Protein AF-0000000083252587 (afdb_homodimer)

Radius of gyration: 29.98 Å; Cα contacts (8 Å, |Δi|>4): 647; chains: 2; bounding box: 74×95×59 Å

Foldseek 3Di:
DPPLVVLLVCLVVQLVVLVVVCVPVVPDVVSVVVSVVSNVVSVVSNVVSVVVVVVVVVVVVVVVVVVLVVLLVVVVVVVVVVLVVVLVVCVVVVVVVVNVVSVVVVVVVVVQLVLLVQQADVVLSSCLSSVVVVDQQEAEAEGEDDHHHLVPFPFDSVLLSQLVSQLVVLCVVFFDRDPDHRKYWYWYWDDDPFKIKIKIAIDGDGNDFPVSVVRSVVSCPPRQKDFDDDDAGPRMGMIMHTRDD/DPPLVVLLVCLVVQLVVLVVVCVPVVPDVVSVVVSVVSNVVSVVSNVVSVVVVVVVVVVVVVVVVVVLVVLLVVVVVVVVVVLVVVLVVCVVVVVVVVNVVSVVVVVVVVVQLVLLVQQADVVLSSCLSSVVVVDQQEAEAEGEDDHHHLVPFPFDSVLLSQLVSQLVVLCVVFFDRDPDHRKYWYWYWDDDPFKIKIKIAIDGDGNDFPVSVVRSVVSCPPRQKDFDDDDAGPRMGIIMHTGDD

Nearest PDB structures (foldseek):
  2ftk-assembly2_D  TM=7.350E-01  e=1.170E-10  Bacillus subtilis
  1ixm-assembly1_A  TM=7.333E-01  e=5.889E-09  Bacillus subtilis
  6e95-assembly1_A  TM=4.745E-01  e=1.646E-08  Saccharomyces cerevisiae S288C
  6e52-assembly1_A  TM=4.805E-01  e=2.420E-08  Saccharomyces cerevisiae S288C
  6paj-assembly1_B  TM=4.698E-01  e=3.222E-05  Staphylococcus aureus

pLDDT: mean 84.94, std 12.54, range [46.16, 97.62]

Solvent-accessible surface area (backbone atoms only — not comparable to full-atom values): 25771 Å² total; per-residue (Å²): 128,57,71,47,58,51,50,34,53,50,23,60,56,57,34,51,54,36,54,49,45,31,66,68,47,50,82,48,65,66,41,47,53,52,23,53,52,48,38,50,50,23,48,50,52,29,50,53,36,51,51,51,50,48,50,51,49,49,50,50,50,51,50,50,51,35,41,50,42,46,52,33,50,50,51,53,49,51,53,54,49,52,50,50,52,54,48,51,52,30,59,75,69,64,41,61,70,59,40,53,53,50,51,52,51,52,48,53,52,50,50,44,51,50,44,48,69,45,32,66,46,42,69,46,38,42,47,63,68,33,40,70,76,74,40,78,61,51,42,80,44,70,44,63,56,74,83,54,44,44,71,79,43,72,55,58,41,66,48,34,38,49,26,53,53,49,48,53,46,51,51,62,72,33,46,46,90,58,94,64,73,58,29,38,38,37,39,37,42,40,76,52,96,55,30,38,35,38,38,39,35,39,54,71,54,62,69,49,64,68,59,49,57,56,48,52,58,60,48,29,58,90,23,60,46,40,75,51,69,86,82,75,40,86,51,41,36,43,30,29,27,67,41,68,129,129,59,69,48,59,51,51,34,52,50,24,62,54,55,35,51,53,35,53,50,46,33,66,69,48,51,81,48,66,67,42,48,52,52,22,55,52,47,38,51,51,23,48,50,52,29,51,52,34,50,51,49,51,49,50,52,50,51,50,51,50,52,50,52,52,34,40,52,45,45,52,33,50,50,50,54,49,52,52,50,50,53,51,51,51,53,48,49,52,29,59,75,68,64,38,60,70,60,41,53,53,49,51,51,52,52,49,53,54,50,51,44,52,50,44,48,70,44,30,65,47,43,70,48,38,42,48,64,68,32,40,70,76,74,40,77,62,49,42,79,44,71,44,64,57,74,83,55,43,44,70,78,42,71,57,57,42,66,48,33,38,49,27,52,53,50,46,54,48,53,50,61,73,33,47,46,91,58,94,65,73,58,29,37,37,36,39,37,42,41,76,52,96,55,30,38,37,37,39,39,35,38,54,69,53,60,71,49,63,68,59,49,58,56,47,52,58,60,49,30,56,91,24,60,48,40,73,52,70,87,81,75,41,86,52,41,36,42,30,29,27,67,41,67,129

Secondary structure (DS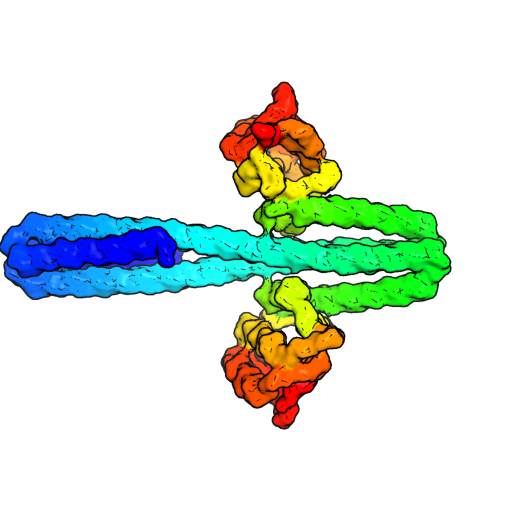SP, 8-state):
--HHHHHHHHHHHHTHHHHHHHHHS-S-HHHHHHHHHHHHHHHHHHHHHHHHHHHHHHHHHHHHHHHHHHHHHHHHHHHHHHHHHHHHHHHHHT-HHHHHHHHHHHHHHHHHHHHHHTSS-HHHHHHHHHHHHH-SSEEEEEEE-S---GGGSSS-HHHHHHHHHHHHHHHHHHB---SSSPEEEEEEEEE-SSEEEEEEEEES-BS-HHHHHHHHHHHHTTTTEEE-SS--BTTEEEEEEE---/--HHHHHHHHHHHHTHHHHHHHHHS-S-HHHHHHHHHHHHHHHHHHHHHHHHHHHHHHHHHHHHHHHHHHHHHHHHHHHHHHHHHHHHHHHHHT-HHHHHHHHHHHHHHHHHHHHHHTSS-HHHHHHHHHHHHH-SSEEEEEEE-S---GGGSSS-HHHHHHHHHHHHHHHHHHB---SSSPEEEEEEEEE-SSEEEEEEEEES-BS-HHHHHHHHHHHHTTTTEEE-SS--BTTEEEEEEE---

Sequence (490 aa):
MSRLSSIKLYAAASVLLPAAAVLIWRSEHWLLAVFVAWSMLAAAVWIKAERKEQEQRHARMTHALQSASVRTLNHHRHDWMNDLQVLYGYIRMGKTDRMVQYVEQIRERMNEESKIARLGVPSLIAFIQSFRTLTHSLQLDVRIEGELNLTELPIDSERFAEAIMELINLYRFAIKPSSGEAAKLSLAFEREEKALLVTFRLNGELNDPAQWQQGWKQRVRGSGLSAAGAEQSPACLHLQAKLAHMSRLSSIKLYAAASVLLPAAAVLIWRSEHWLLAVFVAWSMLAAAVWIKAERKEQEQRHARMTHALQSASVRTLNHHRHDWMNDLQVLYGYIRMGKTDRMVQYVEQIRERMNEESKIARLGVPSLIAFIQSFRTLTHSLQLDVRIEGELNLTELPIDSERFAEAIMELINLYRFAIKPSSGEAAKLSLAFEREEKALLVTFRLNGELNDPAQWQQGWKQRVRGSGLSAAGAEQSPACLHLQAKLAH

Structure (mmCIF, N/CA/C/O backbone):
data_AF-0000000083252587-model_v1
#
loop_
_entity.id
_entity.type
_entity.pdbx_description
1 polymer 'Sensor kinase SpoOB-type protein'
#
loop_
_atom_site.group_PDB
_atom_site.id
_atom_site.type_symbol
_atom_site.label_atom_id
_atom_site.label_alt_id
_atom_site.label_comp_id
_atom_site.label_asym_id
_atom_site.label_entity_id
_atom_site.label_seq_id
_atom_site.pdbx_PDB_ins_code
_atom_site.Cartn_x
_atom_site.Cartn_y
_atom_site.Cartn_z
_atom_site.occupancy
_atom_site.B_iso_or_equiv
_atom_site.auth_seq_id
_atom_site.auth_comp_id
_atom_site.auth_asym_id
_atom_site.auth_atom_id
_atom_site.pdbx_PDB_model_num
ATOM 1 N N . MET A 1 1 ? -7.887 13.867 24.375 1 46.5 1 MET A N 1
ATOM 2 C CA . MET A 1 1 ? -7.293 15.07 23.812 1 46.5 1 MET A CA 1
ATOM 3 C C . MET A 1 1 ? -5.773 15.031 23.922 1 46.5 1 MET A C 1
ATOM 5 O O . MET A 1 1 ? -5.23 14.828 25 1 46.5 1 MET A O 1
ATOM 9 N N . SER A 1 2 ? -5.059 14.945 22.828 1 59.62 2 SER A N 1
ATOM 10 C CA . SER A 1 2 ? -3.609 14.805 22.922 1 59.62 2 SER A CA 1
ATOM 11 C C . SER A 1 2 ? -2.971 16.047 23.547 1 59.62 2 SER A C 1
ATOM 13 O O . SER A 1 2 ? -3.574 17.109 23.562 1 59.62 2 SER A O 1
ATOM 15 N N . ARG A 1 3 ? -2.031 15.898 24.391 1 65.62 3 ARG A N 1
ATOM 16 C CA . ARG A 1 3 ? -1.283 16.938 25.094 1 65.62 3 ARG A CA 1
ATOM 17 C C . ARG A 1 3 ? -1.062 18.156 24.203 1 65.62 3 ARG A C 1
ATOM 19 O O . ARG A 1 3 ? -1.188 19.297 24.641 1 65.62 3 ARG A O 1
ATOM 26 N N . LEU A 1 4 ? -0.973 17.766 23.016 1 66.69 4 LEU A N 1
ATOM 27 C CA . LEU A 1 4 ? -0.695 18.859 22.078 1 66.69 4 LEU A CA 1
ATOM 28 C C . LEU A 1 4 ? -1.941 19.703 21.844 1 66.69 4 LEU A C 1
ATOM 30 O O . LEU A 1 4 ? -1.854 20.938 21.734 1 66.69 4 LEU A O 1
ATOM 34 N N . SER A 1 5 ? -3.039 19.062 21.844 1 67.06 5 SER A N 1
ATOM 35 C CA . SER A 1 5 ? -4.289 19.797 21.688 1 67.06 5 SER A CA 1
ATOM 36 C C . SER A 1 5 ? -4.539 20.734 22.875 1 67.06 5 SER A C 1
ATOM 38 O O . SER A 1 5 ? -4.992 21.859 22.703 1 67.06 5 SER A O 1
ATOM 40 N N . SER A 1 6 ? -4.184 20.328 23.984 1 65.62 6 SER A N 1
ATOM 41 C CA . SER A 1 6 ? -4.332 21.141 25.188 1 65.62 6 SER A CA 1
ATOM 42 C C . SER A 1 6 ? -3.4 22.359 25.156 1 65.62 6 SER A C 1
ATOM 44 O O . SER A 1 6 ? -3.791 23.453 25.547 1 65.62 6 SER A O 1
ATOM 46 N N . ILE A 1 7 ? -2.219 22.141 24.766 1 63.75 7 ILE A N 1
ATOM 47 C CA . ILE A 1 7 ? -1.255 23.234 24.688 1 63.75 7 ILE A CA 1
ATOM 48 C C . ILE A 1 7 ? -1.769 24.312 23.734 1 63.75 7 ILE A C 1
ATOM 50 O O . ILE A 1 7 ? -1.626 25.5 24 1 63.75 7 ILE A O 1
ATOM 54 N N . LYS A 1 8 ? -2.439 23.906 22.75 1 66.88 8 LYS A N 1
ATOM 55 C CA . LYS A 1 8 ? -3 24.859 21.797 1 66.88 8 LYS A CA 1
ATOM 56 C C . LYS A 1 8 ? -4.086 25.703 22.438 1 66.88 8 LYS A C 1
ATOM 58 O O . LYS A 1 8 ? -4.125 26.922 22.25 1 66.88 8 LYS A O 1
ATOM 63 N N . LEU A 1 9 ? -4.852 25.109 23.141 1 61.91 9 LEU A N 1
ATOM 64 C CA . LEU A 1 9 ? -5.934 25.828 23.812 1 61.91 9 LEU A CA 1
ATOM 65 C C . LEU A 1 9 ? -5.379 26.828 24.828 1 61.91 9 LEU A C 1
ATOM 67 O O . LEU A 1 9 ? -5.859 27.953 24.922 1 61.91 9 LEU A O 1
ATOM 71 N N . TYR A 1 10 ? -4.395 26.422 25.547 1 59.38 10 TYR A N 1
ATOM 72 C CA . TYR A 1 10 ? -3.807 27.281 26.562 1 59.38 10 TYR A CA 1
ATOM 73 C C . TYR A 1 10 ? -3.082 28.469 25.906 1 59.38 10 TYR A C 1
ATOM 75 O O . TYR A 1 10 ? -3.15 29.594 26.406 1 59.38 10 TYR A O 1
ATOM 83 N N . ALA A 1 11 ? -2.432 28.188 24.859 1 62.22 11 ALA A N 1
ATOM 84 C CA . ALA A 1 11 ? -1.726 29.266 24.172 1 62.22 11 ALA A CA 1
ATOM 85 C C . ALA A 1 11 ? -2.705 30.281 23.609 1 62.22 11 ALA A C 1
ATOM 87 O O . ALA A 1 11 ? -2.484 31.5 23.734 1 62.22 11 ALA A O 1
ATOM 88 N N . ALA A 1 12 ? -3.816 29.828 23.094 1 62 12 ALA A N 1
ATOM 89 C CA . ALA A 1 12 ? -4.832 30.734 22.562 1 62 12 ALA A CA 1
ATOM 90 C C . ALA A 1 12 ? -5.488 31.531 23.672 1 62 12 ALA A C 1
ATOM 92 O O . ALA A 1 12 ? -5.711 32.75 23.531 1 62 12 ALA A O 1
ATOM 93 N N . ALA A 1 13 ? -5.699 30.906 24.781 1 59.47 13 ALA A N 1
ATOM 94 C CA . ALA A 1 13 ? -6.359 31.562 25.906 1 59.47 13 ALA A CA 1
ATOM 95 C C . ALA A 1 13 ? -5.426 32.562 26.578 1 59.47 13 ALA A C 1
ATOM 97 O O . ALA A 1 13 ? -5.883 33.562 27.156 1 59.47 13 ALA A O 1
ATOM 98 N N . SER A 1 14 ? -4.133 32.281 26.484 1 61.06 14 SER A N 1
ATOM 99 C CA . SER A 1 14 ? -3.178 33.125 27.172 1 61.06 14 SER A CA 1
ATOM 100 C C . SER A 1 14 ? -3.137 34.531 26.562 1 61.06 14 SER A C 1
ATOM 102 O O . SER A 1 14 ? -2.734 35.5 27.219 1 61.06 14 SER A O 1
ATOM 104 N N . VAL A 1 15 ? -3.65 34.594 25.328 1 61.66 15 VAL A N 1
ATOM 105 C CA . VAL A 1 15 ? -3.625 35.906 24.672 1 61.66 15 VAL A CA 1
ATOM 106 C C . VAL A 1 15 ? -4.734 36.781 25.234 1 61.66 15 VAL A C 1
ATOM 108 O O . VAL A 1 15 ? -4.648 38 25.172 1 61.66 15 VAL A O 1
ATOM 111 N N . LEU A 1 16 ? -5.684 36.219 25.875 1 58.94 16 LEU A N 1
ATOM 112 C CA . LEU A 1 16 ? -6.805 37 26.406 1 58.94 16 LEU A CA 1
ATOM 113 C C . LEU A 1 16 ? -6.355 37.906 27.547 1 58.94 16 LEU A C 1
ATOM 115 O O . LEU A 1 16 ? -6.852 39.031 27.703 1 58.94 16 LEU A O 1
ATOM 119 N N . LEU A 1 17 ? -5.355 37.562 28.266 1 57 17 LEU A N 1
ATOM 120 C CA . LEU A 1 17 ? -4.941 38.312 29.438 1 57 17 LEU A CA 1
ATOM 121 C C . LEU A 1 17 ? -4.246 39.625 29.031 1 57 17 LEU A C 1
ATOM 123 O O . LEU A 1 17 ? -4.621 40.688 29.5 1 57 17 LEU A O 1
ATOM 127 N N . PRO A 1 18 ? -3.225 39.469 28.219 1 57.28 18 PRO A N 1
ATOM 128 C CA . PRO A 1 18 ? -2.621 40.75 27.844 1 57.28 18 PRO A CA 1
ATOM 129 C C . PRO A 1 18 ? -3.572 41.656 27.062 1 57.28 18 PRO A C 1
ATOM 131 O O . PRO A 1 18 ? -3.516 42.875 27.188 1 57.28 18 PRO A O 1
ATOM 134 N N . ALA A 1 19 ? -4.535 41.094 26.344 1 58.78 19 ALA A N 1
ATOM 135 C CA . ALA A 1 19 ? -5.516 41.906 25.625 1 58.78 19 ALA A CA 1
ATOM 136 C C . ALA A 1 19 ? -6.395 42.688 26.594 1 58.78 19 ALA A C 1
ATOM 138 O O . ALA A 1 19 ? -6.672 43.875 26.375 1 58.78 19 ALA A O 1
ATOM 139 N N . ALA A 1 20 ? -6.789 42.062 27.688 1 56.38 20 ALA A N 1
ATOM 140 C CA . ALA A 1 20 ? -7.59 42.75 28.703 1 56.38 20 ALA A CA 1
ATOM 141 C C . ALA A 1 20 ? -6.785 43.844 29.406 1 56.38 20 ALA A C 1
ATOM 143 O O . ALA A 1 20 ? -7.316 44.906 29.688 1 56.38 20 ALA A O 1
ATOM 144 N N . ALA A 1 21 ? -5.48 43.562 29.625 1 56.25 21 ALA A N 1
ATOM 145 C CA . ALA A 1 21 ? -4.66 44.531 30.344 1 56.25 21 ALA A CA 1
ATOM 146 C C . ALA A 1 21 ? -4.477 45.812 29.516 1 56.25 21 ALA A C 1
ATOM 148 O O . ALA A 1 21 ? -4.508 46.906 30.047 1 56.25 21 ALA A O 1
ATOM 149 N N . VAL A 1 22 ? -4.363 45.531 28.266 1 59.38 22 VAL A N 1
ATOM 150 C CA . VAL A 1 22 ? -4.203 46.719 27.422 1 59.38 22 VAL A CA 1
ATOM 151 C C . VAL A 1 22 ? -5.5 47.531 27.391 1 59.38 22 VAL A C 1
ATOM 153 O O . VAL A 1 22 ? -5.473 48.75 27.344 1 59.38 22 VAL A O 1
ATOM 156 N N . LEU A 1 23 ? -6.582 46.875 27.531 1 58.47 23 LEU A N 1
ATOM 157 C CA . LEU A 1 23 ? -7.863 47.562 27.484 1 58.47 23 LEU A CA 1
ATOM 158 C C . LEU A 1 23 ? -8.117 48.344 28.781 1 58.47 23 LEU A C 1
ATOM 160 O O . LEU A 1 23 ? -8.711 49.406 28.766 1 58.47 23 LEU A O 1
ATOM 164 N N . ILE A 1 24 ? -7.625 47.781 29.859 1 55.94 24 ILE A N 1
ATOM 165 C CA . ILE A 1 24 ? -7.922 48.406 31.141 1 55.94 24 ILE A CA 1
ATOM 166 C C . ILE A 1 24 ? -6.902 49.5 31.422 1 55.94 24 ILE A C 1
ATOM 168 O O . ILE A 1 24 ? -7.258 50.594 31.906 1 55.94 24 ILE A O 1
ATOM 172 N N . TRP A 1 25 ? -5.645 49.125 31.328 1 56.19 25 TRP A N 1
ATOM 173 C CA . TRP A 1 25 ? -4.641 50.125 31.688 1 56.19 25 TRP A CA 1
ATOM 174 C C . TRP A 1 25 ? -4.098 50.812 30.438 1 56.19 25 TRP A C 1
ATOM 176 O O . TRP A 1 25 ? -3.102 50.375 29.859 1 56.19 25 TRP A O 1
ATOM 186 N N . ARG A 1 26 ? -5.012 51.531 29.875 1 57.62 26 ARG A N 1
ATOM 187 C CA . ARG A 1 26 ? -4.898 52.25 28.625 1 57.62 26 ARG A CA 1
ATOM 188 C C . ARG A 1 26 ? -3.635 53.125 28.594 1 57.62 26 ARG A C 1
ATOM 190 O O . ARG A 1 26 ? -3.086 53.375 27.516 1 57.62 26 ARG A O 1
ATOM 197 N N . SER A 1 27 ? -3.342 53.656 29.75 1 56.78 27 SER A N 1
ATOM 198 C CA . SER A 1 27 ? -2.375 54.719 29.656 1 56.78 27 SER A CA 1
ATOM 199 C C . SER A 1 27 ? -0.973 54.219 29.375 1 56.78 27 SER A C 1
ATOM 201 O O . SER A 1 27 ? -0.12 54.938 28.875 1 56.78 27 SER A O 1
ATOM 203 N N . GLU A 1 28 ? -0.662 53.031 29.859 1 57.88 28 GLU A N 1
ATOM 204 C CA . GLU A 1 28 ? 0.757 52.688 29.906 1 57.88 28 GLU A CA 1
ATOM 205 C C . GLU A 1 28 ? 1.181 51.875 28.688 1 57.88 28 GLU A C 1
ATOM 207 O O . GLU A 1 28 ? 0.591 50.812 28.406 1 57.88 28 GLU A O 1
ATOM 212 N N . HIS A 1 29 ? 1.898 52.406 27.688 1 62.72 29 HIS A N 1
ATOM 213 C CA . HIS A 1 29 ? 2.455 51.844 26.453 1 62.72 29 HIS A CA 1
ATOM 214 C C . HIS A 1 29 ? 3.174 50.531 26.734 1 62.72 29 HIS A C 1
ATOM 216 O O . HIS A 1 29 ? 3.164 49.625 25.891 1 62.72 29 HIS A O 1
ATOM 222 N N . TRP A 1 30 ? 3.723 50.438 27.938 1 63.72 30 TRP A N 1
ATOM 223 C CA . TRP A 1 30 ? 4.48 49.219 28.219 1 63.72 30 TRP A CA 1
ATOM 224 C C . TRP A 1 30 ? 3.559 48 28.281 1 63.72 30 TRP A C 1
ATOM 226 O O . TRP A 1 30 ? 3.957 46.906 27.922 1 63.72 30 TRP A O 1
ATOM 236 N N . LEU A 1 31 ? 2.307 48.25 28.609 1 64.12 31 LEU A N 1
ATOM 237 C CA . LEU A 1 31 ? 1.347 47.156 28.672 1 64.12 31 LEU A CA 1
ATOM 238 C C . LEU A 1 31 ? 0.973 46.656 27.281 1 64.12 31 LEU A C 1
ATOM 240 O O . LEU A 1 31 ? 0.766 45.469 27.078 1 64.12 31 LEU A O 1
ATOM 244 N N . LEU A 1 32 ? 1.064 47.625 26.359 1 64.06 32 LEU A N 1
ATOM 245 C CA . LEU A 1 32 ? 0.774 47.25 24.984 1 64.06 32 LEU A CA 1
ATOM 246 C C . LEU A 1 32 ? 1.902 46.406 24.406 1 64.06 32 LEU A C 1
ATOM 248 O O . LEU A 1 32 ? 1.649 45.406 23.703 1 64.06 32 LEU A O 1
ATOM 252 N N . ALA A 1 33 ? 3.113 46.781 24.859 1 61.97 33 ALA A N 1
ATOM 253 C CA . ALA A 1 33 ? 4.273 46.031 24.391 1 61.97 33 ALA A CA 1
ATOM 254 C C . ALA A 1 33 ? 4.277 44.625 24.953 1 61.97 33 ALA A C 1
ATOM 256 O O . ALA A 1 33 ? 4.57 43.656 24.234 1 61.97 33 ALA A O 1
ATOM 257 N N . VAL A 1 34 ? 3.859 44.438 26.188 1 64.31 34 VAL A N 1
ATOM 258 C CA . VAL A 1 34 ? 3.836 43.125 26.828 1 64.31 34 VAL A CA 1
ATOM 259 C C . VAL A 1 34 ? 2.734 42.281 26.203 1 64.31 34 VAL A C 1
ATOM 261 O O . VAL A 1 34 ? 2.924 41.094 25.984 1 64.31 34 VAL A O 1
ATOM 264 N N . PHE A 1 35 ? 1.655 42.938 25.719 1 64 35 PHE A N 1
ATOM 265 C CA . PHE A 1 35 ? 0.542 42.219 25.109 1 64 35 PHE A CA 1
ATOM 266 C C . PHE A 1 35 ? 0.937 41.656 23.75 1 64 35 PHE A C 1
ATOM 268 O O . PHE A 1 35 ? 0.645 40.5 23.438 1 64 35 PHE A O 1
ATOM 275 N N . VAL A 1 36 ? 1.648 42.469 23.047 1 61.88 36 VAL A N 1
ATOM 276 C CA . VAL A 1 36 ? 2.045 42.031 21.719 1 61.88 36 VAL A CA 1
ATOM 277 C C . VAL A 1 36 ? 3.072 40.906 21.812 1 61.88 36 VAL A C 1
ATOM 279 O O . VAL A 1 36 ? 2.973 39.906 21.094 1 61.88 36 VAL A O 1
ATOM 282 N N . ALA A 1 37 ? 3.906 41.031 22.781 1 65 37 ALA A N 1
ATOM 283 C CA . ALA A 1 37 ? 4.941 40.031 22.953 1 65 37 ALA A CA 1
ATOM 284 C C . ALA A 1 37 ? 4.336 38.688 23.406 1 65 37 ALA A C 1
ATOM 286 O O . ALA A 1 37 ? 4.734 37.625 22.938 1 65 37 ALA A O 1
ATOM 287 N N . TRP A 1 38 ? 3.309 38.781 24.266 1 65 38 TRP A N 1
ATOM 288 C CA . TRP A 1 38 ? 2.656 37.594 24.797 1 65 38 TRP A CA 1
ATOM 289 C C . TRP A 1 38 ? 1.83 36.875 23.719 1 65 38 TRP A C 1
ATOM 291 O O . TRP A 1 38 ? 1.837 35.656 23.609 1 65 38 TRP A O 1
ATOM 301 N N . SER A 1 39 ? 1.23 37.656 22.875 1 67.69 39 SER A N 1
ATOM 302 C CA . SER A 1 39 ? 0.422 37.094 21.797 1 67.69 39 SER A CA 1
ATOM 303 C C . SER A 1 39 ? 1.295 36.406 20.75 1 67.69 39 SER A C 1
ATOM 305 O O . SER A 1 39 ? 0.938 35.344 20.234 1 67.69 39 SER A O 1
ATOM 307 N N . MET A 1 40 ? 2.484 37 20.562 1 65.31 40 MET A N 1
ATOM 308 C CA . MET A 1 40 ? 3.402 36.375 19.609 1 65.31 40 MET A CA 1
ATOM 309 C C . MET A 1 40 ? 3.967 35.062 20.141 1 65.31 40 MET A C 1
ATOM 311 O O . MET A 1 40 ? 4.102 34.094 19.391 1 65.31 40 MET A O 1
ATOM 315 N N . LEU A 1 41 ? 4.215 35.094 21.422 1 69.94 41 LEU A N 1
ATOM 316 C CA . LEU A 1 41 ? 4.734 33.875 22.031 1 69.94 41 LEU A CA 1
ATOM 317 C C . LEU A 1 41 ? 3.678 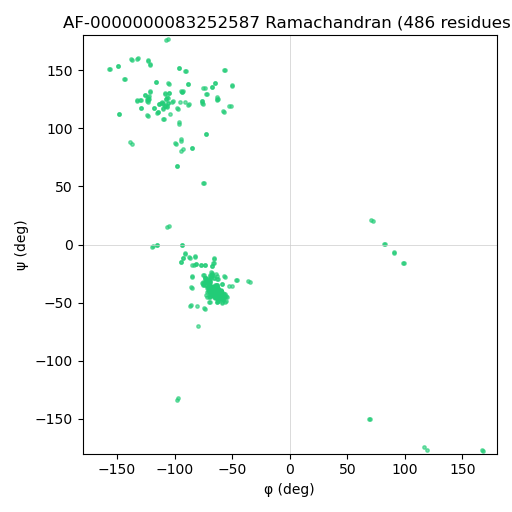32.781 22.047 1 69.94 41 LEU A C 1
ATOM 319 O O . LEU A 1 41 ? 3.98 31.609 21.766 1 69.94 41 LEU A O 1
ATOM 323 N N . ALA A 1 42 ? 2.451 33.156 22.359 1 67.62 42 ALA A N 1
ATOM 324 C CA . ALA A 1 42 ? 1.354 32.188 22.375 1 67.62 42 ALA A CA 1
ATOM 325 C C . ALA A 1 42 ? 1.113 31.625 20.984 1 67.62 42 ALA A C 1
ATOM 327 O O . ALA A 1 42 ? 0.871 30.422 20.828 1 67.62 42 ALA A O 1
ATOM 328 N N . ALA A 1 43 ? 1.307 32.469 19.984 1 67.38 43 ALA A N 1
ATOM 329 C CA . ALA A 1 43 ? 1.118 32.031 18.609 1 67.38 43 ALA A CA 1
ATOM 330 C C . ALA A 1 43 ? 2.227 31.062 18.188 1 67.38 43 ALA A C 1
ATOM 332 O O . ALA A 1 43 ? 1.966 30.062 17.531 1 67.38 43 ALA A O 1
ATOM 333 N N . ALA A 1 44 ? 3.393 31.375 18.641 1 69.81 44 ALA A N 1
ATOM 334 C CA . ALA A 1 44 ? 4.527 30.531 18.281 1 69.81 44 ALA A CA 1
ATOM 335 C C . ALA A 1 44 ? 4.383 29.141 18.906 1 69.81 44 ALA A C 1
ATOM 337 O O . ALA A 1 44 ? 4.637 28.125 18.25 1 69.81 44 ALA A O 1
ATOM 338 N N . VAL A 1 45 ? 3.893 29.141 20.141 1 71.94 45 VAL A N 1
ATOM 339 C CA . VAL A 1 45 ? 3.719 27.859 20.828 1 71.94 45 VAL A CA 1
ATOM 340 C C . VAL A 1 45 ? 2.592 27.078 20.172 1 71.94 45 VAL A C 1
ATOM 342 O O . VAL A 1 45 ? 2.701 25.859 20 1 71.94 45 VAL A O 1
ATOM 345 N N . TRP A 1 46 ? 1.573 27.797 19.75 1 69.19 46 TRP A N 1
ATOM 346 C CA . TRP A 1 46 ? 0.445 27.156 19.094 1 69.19 46 TRP A CA 1
ATOM 347 C C . TRP A 1 46 ? 0.867 26.547 17.75 1 69.19 46 TRP A C 1
ATOM 349 O O . TRP A 1 46 ? 0.493 25.422 17.422 1 69.19 46 TRP A O 1
ATOM 359 N N . ILE A 1 47 ? 1.703 27.234 17.047 1 70.62 47 ILE A N 1
ATOM 360 C CA . ILE A 1 47 ? 2.143 26.781 15.727 1 70.62 47 ILE A CA 1
ATOM 361 C C . ILE A 1 47 ? 3.055 25.562 15.867 1 70.62 47 ILE A C 1
ATOM 363 O O . ILE A 1 47 ? 2.926 24.594 15.125 1 70.62 47 ILE A O 1
ATOM 367 N N . LYS A 1 48 ? 3.848 25.656 16.828 1 75.44 48 LYS A N 1
ATOM 368 C CA . LYS A 1 48 ? 4.77 24.547 17.047 1 75.44 48 LYS A CA 1
ATOM 369 C C . LYS A 1 48 ? 4.023 23.281 17.484 1 75.44 48 LYS A C 1
ATOM 371 O O . LYS A 1 48 ? 4.336 22.188 17.016 1 75.44 48 LYS A O 1
ATOM 376 N N . ALA A 1 49 ? 3.051 23.469 18.344 1 74.94 49 ALA A N 1
ATOM 377 C CA . ALA A 1 49 ? 2.254 22.328 18.812 1 74.94 49 ALA A CA 1
ATOM 378 C C . ALA A 1 49 ? 1.441 21.719 17.672 1 74.94 49 ALA A C 1
ATOM 380 O O . ALA A 1 49 ? 1.343 20.5 17.547 1 74.94 49 ALA A O 1
ATOM 381 N N . GLU A 1 50 ? 0.955 22.578 16.844 1 73.88 50 GLU A N 1
ATOM 382 C CA . GLU A 1 50 ? 0.168 22.125 15.703 1 73.88 50 GLU A CA 1
ATOM 383 C C . GLU A 1 50 ? 1.037 21.359 14.703 1 73.88 50 GLU A C 1
ATOM 385 O O . GLU A 1 50 ? 0.611 20.344 14.148 1 73.88 50 GLU A O 1
ATOM 390 N N . ARG A 1 51 ? 2.225 21.781 14.492 1 76.06 51 ARG A N 1
ATOM 391 C CA . ARG A 1 51 ? 3.148 21.125 13.57 1 76.06 51 ARG A CA 1
ATOM 392 C C . ARG A 1 51 ? 3.543 19.75 14.078 1 76.06 51 ARG A C 1
ATOM 394 O O . ARG A 1 51 ? 3.615 18.797 13.297 1 76.06 51 ARG A O 1
ATOM 401 N N . LYS A 1 52 ? 3.705 19.703 15.336 1 82.25 52 LYS A N 1
ATOM 402 C CA . LYS A 1 52 ? 4.09 18.422 15.906 1 82.25 52 LYS A CA 1
ATOM 403 C C . LYS A 1 52 ? 2.943 17.422 15.836 1 82.25 52 LYS A C 1
ATOM 405 O O . LYS A 1 52 ? 3.156 16.25 15.516 1 82.25 52 LYS A O 1
ATOM 410 N N . GLU A 1 53 ? 1.783 17.906 16.078 1 79.5 53 GLU A N 1
ATOM 411 C CA . GLU A 1 53 ? 0.606 17.047 15.984 1 79.5 53 GLU A CA 1
ATOM 412 C C . GLU A 1 53 ? 0.399 16.547 14.562 1 79.5 53 GLU A C 1
ATOM 414 O O . GLU A 1 53 ? 0.068 15.375 14.344 1 79.5 53 GLU A O 1
ATOM 419 N N . GLN A 1 54 ? 0.627 17.406 13.633 1 81.38 54 GLN A N 1
ATOM 420 C CA . GLN A 1 54 ? 0.463 17.031 12.234 1 81.38 54 GLN A CA 1
ATOM 421 C C . GLN A 1 54 ? 1.501 15.992 11.82 1 81.38 54 GLN A C 1
ATOM 423 O O . GLN A 1 54 ? 1.193 15.062 11.07 1 81.38 54 GLN A O 1
ATOM 428 N N . GLU A 1 55 ? 2.643 16.172 12.344 1 83.38 55 GLU A N 1
ATOM 429 C CA . GLU A 1 55 ? 3.699 15.219 12.039 1 83.38 55 GLU A CA 1
ATOM 430 C C . GLU A 1 55 ? 3.354 13.828 12.57 1 83.38 55 GLU A C 1
ATOM 432 O O . GLU A 1 55 ? 3.57 12.828 11.891 1 83.38 55 GLU A O 1
ATOM 437 N N . GLN A 1 56 ? 2.803 13.844 13.758 1 85.38 56 GLN A N 1
ATOM 438 C CA . GLN A 1 56 ? 2.416 12.57 14.352 1 85.38 56 GLN A CA 1
ATOM 439 C C . GLN A 1 56 ? 1.254 11.938 13.594 1 85.38 56 GLN A C 1
ATOM 441 O O . GLN A 1 56 ? 1.232 10.719 13.375 1 85.38 56 GLN A O 1
ATOM 446 N N . ARG A 1 57 ? 0.396 12.773 13.195 1 84.12 57 ARG A N 1
ATOM 447 C CA . ARG A 1 57 ? -0.735 12.273 12.43 1 84.12 57 ARG A CA 1
ATOM 448 C C . ARG A 1 57 ? -0.277 11.703 11.086 1 84.12 57 ARG A C 1
ATOM 450 O O . ARG A 1 57 ? -0.736 10.641 10.672 1 84.12 57 ARG A O 1
ATOM 457 N N . HIS A 1 58 ? 0.656 12.43 10.484 1 85.81 58 HIS A N 1
ATOM 458 C CA . HIS A 1 58 ? 1.197 11.969 9.211 1 85.81 58 HIS A CA 1
ATOM 459 C C . HIS A 1 58 ? 1.9 10.625 9.359 1 85.81 58 HIS A C 1
ATOM 461 O O . HIS A 1 58 ? 1.72 9.727 8.539 1 85.81 58 HIS A O 1
ATOM 467 N N . ALA A 1 59 ? 2.602 10.484 10.383 1 86.5 59 ALA A N 1
ATOM 468 C CA . ALA A 1 59 ? 3.338 9.242 10.625 1 86.5 59 ALA A CA 1
ATOM 469 C C . ALA A 1 59 ? 2.385 8.078 10.875 1 86.5 59 ALA A C 1
ATOM 471 O O . ALA A 1 59 ? 2.607 6.973 10.375 1 86.5 59 ALA A O 1
ATOM 472 N N . ARG A 1 60 ? 1.327 8.336 11.57 1 88.56 60 ARG A N 1
ATOM 473 C CA . ARG A 1 60 ? 0.351 7.289 11.859 1 88.56 60 ARG A CA 1
ATOM 474 C C . ARG A 1 60 ? -0.376 6.848 10.594 1 88.56 60 ARG A C 1
ATOM 476 O O . ARG A 1 60 ? -0.604 5.652 10.391 1 88.56 60 ARG A O 1
ATOM 483 N N . MET A 1 61 ? -0.676 7.859 9.859 1 88.06 61 MET A N 1
ATOM 484 C CA . MET A 1 61 ? -1.386 7.551 8.617 1 88.06 61 MET A CA 1
ATOM 485 C C . MET A 1 61 ? -0.503 6.742 7.676 1 88.06 61 MET A C 1
ATOM 487 O O . MET A 1 61 ? -0.965 5.781 7.059 1 88.06 61 MET A O 1
ATOM 491 N N . THR A 1 62 ? 0.705 7.133 7.582 1 89.5 62 THR A N 1
ATOM 492 C CA . THR A 1 62 ? 1.644 6.402 6.734 1 89.5 62 THR A CA 1
ATOM 493 C C . THR A 1 62 ? 1.809 4.969 7.223 1 89.5 62 THR A C 1
ATOM 495 O O . THR A 1 62 ? 1.785 4.027 6.426 1 89.5 62 THR A O 1
ATOM 498 N N . HIS A 1 63 ? 1.922 4.828 8.484 1 90.38 63 HIS A N 1
ATOM 499 C CA . HIS A 1 63 ? 2.07 3.5 9.07 1 90.38 63 HIS A CA 1
ATOM 500 C C . HIS A 1 63 ? 0.842 2.637 8.805 1 90.38 63 HIS A C 1
ATOM 502 O O . HIS A 1 63 ? 0.967 1.459 8.461 1 90.38 63 HIS A O 1
ATOM 508 N N . ALA A 1 64 ? -0.293 3.217 8.945 1 90.06 64 ALA A N 1
ATOM 509 C CA . ALA A 1 64 ? -1.538 2.484 8.734 1 90.06 64 ALA A CA 1
ATOM 510 C C . ALA A 1 64 ? -1.665 2.033 7.277 1 90.06 64 ALA A C 1
ATOM 512 O O . ALA A 1 64 ? -2.059 0.897 7.008 1 90.06 64 ALA A O 1
ATOM 513 N N . LEU A 1 65 ? -1.313 2.908 6.438 1 90.19 65 LEU A N 1
ATOM 514 C CA . LEU A 1 65 ? -1.416 2.584 5.02 1 90.19 65 LEU A CA 1
ATOM 515 C C . LEU A 1 65 ? -0.404 1.511 4.633 1 90.19 65 LEU A C 1
ATOM 517 O O . LEU A 1 65 ? -0.712 0.615 3.844 1 90.19 65 LEU A O 1
ATOM 521 N N . GLN A 1 66 ? 0.768 1.573 5.176 1 91.88 66 GLN A N 1
ATOM 522 C CA . GLN A 1 66 ? 1.781 0.558 4.91 1 91.88 66 GLN A CA 1
ATOM 523 C C . GLN A 1 66 ? 1.354 -0.801 5.457 1 91.88 66 GLN A C 1
ATOM 525 O O . GLN A 1 66 ? 1.515 -1.824 4.785 1 91.88 66 GLN A O 1
ATOM 530 N N . SER A 1 67 ? 0.818 -0.783 6.637 1 92.88 67 SER A N 1
ATOM 531 C CA . SER A 1 67 ? 0.347 -2.029 7.23 1 92.88 67 SER A CA 1
ATOM 532 C C . SER A 1 67 ? -0.762 -2.658 6.395 1 92.88 67 SER A C 1
ATOM 534 O O . SER A 1 67 ? -0.773 -3.871 6.184 1 92.88 67 SER A O 1
ATOM 536 N N . ALA A 1 68 ? -1.614 -1.813 5.949 1 91.25 68 ALA A N 1
ATOM 537 C CA . ALA A 1 68 ? -2.705 -2.305 5.113 1 91.25 68 ALA A CA 1
ATOM 538 C C . ALA A 1 68 ? -2.172 -2.879 3.801 1 91.25 68 ALA A C 1
ATOM 540 O O . ALA A 1 68 ? -2.666 -3.9 3.318 1 91.25 68 ALA A O 1
ATOM 541 N N . SER A 1 69 ? -1.211 -2.25 3.189 1 92.75 69 SER A N 1
ATOM 542 C CA . SER A 1 69 ? -0.607 -2.717 1.944 1 92.75 69 SER A CA 1
ATOM 543 C C . SER A 1 69 ? 0.075 -4.066 2.133 1 92.75 69 SER A C 1
ATOM 545 O O . SER A 1 69 ? -0.075 -4.965 1.303 1 92.75 69 SER A O 1
ATOM 547 N N . VAL A 1 70 ? 0.78 -4.188 3.201 1 93.5 70 VAL A N 1
ATOM 548 C CA . VAL A 1 70 ? 1.478 -5.434 3.51 1 93.5 70 VAL A CA 1
ATOM 549 C C . VAL A 1 70 ? 0.464 -6.559 3.711 1 93.5 70 VAL A C 1
ATOM 551 O O . VAL A 1 70 ? 0.636 -7.656 3.182 1 93.5 70 VAL A O 1
ATOM 554 N N . ARG A 1 71 ? -0.557 -6.266 4.43 1 93.44 71 ARG A N 1
ATOM 555 C CA . ARG A 1 71 ? -1.599 -7.258 4.668 1 93.44 71 ARG A CA 1
ATOM 556 C C . ARG A 1 71 ? -2.238 -7.707 3.357 1 93.44 71 ARG A C 1
ATOM 558 O O . ARG A 1 71 ? -2.475 -8.898 3.154 1 93.44 71 ARG A O 1
ATOM 565 N N . THR A 1 72 ? -2.48 -6.801 2.527 1 93.94 72 THR A N 1
ATOM 566 C CA . THR A 1 72 ? -3.08 -7.098 1.23 1 93.94 72 THR A CA 1
ATOM 567 C C . THR A 1 72 ? -2.16 -7.984 0.397 1 93.94 72 THR A C 1
ATOM 569 O O . THR A 1 72 ? -2.596 -9 -0.15 1 93.94 72 THR A O 1
ATOM 572 N N . LEU A 1 73 ? -0.934 -7.598 0.313 1 94 73 LEU A N 1
ATOM 573 C CA . LEU A 1 73 ? 0.029 -8.383 -0.448 1 94 73 LEU A CA 1
ATOM 574 C C . LEU A 1 73 ? 0.151 -9.797 0.122 1 94 73 LEU A C 1
ATOM 576 O O . LEU A 1 73 ? 0.205 -10.773 -0.629 1 94 73 LEU A O 1
ATOM 580 N N . ASN A 1 74 ? 0.135 -9.867 1.445 1 92.88 74 ASN A N 1
ATOM 581 C CA . ASN A 1 74 ? 0.237 -11.164 2.105 1 92.88 74 ASN A CA 1
ATOM 582 C C . ASN A 1 74 ? -0.961 -12.055 1.787 1 92.88 74 ASN A C 1
ATOM 584 O O . ASN A 1 74 ? -0.809 -13.258 1.577 1 92.88 74 ASN A O 1
ATOM 588 N N . HIS A 1 75 ? -2.043 -11.492 1.78 1 92.81 75 HIS A N 1
ATOM 589 C CA . HIS A 1 75 ? -3.244 -12.258 1.461 1 92.81 75 HIS A CA 1
ATOM 590 C C . HIS A 1 75 ? -3.195 -12.789 0.033 1 92.81 75 HIS A C 1
ATOM 592 O O . HIS A 1 75 ? -3.5 -13.961 -0.207 1 92.81 75 HIS A O 1
ATOM 598 N N . HIS A 1 76 ? -2.826 -12.008 -0.916 1 91.62 76 HIS A N 1
ATOM 599 C CA . HIS A 1 76 ? -2.689 -12.453 -2.299 1 91.62 76 HIS A CA 1
ATOM 600 C C . HIS A 1 76 ? -1.642 -13.555 -2.424 1 91.62 76 HIS A C 1
ATOM 602 O O . HIS A 1 76 ? -1.861 -14.547 -3.121 1 91.62 76 HIS A O 1
ATOM 608 N N . ARG A 1 77 ? -0.58 -13.352 -1.777 1 91.06 77 ARG A N 1
ATOM 609 C CA . ARG A 1 77 ? 0.477 -14.359 -1.779 1 91.06 77 ARG A CA 1
ATOM 610 C C . ARG A 1 77 ? -0.035 -15.688 -1.242 1 91.06 77 ARG A C 1
ATOM 612 O O . ARG A 1 77 ? 0.276 -16.75 -1.792 1 91.06 77 ARG A O 1
ATOM 619 N N . HIS A 1 78 ? -0.754 -15.625 -0.128 1 90.75 78 HIS A N 1
ATOM 620 C CA . HIS A 1 78 ? -1.344 -16.828 0.442 1 90.75 78 HIS A CA 1
ATOM 621 C C . HIS A 1 78 ? -2.242 -17.531 -0.568 1 90.75 78 HIS A C 1
ATOM 623 O O . HIS A 1 78 ? -2.174 -18.766 -0.72 1 90.75 78 HIS A O 1
ATOM 629 N N . ASP A 1 79 ? -3 -16.844 -1.274 1 90.25 79 ASP A N 1
ATOM 630 C CA . ASP A 1 79 ? -3.865 -17.406 -2.307 1 90.25 79 ASP A CA 1
ATOM 631 C C . ASP A 1 79 ? -3.043 -18.047 -3.416 1 90.25 79 ASP A C 1
ATOM 633 O O . ASP A 1 79 ? -3.365 -19.156 -3.869 1 90.25 79 ASP A O 1
ATOM 637 N N . TRP A 1 80 ? -2.004 -17.406 -3.812 1 89.5 80 TRP A N 1
ATOM 638 C CA . TRP A 1 80 ? -1.128 -17.922 -4.855 1 89.5 80 TRP A CA 1
ATOM 639 C C . TRP A 1 80 ? -0.442 -19.203 -4.395 1 89.5 80 TRP A C 1
ATOM 641 O O . TRP A 1 80 ? -0.324 -20.172 -5.16 1 89.5 80 TRP A O 1
ATOM 651 N N . MET A 1 81 ? -0.096 -19.203 -3.125 1 90.44 81 MET A N 1
ATOM 652 C CA . MET A 1 81 ? 0.533 -20.391 -2.555 1 90.44 81 MET A CA 1
ATOM 653 C C . MET A 1 81 ? -0.448 -21.562 -2.51 1 90.44 81 MET A C 1
ATOM 655 O O . MET A 1 81 ? -0.074 -22.703 -2.785 1 90.44 81 MET A O 1
ATOM 659 N N . ASN A 1 82 ? -1.65 -21.25 -2.16 1 90.5 82 ASN A N 1
ATOM 660 C CA . ASN A 1 82 ? -2.682 -22.281 -2.164 1 90.5 82 ASN A CA 1
ATOM 661 C C . ASN A 1 82 ? -2.875 -22.891 -3.557 1 90.5 82 ASN A C 1
ATOM 663 O O . ASN A 1 82 ? -3.004 -24.094 -3.703 1 90.5 82 ASN A O 1
ATOM 667 N N . ASP A 1 83 ? -2.859 -22.109 -4.504 1 92.5 83 ASP A N 1
ATOM 668 C CA . ASP A 1 83 ? -2.977 -22.562 -5.887 1 92.5 83 ASP A CA 1
ATOM 669 C C . ASP A 1 83 ? -1.789 -23.438 -6.277 1 92.5 83 ASP A C 1
ATOM 671 O O . ASP A 1 83 ? -1.961 -24.484 -6.926 1 92.5 83 ASP A O 1
ATOM 675 N N . LEU A 1 84 ? -0.64 -23.031 -5.949 1 90.19 84 LEU A N 1
ATOM 676 C CA . LEU A 1 84 ? 0.561 -23.797 -6.27 1 90.19 84 LEU A CA 1
ATOM 677 C C . LEU A 1 84 ? 0.53 -25.156 -5.594 1 90.19 84 LEU A C 1
ATOM 679 O O . LEU A 1 84 ? 0.947 -26.156 -6.188 1 90.19 84 LEU A O 1
ATOM 683 N N . GLN A 1 85 ? 0.045 -25.156 -4.367 1 91.12 85 GLN A N 1
ATOM 684 C CA . GLN A 1 85 ? -0.04 -26.406 -3.629 1 91.12 85 GLN A CA 1
ATOM 685 C C . GLN A 1 85 ? -0.998 -27.375 -4.309 1 91.12 85 GLN A C 1
ATOM 687 O O . GLN A 1 85 ? -0.705 -28.578 -4.41 1 91.12 85 GLN A O 1
ATOM 692 N N . VAL A 1 86 ? -2.104 -26.906 -4.715 1 92.75 86 VAL A N 1
ATOM 693 C CA . VAL A 1 86 ? -3.072 -27.734 -5.426 1 92.75 86 VAL A CA 1
ATOM 694 C C . VAL A 1 86 ? -2.461 -28.25 -6.727 1 92.75 86 VAL A C 1
ATOM 696 O O . VAL A 1 86 ? -2.576 -29.438 -7.055 1 92.75 86 VAL A O 1
ATOM 699 N N . LEU A 1 87 ? -1.778 -27.406 -7.438 1 89.25 87 LEU A N 1
ATOM 700 C CA . LEU A 1 87 ? -1.129 -27.781 -8.688 1 89.25 87 LEU A CA 1
ATOM 701 C C . LEU A 1 87 ? -0.069 -28.859 -8.445 1 89.25 87 LEU A C 1
ATOM 703 O O . LEU A 1 87 ? 0.052 -29.812 -9.219 1 89.25 87 LEU A O 1
ATOM 707 N N . TYR A 1 88 ? 0.66 -28.672 -7.434 1 88.31 88 TYR A N 1
ATOM 708 C CA . TYR A 1 88 ? 1.672 -29.641 -7.059 1 88.31 88 TYR A CA 1
ATOM 709 C C . TYR A 1 88 ? 1.041 -31.016 -6.805 1 88.31 88 TYR A C 1
ATOM 711 O O . TYR A 1 88 ? 1.572 -32.031 -7.23 1 88.31 88 TYR A O 1
ATOM 719 N N . GLY A 1 89 ? -0.013 -31.047 -6.125 1 88.88 89 GLY A N 1
ATOM 720 C CA . GLY A 1 89 ? -0.743 -32.281 -5.898 1 88.88 89 GLY A CA 1
ATOM 721 C C . GLY A 1 89 ? -1.158 -32.969 -7.184 1 88.88 89 GLY A C 1
ATOM 722 O O . GLY A 1 89 ? -0.972 -34.188 -7.332 1 88.88 89 GLY A O 1
ATOM 723 N N . TYR A 1 90 ? -1.67 -32.219 -8.109 1 89.75 90 TYR A N 1
ATOM 724 C CA . TYR A 1 90 ? -2.078 -32.75 -9.398 1 89.75 90 TYR A CA 1
ATOM 725 C C . TYR A 1 90 ? -0.879 -33.312 -10.156 1 89.75 90 TYR A C 1
ATOM 727 O O . TYR A 1 90 ? -0.977 -34.375 -10.805 1 89.75 90 TYR A O 1
ATOM 735 N N . ILE A 1 91 ? 0.21 -32.656 -10.109 1 85.5 91 ILE A N 1
ATOM 736 C CA . ILE A 1 91 ? 1.426 -33.094 -10.797 1 85.5 91 ILE A CA 1
ATOM 737 C C . ILE A 1 91 ? 1.887 -34.406 -10.227 1 85.5 91 ILE A C 1
ATOM 739 O O . ILE A 1 91 ? 2.197 -35.344 -10.984 1 85.5 91 ILE A O 1
ATOM 743 N N . ARG A 1 92 ? 1.816 -34.531 -8.953 1 85.56 92 ARG A N 1
ATOM 744 C CA . ARG A 1 92 ? 2.268 -35.75 -8.281 1 85.56 92 ARG A CA 1
ATOM 745 C C . ARG A 1 92 ? 1.343 -36.938 -8.586 1 85.56 92 ARG A C 1
ATOM 747 O O . ARG A 1 92 ? 1.789 -38.062 -8.664 1 85.56 92 ARG A O 1
ATOM 754 N N . MET A 1 93 ? 0.13 -36.594 -8.75 1 87.38 93 MET A N 1
ATOM 755 C CA . MET A 1 93 ? -0.859 -37.625 -9.039 1 87.38 93 MET A CA 1
ATOM 756 C C . MET A 1 93 ? -0.863 -37.969 -10.523 1 87.38 93 MET A C 1
ATOM 758 O O . MET A 1 93 ? -1.494 -38.969 -10.93 1 87.38 93 MET A O 1
ATOM 762 N N . GLY A 1 94 ? -0.202 -37.25 -11.336 1 81.62 94 GLY A N 1
ATOM 763 C CA . GLY A 1 94 ? -0.111 -37.5 -12.766 1 81.62 94 GLY A CA 1
ATOM 764 C C . GLY A 1 94 ? -1.406 -37.219 -13.508 1 81.62 94 GLY A C 1
ATOM 765 O O . GLY A 1 94 ? -1.699 -37.875 -14.516 1 81.62 94 GLY A O 1
ATOM 766 N N . LYS A 1 95 ? -2.256 -36.438 -12.93 1 85.31 95 LYS A N 1
ATOM 767 C CA . LYS A 1 95 ? -3.512 -36.062 -13.578 1 85.31 95 LYS A CA 1
ATOM 768 C C . LYS A 1 95 ? -3.33 -34.875 -14.492 1 85.31 95 LYS A C 1
ATOM 770 O O . LYS A 1 95 ? -3.672 -33.75 -14.117 1 85.31 95 LYS A O 1
ATOM 775 N N . THR A 1 96 ? -2.895 -35.094 -15.664 1 81.94 96 THR A N 1
ATOM 776 C CA . THR A 1 96 ? -2.502 -34.031 -16.594 1 81.94 96 THR A CA 1
ATOM 777 C C . THR A 1 96 ? -3.711 -33.188 -17 1 81.94 96 THR A C 1
ATOM 779 O O . THR A 1 96 ? -3.637 -31.969 -17.062 1 81.94 96 THR A O 1
ATOM 782 N N . ASP A 1 97 ? -4.824 -33.875 -17.328 1 85.75 97 ASP A N 1
ATOM 783 C CA . ASP A 1 97 ? -6.004 -33.156 -17.781 1 85.75 97 ASP A CA 1
ATOM 784 C C . ASP A 1 97 ? -6.52 -32.188 -16.688 1 85.75 97 ASP A C 1
ATOM 786 O O . ASP A 1 97 ? -6.867 -31.047 -16.969 1 85.75 97 ASP A O 1
ATOM 790 N N . ARG A 1 98 ? -6.531 -32.688 -15.531 1 90.06 98 ARG A N 1
ATOM 791 C CA . ARG A 1 98 ? -6.996 -31.859 -14.422 1 90.06 98 ARG A CA 1
ATOM 792 C C . ARG A 1 98 ? -6.039 -30.703 -14.172 1 90.06 98 ARG A C 1
ATOM 794 O O . ARG A 1 98 ? -6.473 -29.609 -13.812 1 90.06 98 ARG A O 1
ATOM 801 N N . MET A 1 99 ? -4.844 -30.953 -14.336 1 89.38 99 MET A N 1
ATOM 802 C CA . MET A 1 99 ? -3.832 -29.922 -14.156 1 89.38 99 MET A CA 1
ATOM 803 C C . MET A 1 99 ? -4.039 -28.781 -15.148 1 89.38 99 MET A C 1
ATOM 805 O O . MET A 1 99 ? -3.994 -27.609 -14.773 1 89.38 99 MET A O 1
ATOM 809 N N . VAL A 1 100 ? -4.23 -29.156 -16.312 1 88.12 100 VAL A N 1
ATOM 810 C CA . VAL A 1 100 ? -4.402 -28.172 -17.375 1 88.12 100 VAL A CA 1
ATOM 811 C C . VAL A 1 100 ? -5.652 -27.328 -17.094 1 88.12 100 VAL A C 1
ATOM 813 O O . VAL A 1 100 ? -5.633 -26.109 -17.25 1 88.12 100 VAL A O 1
ATOM 816 N N . GLN A 1 101 ? -6.672 -28 -16.703 1 92.31 101 GLN A N 1
ATOM 817 C CA . GLN A 1 101 ? -7.91 -27.297 -16.391 1 92.31 101 GLN A CA 1
ATOM 818 C C . GLN A 1 101 ? -7.715 -26.328 -15.242 1 92.31 101 GLN A C 1
ATOM 820 O O . GLN A 1 101 ? -8.203 -25.188 -15.289 1 92.31 101 GLN A O 1
ATOM 825 N N . TYR A 1 102 ? -7.02 -26.766 -14.281 1 93.81 102 TYR A N 1
ATOM 826 C CA . TYR A 1 102 ? -6.805 -25.922 -13.109 1 93.81 102 TYR A CA 1
ATOM 827 C C . TYR A 1 102 ? -5.93 -24.719 -13.445 1 93.81 102 TYR A C 1
ATOM 829 O O . TYR A 1 102 ? -6.191 -23.609 -12.992 1 93.81 102 TYR A O 1
ATOM 837 N N . VAL A 1 103 ? -4.934 -24.891 -14.195 1 90.81 103 VAL A N 1
ATOM 838 C CA . VAL A 1 103 ? -4.059 -23.812 -14.625 1 90.81 103 VAL A CA 1
ATOM 839 C C . VAL A 1 103 ? -4.859 -22.781 -15.422 1 90.81 103 VAL A C 1
ATOM 841 O O . VAL A 1 103 ? -4.652 -21.578 -15.273 1 90.81 103 VAL A O 1
ATOM 844 N N . GLU A 1 104 ? -5.73 -23.25 -16.234 1 91.06 104 GLU A N 1
ATOM 845 C CA . GLU A 1 104 ? -6.566 -22.344 -17.016 1 91.06 104 GLU A CA 1
ATOM 846 C C . GLU A 1 104 ? -7.477 -21.516 -16.109 1 91.06 104 GLU A C 1
ATOM 848 O O . GLU A 1 104 ? -7.715 -20.328 -16.375 1 91.06 104 GLU A O 1
ATOM 853 N N . GLN A 1 105 ? -7.938 -22.156 -15.094 1 93.5 105 GLN A N 1
ATOM 854 C CA . GLN A 1 105 ? -8.758 -21.422 -14.133 1 93.5 105 GLN A CA 1
ATOM 855 C C . GLN A 1 105 ? -7.953 -20.328 -13.43 1 93.5 105 GLN A C 1
ATOM 857 O O . GLN A 1 105 ? -8.438 -19.219 -13.242 1 93.5 105 GLN A O 1
ATOM 862 N N . ILE A 1 106 ? -6.77 -20.656 -12.992 1 93 106 ILE A N 1
ATOM 863 C CA . ILE A 1 106 ? -5.891 -19.672 -12.359 1 93 106 ILE A CA 1
ATOM 864 C C . ILE A 1 106 ? -5.609 -18.531 -13.32 1 93 106 ILE A C 1
ATOM 866 O O . ILE A 1 106 ? -5.648 -17.359 -12.93 1 93 106 ILE A O 1
ATOM 870 N N . ARG A 1 107 ? -5.312 -18.844 -14.523 1 90.62 107 ARG A N 1
ATOM 871 C CA . ARG A 1 107 ? -5.012 -17.844 -15.539 1 90.62 107 ARG A CA 1
ATOM 872 C C . ARG A 1 107 ? -6.188 -16.875 -15.727 1 90.62 107 ARG A C 1
ATOM 874 O O . ARG A 1 107 ? -5.992 -15.672 -15.852 1 90.62 107 ARG A O 1
ATOM 881 N N . GLU A 1 108 ? -7.336 -17.422 -15.82 1 90.81 108 GLU A N 1
ATOM 882 C CA . GLU A 1 108 ? -8.523 -16.594 -15.984 1 90.81 108 GLU A CA 1
ATOM 883 C C . GLU A 1 108 ? -8.688 -15.625 -14.82 1 90.81 108 GLU A C 1
ATOM 885 O O . GLU A 1 108 ? -8.969 -14.445 -15.023 1 90.81 108 GLU A O 1
ATOM 890 N N . ARG A 1 109 ? -8.508 -16.141 -13.633 1 90.94 109 ARG A N 1
ATOM 891 C CA . ARG A 1 109 ? -8.602 -15.289 -12.445 1 90.94 109 ARG A CA 1
ATOM 892 C C . ARG A 1 109 ? -7.535 -14.203 -12.469 1 90.94 109 ARG A C 1
ATOM 894 O O . ARG A 1 109 ? -7.816 -13.047 -12.148 1 90.94 109 ARG A O 1
ATOM 901 N N . MET A 1 110 ? -6.383 -14.516 -12.828 1 88.88 110 MET A N 1
ATOM 902 C CA . MET A 1 110 ? -5.273 -13.57 -12.875 1 88.88 110 MET A CA 1
ATOM 903 C C . MET A 1 110 ? -5.516 -12.508 -13.945 1 88.88 110 MET A C 1
ATOM 905 O O . MET A 1 110 ? -5.129 -11.352 -13.781 1 88.88 110 MET A O 1
ATOM 909 N N . ASN A 1 111 ? -6.059 -12.953 -15.008 1 90.38 111 ASN A N 1
ATOM 910 C CA . ASN A 1 111 ? -6.395 -12 -16.062 1 90.38 111 ASN A CA 1
ATOM 911 C C . ASN A 1 111 ? -7.406 -10.961 -15.578 1 90.38 111 ASN A C 1
ATOM 913 O O . ASN A 1 111 ? -7.273 -9.773 -15.867 1 90.38 111 ASN A O 1
ATOM 917 N N . GLU A 1 112 ? -8.367 -11.406 -14.859 1 92.31 112 GLU A N 1
ATOM 918 C CA . GLU A 1 112 ? -9.344 -10.484 -14.281 1 92.31 112 GLU A CA 1
ATOM 919 C C . GLU A 1 112 ? -8.68 -9.508 -13.312 1 92.31 112 GLU A C 1
ATOM 921 O O . GLU A 1 112 ? -8.984 -8.312 -13.32 1 92.31 112 GLU A O 1
ATOM 926 N N . GLU A 1 113 ? -7.77 -10.023 -12.523 1 91.44 113 GLU A N 1
ATOM 927 C CA . GLU A 1 113 ? -7.039 -9.18 -11.586 1 91.44 113 GLU A CA 1
ATOM 928 C C . GLU A 1 113 ? -6.191 -8.148 -12.32 1 91.44 113 GLU A C 1
ATOM 930 O O . GLU A 1 113 ? -6.043 -7.012 -11.852 1 91.44 113 GLU A O 1
ATOM 935 N N . SER A 1 114 ? -5.648 -8.539 -13.406 1 91.94 114 SER A N 1
ATOM 936 C CA . SER A 1 114 ? -4.848 -7.629 -14.219 1 91.94 114 SER A CA 1
ATOM 937 C C . SER A 1 114 ? -5.699 -6.488 -14.773 1 91.94 114 SER A C 1
ATOM 939 O O . SER A 1 114 ? -5.246 -5.344 -14.844 1 91.94 114 SER A O 1
ATOM 941 N N . LYS A 1 115 ? -6.863 -6.84 -15.195 1 94.38 115 LYS A N 1
ATOM 942 C CA . LYS A 1 115 ? -7.773 -5.812 -15.695 1 94.38 115 LYS A CA 1
ATOM 943 C C . LYS A 1 115 ? -8.117 -4.805 -14.602 1 94.38 115 LYS A C 1
ATOM 945 O O . LYS A 1 115 ? -8.18 -3.602 -14.852 1 94.38 115 LYS A O 1
ATOM 950 N N . ILE A 1 116 ? -8.289 -5.324 -13.391 1 95.5 116 ILE A N 1
ATOM 951 C CA . ILE A 1 116 ? -8.586 -4.469 -12.25 1 95.5 116 ILE A CA 1
ATOM 952 C C . ILE A 1 116 ? -7.422 -3.51 -12.008 1 95.5 116 ILE A C 1
ATOM 954 O O . ILE A 1 116 ? -7.629 -2.318 -11.773 1 95.5 116 ILE A O 1
ATOM 958 N N . ALA A 1 117 ? -6.23 -4.004 -12.125 1 93.88 117 ALA A N 1
ATOM 959 C CA . ALA A 1 117 ? -5.027 -3.217 -11.875 1 93.88 117 ALA A CA 1
ATOM 960 C C . ALA A 1 117 ? -4.871 -2.109 -12.914 1 93.88 117 ALA A C 1
ATOM 962 O O . ALA A 1 117 ? -4.145 -1.139 -12.695 1 93.88 117 ALA A O 1
ATOM 963 N N . ARG A 1 118 ? -5.594 -2.18 -14.047 1 94.12 118 ARG A N 1
ATOM 964 C CA . ARG A 1 118 ? -5.438 -1.229 -15.148 1 94.12 118 ARG A CA 1
ATOM 965 C C . ARG A 1 118 ? -6.594 -0.239 -15.188 1 94.12 118 ARG A C 1
ATOM 967 O O . ARG A 1 118 ? -6.75 0.503 -16.156 1 94.12 118 ARG A O 1
ATOM 974 N N . LEU A 1 119 ? -7.348 -0.152 -14.102 1 95.62 119 LEU A N 1
ATOM 975 C CA . LEU A 1 119 ? -8.508 0.731 -14.07 1 95.62 119 LEU A CA 1
ATOM 976 C C . LEU A 1 119 ? -8.078 2.193 -14.078 1 95.62 119 LEU A C 1
ATOM 978 O O . LEU A 1 119 ? -8.867 3.076 -14.43 1 95.62 119 LEU A O 1
ATOM 982 N N . GLY A 1 120 ? -6.91 2.5 -13.609 1 93.5 120 GLY A N 1
ATOM 983 C CA . GLY A 1 120 ? -6.328 3.822 -13.766 1 93.5 120 GLY A CA 1
ATOM 984 C C . GLY A 1 120 ? -6.492 4.699 -12.539 1 93.5 120 GLY A C 1
ATOM 985 O O . GLY A 1 120 ? -5.875 5.762 -12.445 1 93.5 120 GLY A O 1
ATOM 986 N N . VAL A 1 121 ? -7.352 4.379 -11.617 1 95.31 121 VAL A N 1
ATOM 987 C CA . VAL A 1 121 ? -7.578 5.145 -10.398 1 95.31 121 VAL A CA 1
ATOM 988 C C . VAL A 1 121 ? -7.051 4.367 -9.188 1 95.31 121 VAL A C 1
ATOM 990 O O . VAL A 1 121 ? -7.707 3.445 -8.703 1 95.31 121 VAL A O 1
ATOM 993 N N . PRO A 1 122 ? -5.922 4.836 -8.617 1 94.38 122 PRO A N 1
ATOM 994 C CA . PRO A 1 122 ? -5.242 4.055 -7.582 1 94.38 122 PRO A CA 1
ATOM 995 C C . PRO A 1 122 ? -6.125 3.799 -6.363 1 94.38 122 PRO A C 1
ATOM 997 O O . PRO A 1 122 ? -6.078 2.711 -5.781 1 94.38 122 PRO A O 1
ATOM 1000 N N . SER A 1 123 ? -6.867 4.746 -5.949 1 94.5 123 SER A N 1
ATOM 1001 C CA . SER A 1 123 ? -7.715 4.574 -4.777 1 94.5 123 SER A CA 1
ATOM 1002 C C . SER A 1 123 ? -8.711 3.438 -4.98 1 94.5 123 SER A C 1
ATOM 1004 O O . SER A 1 123 ? -8.883 2.586 -4.102 1 94.5 123 SER A O 1
ATOM 1006 N N . LEU A 1 124 ? -9.312 3.355 -6.129 1 96.56 124 LEU A N 1
ATOM 1007 C CA . LEU A 1 124 ? -10.281 2.316 -6.441 1 96.56 124 LEU A CA 1
ATOM 1008 C C . LEU A 1 124 ? -9.609 0.955 -6.566 1 96.56 124 LEU A C 1
ATOM 1010 O O . LEU A 1 124 ? -10.102 -0.039 -6.027 1 96.56 124 LEU A O 1
ATOM 1014 N N . ILE A 1 125 ? -8.5 0.925 -7.27 1 96.56 125 ILE A N 1
ATOM 1015 C CA . ILE A 1 125 ? -7.758 -0.314 -7.453 1 96.56 125 ILE A CA 1
ATOM 1016 C C . ILE A 1 125 ? -7.355 -0.883 -6.094 1 96.56 125 ILE A C 1
ATOM 1018 O O . ILE A 1 125 ? -7.617 -2.053 -5.805 1 96.56 125 ILE A O 1
ATOM 1022 N N . ALA A 1 126 ? -6.77 -0.02 -5.273 1 95.06 126 ALA A N 1
ATOM 1023 C CA . ALA A 1 126 ? -6.336 -0.438 -3.941 1 95.06 126 ALA A CA 1
ATOM 1024 C C . ALA A 1 126 ? -7.516 -0.934 -3.111 1 95.06 126 ALA A C 1
ATOM 1026 O O . ALA A 1 126 ? -7.398 -1.924 -2.385 1 95.06 126 ALA A O 1
ATOM 1027 N N . PHE A 1 127 ? -8.602 -0.278 -3.234 1 95.62 127 PHE A N 1
ATOM 1028 C CA . PHE A 1 127 ? -9.805 -0.642 -2.492 1 95.62 127 PHE A CA 1
ATOM 1029 C C . PHE A 1 127 ? -10.281 -2.039 -2.877 1 95.62 127 PHE A C 1
ATOM 1031 O O . PHE A 1 127 ? -10.492 -2.889 -2.01 1 95.62 127 PHE A O 1
ATOM 1038 N N . ILE A 1 128 ? -10.367 -2.314 -4.168 1 96.62 128 ILE A N 1
ATOM 1039 C CA . ILE A 1 128 ? -10.852 -3.598 -4.66 1 96.62 128 ILE A CA 1
ATOM 1040 C C . ILE A 1 128 ? -9.883 -4.707 -4.27 1 96.62 128 ILE A C 1
ATOM 1042 O O . ILE A 1 128 ? -10.297 -5.762 -3.783 1 96.62 128 ILE A O 1
ATOM 1046 N N . GLN A 1 129 ? -8.625 -4.402 -4.414 1 94.19 129 GLN A N 1
ATOM 1047 C CA . GLN A 1 129 ? -7.598 -5.41 -4.152 1 94.19 129 GLN A CA 1
ATOM 1048 C C . GLN A 1 129 ? -7.5 -5.723 -2.662 1 94.19 129 GLN A C 1
ATOM 1050 O O . GLN A 1 129 ? -7.137 -6.84 -2.279 1 94.19 129 GLN A O 1
ATOM 1055 N N . SER A 1 130 ? -7.777 -4.734 -1.861 1 94.44 130 SER A N 1
ATOM 1056 C CA . SER A 1 130 ? -7.652 -4.934 -0.422 1 94.44 130 SER A CA 1
ATOM 1057 C C . SER A 1 130 ? -8.984 -5.352 0.195 1 94.44 130 SER A C 1
ATOM 1059 O O . SER A 1 130 ? -9.062 -5.602 1.399 1 94.44 130 SER A O 1
ATOM 1061 N N . PHE A 1 131 ? -10.023 -5.465 -0.578 1 94.31 131 PHE A N 1
ATOM 1062 C CA . PHE A 1 131 ? -11.375 -5.645 -0.058 1 94.31 131 PHE A CA 1
ATOM 1063 C C . PHE A 1 131 ? -11.469 -6.914 0.779 1 94.31 131 PHE A C 1
ATOM 1065 O O . PHE A 1 131 ? -12.094 -6.918 1.841 1 94.31 131 PHE A O 1
ATOM 1072 N N . ARG A 1 132 ? -10.852 -7.898 0.343 1 87.12 132 ARG A N 1
ATOM 1073 C CA . ARG A 1 132 ? -10.93 -9.195 1.01 1 87.12 132 ARG A CA 1
ATOM 1074 C C . ARG A 1 132 ? -10.266 -9.148 2.381 1 87.12 132 ARG A C 1
ATOM 1076 O O . ARG A 1 132 ? -10.508 -10.016 3.223 1 87.12 132 ARG A O 1
ATOM 1083 N N . THR A 1 133 ? -9.344 -8.258 2.555 1 88.38 133 THR A N 1
ATOM 1084 C CA . THR A 1 133 ? -8.68 -8.125 3.846 1 88.38 133 THR A CA 1
ATOM 1085 C C . THR A 1 133 ? -9.523 -7.312 4.816 1 88.38 133 THR A C 1
ATOM 1087 O O . THR A 1 133 ? -9.289 -7.332 6.023 1 88.38 133 THR A O 1
ATOM 1090 N N . LEU A 1 134 ? -10.469 -6.598 4.316 1 81.38 134 LEU A N 1
ATOM 1091 C CA . LEU A 1 134 ? -11.281 -5.691 5.121 1 81.38 134 LEU A CA 1
ATOM 1092 C C . LEU A 1 134 ? -12.445 -6.434 5.766 1 81.38 134 LEU A C 1
ATOM 1094 O O . LEU A 1 134 ? -12.852 -6.109 6.883 1 81.38 134 LEU A O 1
ATOM 1098 N N . THR A 1 135 ? -12.977 -7.328 5.066 1 78.56 135 THR A N 1
ATOM 1099 C CA . THR A 1 135 ? -14.172 -8 5.57 1 78.56 135 THR A CA 1
ATOM 1100 C C . THR A 1 135 ? -14.234 -9.438 5.066 1 78.56 135 THR A C 1
ATOM 1102 O O . THR A 1 135 ? -13.727 -9.742 3.982 1 78.56 135 THR A O 1
ATOM 1105 N N . HIS A 1 136 ? -14.93 -10.242 5.879 1 80.44 136 HIS A N 1
ATOM 1106 C CA . HIS A 1 136 ? -15.164 -11.633 5.488 1 80.44 136 HIS A CA 1
ATOM 1107 C C . HIS A 1 136 ? -16.641 -11.906 5.273 1 80.44 136 HIS A C 1
ATOM 1109 O O . HIS A 1 136 ? -17.031 -12.977 4.801 1 80.44 136 HIS A O 1
ATOM 1115 N N . SER A 1 137 ? -17.422 -10.883 5.477 1 84 137 SER A N 1
ATOM 1116 C CA . SER A 1 137 ? -18.875 -11.062 5.41 1 84 137 SER A CA 1
ATOM 1117 C C . SER A 1 137 ? -19.375 -10.945 3.975 1 84 137 SER A C 1
ATOM 1119 O O . SER A 1 137 ? -20.438 -11.469 3.643 1 84 137 SER A O 1
ATOM 1121 N N . LEU A 1 138 ? -18.688 -10.219 3.178 1 90.69 138 LEU A N 1
ATOM 1122 C CA . LEU A 1 138 ? -19.062 -9.992 1.791 1 90.69 138 LEU A CA 1
ATOM 1123 C C . LEU A 1 138 ? -17.906 -10.258 0.846 1 90.69 138 LEU A C 1
ATOM 1125 O O . LEU A 1 138 ? -16.812 -9.727 1.036 1 90.69 138 LEU A O 1
ATOM 1129 N N . GLN A 1 139 ? -18.203 -11.133 -0.072 1 93.25 139 GLN A N 1
ATOM 1130 C CA . GLN A 1 139 ? -17.203 -11.398 -1.104 1 93.25 139 GLN A CA 1
ATOM 1131 C C . GLN A 1 139 ? -17.438 -10.531 -2.338 1 93.25 139 GLN A C 1
ATOM 1133 O O . GLN A 1 139 ? -18.578 -10.422 -2.811 1 93.25 139 GLN A O 1
ATOM 1138 N N . LEU A 1 140 ? -16.391 -9.914 -2.795 1 95.69 140 LEU A N 1
ATOM 1139 C CA . LEU A 1 140 ? -16.484 -9.039 -3.955 1 95.69 140 LEU A CA 1
ATOM 1140 C C . LEU A 1 140 ? -15.875 -9.695 -5.188 1 95.69 140 LEU A C 1
ATOM 1142 O O . LEU A 1 140 ? -14.734 -10.156 -5.148 1 95.69 140 LEU A O 1
ATOM 1146 N N . ASP A 1 141 ? -16.656 -9.852 -6.242 1 94.88 141 ASP A N 1
ATOM 1147 C CA . ASP A 1 141 ? -16.203 -10.352 -7.535 1 94.88 141 ASP A CA 1
ATOM 1148 C C . ASP A 1 141 ? -16.328 -9.273 -8.609 1 94.88 141 ASP A C 1
ATOM 1150 O O . ASP A 1 141 ? -17.438 -8.844 -8.938 1 94.88 141 ASP A O 1
ATOM 1154 N N . VAL A 1 142 ? -15.211 -8.852 -9.102 1 96.69 142 VAL A N 1
ATOM 1155 C CA . VAL A 1 142 ? -15.211 -7.773 -10.086 1 96.69 142 VAL A CA 1
ATOM 1156 C C . VAL A 1 142 ? -14.867 -8.328 -11.461 1 96.69 142 VAL A C 1
ATOM 1158 O O . VAL A 1 142 ? -13.867 -9.023 -11.633 1 96.69 142 VAL A O 1
ATOM 1161 N N . ARG A 1 143 ? -15.688 -7.984 -12.438 1 95 143 ARG A N 1
ATOM 1162 C CA . ARG A 1 143 ? -15.477 -8.391 -13.82 1 95 143 ARG A CA 1
ATOM 1163 C C . ARG A 1 143 ? -15.469 -7.18 -14.75 1 95 143 ARG A C 1
ATOM 1165 O O . ARG A 1 143 ? -16.359 -6.336 -14.695 1 95 143 ARG A O 1
ATOM 1172 N N . ILE A 1 144 ? -14.461 -7.145 -15.5 1 95.88 144 ILE A N 1
ATOM 1173 C CA . ILE A 1 144 ? -14.305 -6.062 -16.469 1 95.88 144 ILE A CA 1
ATOM 1174 C C . ILE A 1 144 ? -14.289 -6.629 -17.875 1 95.88 144 ILE A C 1
ATOM 1176 O O . ILE A 1 144 ? -13.445 -7.469 -18.203 1 95.88 144 ILE A O 1
ATOM 1180 N N . GLU A 1 145 ? -15.242 -6.242 -18.641 1 92.31 145 GLU A N 1
ATOM 1181 C CA . GLU A 1 145 ? -15.258 -6.68 -20.031 1 92.31 145 GLU A CA 1
ATOM 1182 C C . GLU A 1 145 ? -14.234 -5.91 -20.875 1 92.31 145 GLU A C 1
ATOM 1184 O O . GLU A 1 145 ? -14.281 -4.684 -20.938 1 92.31 145 GLU A O 1
ATOM 1189 N N . GLY A 1 146 ? -13.336 -6.629 -21.484 1 89.5 146 GLY A N 1
ATOM 1190 C CA . GLY A 1 146 ? -12.289 -5.992 -22.25 1 89.5 146 GLY A CA 1
ATOM 1191 C C . GLY A 1 146 ? -11.289 -5.23 -21.406 1 89.5 146 GLY A C 1
ATOM 1192 O O . GLY A 1 146 ? -10.945 -5.668 -20.297 1 89.5 146 GLY A O 1
ATOM 1193 N N . GLU A 1 147 ? -10.711 -4.156 -21.984 1 89.44 147 GLU A N 1
ATOM 1194 C CA . GLU A 1 147 ? -9.789 -3.275 -21.266 1 89.44 147 GLU A CA 1
ATOM 1195 C C . GLU A 1 147 ? -10.469 -1.955 -20.906 1 89.44 147 GLU A C 1
ATOM 1197 O O . GLU A 1 147 ? -11.234 -1.407 -21.703 1 89.44 147 GLU A O 1
ATOM 1202 N N . LEU A 1 148 ? -10.344 -1.603 -19.703 1 93.94 148 LEU A N 1
ATOM 1203 C CA . LEU A 1 148 ? -10.977 -0.376 -19.219 1 93.94 148 LEU A CA 1
ATOM 1204 C C . LEU A 1 148 ? -10 0.457 -18.406 1 93.94 148 LEU A C 1
ATOM 1206 O O . LEU A 1 148 ? -9.359 -0.056 -17.484 1 93.94 148 LEU A O 1
ATOM 1210 N N . ASN A 1 149 ? -9.773 1.656 -18.766 1 95.19 149 ASN A N 1
ATOM 1211 C CA . ASN A 1 149 ? -9.039 2.674 -18.016 1 95.19 149 ASN A CA 1
ATOM 1212 C C . ASN A 1 149 ? -9.891 3.92 -17.781 1 95.19 149 ASN A C 1
ATOM 1214 O O . ASN A 1 149 ? -10.141 4.684 -18.719 1 95.19 149 ASN A O 1
ATOM 1218 N N . LEU A 1 150 ? -10.258 4.145 -16.594 1 95 150 LEU A N 1
ATOM 1219 C CA . LEU A 1 150 ? -11.203 5.203 -16.25 1 95 150 LEU A CA 1
ATOM 1220 C C . LEU A 1 150 ? -10.609 6.578 -16.531 1 95 150 LEU A C 1
ATOM 1222 O O . LEU A 1 150 ? -11.344 7.531 -16.812 1 95 150 LEU A O 1
ATOM 1226 N N . THR A 1 151 ? -9.305 6.715 -16.453 1 93.19 151 THR A N 1
ATOM 12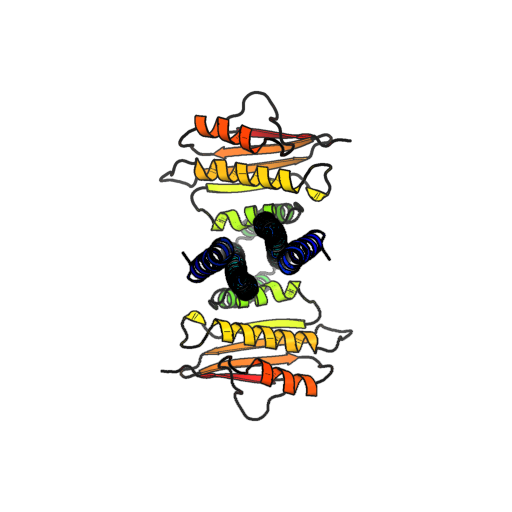27 C CA . THR A 1 151 ? -8.648 8 -16.641 1 93.19 151 THR A CA 1
ATOM 1228 C C . THR A 1 151 ? -8.664 8.398 -18.125 1 93.19 151 THR A C 1
ATOM 1230 O O . THR A 1 151 ? -8.461 9.57 -18.453 1 93.19 151 THR A O 1
ATOM 1233 N N . GLU A 1 152 ? -8.898 7.434 -19 1 92.19 152 GLU A N 1
ATOM 1234 C CA . GLU A 1 152 ? -8.93 7.695 -20.438 1 92.19 152 GLU A CA 1
ATOM 1235 C C . GLU A 1 152 ? -10.344 8.031 -20.891 1 92.19 152 GLU A C 1
ATOM 1237 O O . GLU A 1 152 ? -10.555 8.406 -22.047 1 92.19 152 GLU A O 1
ATOM 1242 N N . LEU A 1 153 ? -11.305 7.922 -20.078 1 92.19 153 LEU A N 1
ATOM 1243 C CA . LEU A 1 153 ? -12.688 8.219 -20.406 1 92.19 153 LEU A CA 1
ATOM 1244 C C . LEU A 1 153 ? -13.023 9.68 -20.094 1 92.19 153 LEU A C 1
ATOM 1246 O O . LEU A 1 153 ? -12.383 10.297 -19.25 1 92.19 153 LEU A O 1
ATOM 1250 N N . PRO A 1 154 ? -13.938 10.242 -20.859 1 92 154 PRO A N 1
ATOM 1251 C CA . PRO A 1 154 ? -14.359 11.625 -20.609 1 92 154 PRO A CA 1
ATOM 1252 C C . PRO A 1 154 ? -15.281 11.75 -19.391 1 92 154 PRO A C 1
ATOM 1254 O O . PRO A 1 154 ? -16.406 12.242 -19.516 1 92 154 PRO A O 1
ATOM 1257 N N . ILE A 1 155 ? -14.93 11.258 -18.25 1 90.88 155 ILE A N 1
ATOM 1258 C CA . ILE A 1 155 ? -15.664 11.344 -16.984 1 90.88 155 ILE A CA 1
ATOM 1259 C C . ILE A 1 155 ? -14.719 11.781 -15.867 1 90.88 155 ILE A C 1
ATOM 1261 O O . ILE A 1 155 ? -13.492 11.742 -16.031 1 90.88 155 ILE A O 1
ATOM 1265 N N . ASP A 1 156 ? -15.289 12.258 -14.852 1 93.62 156 ASP A N 1
ATOM 1266 C CA . ASP A 1 156 ? -14.5 12.484 -13.641 1 93.62 156 ASP A CA 1
ATOM 1267 C C . ASP A 1 156 ? -14.164 11.164 -12.953 1 93.62 156 ASP A C 1
ATOM 1269 O O . ASP A 1 156 ? -14.945 10.672 -12.133 1 93.62 156 ASP A O 1
ATOM 1273 N N . SER A 1 157 ? -12.984 10.656 -13.273 1 94.06 157 SER A N 1
ATOM 1274 C CA . SER A 1 157 ? -12.602 9.312 -12.852 1 94.06 157 SER A CA 1
ATOM 1275 C C . SER A 1 157 ? -12.523 9.211 -11.336 1 94.06 157 SER A C 1
ATOM 1277 O O . SER A 1 157 ? -12.883 8.18 -10.758 1 94.06 157 SER A O 1
ATOM 1279 N N . GLU A 1 158 ? -12.102 10.273 -10.672 1 93.12 158 GLU A N 1
ATOM 1280 C CA . GLU A 1 158 ? -11.969 10.242 -9.219 1 93.12 158 GLU A CA 1
ATOM 1281 C C . GLU A 1 158 ? -13.336 10.188 -8.547 1 93.12 158 GLU A C 1
ATOM 1283 O O . GLU A 1 158 ? -13.547 9.383 -7.633 1 93.12 158 GLU A O 1
ATOM 1288 N N . ARG A 1 159 ? -14.188 11.062 -8.969 1 94.38 159 ARG A N 1
ATOM 1289 C CA . ARG A 1 159 ? -15.531 11.078 -8.406 1 94.38 159 ARG A CA 1
ATOM 1290 C C . ARG A 1 159 ? -16.266 9.781 -8.711 1 94.38 159 ARG A C 1
ATOM 1292 O O . ARG A 1 159 ? -17.016 9.273 -7.871 1 94.38 159 ARG A O 1
ATOM 1299 N N . PHE A 1 160 ? -16.094 9.336 -9.953 1 95.56 160 PHE A N 1
ATOM 1300 C CA . PHE A 1 160 ? -16.656 8.055 -10.359 1 95.56 160 PHE A CA 1
ATOM 1301 C C . PHE A 1 160 ? -16.172 6.941 -9.43 1 95.56 160 PHE A C 1
ATOM 1303 O O . PHE A 1 160 ? -16.984 6.172 -8.906 1 95.56 160 PHE A O 1
ATOM 1310 N N . ALA A 1 161 ? -14.883 6.879 -9.188 1 96.19 161 ALA A N 1
ATOM 1311 C CA . ALA A 1 161 ? -14.289 5.855 -8.336 1 96.19 161 ALA A CA 1
ATOM 1312 C C . ALA A 1 161 ? -14.812 5.949 -6.906 1 96.19 161 ALA A C 1
ATOM 1314 O O . ALA A 1 161 ? -15.109 4.93 -6.277 1 96.19 161 ALA A O 1
ATOM 1315 N N . GLU A 1 162 ? -14.914 7.109 -6.426 1 95.88 162 GLU A N 1
ATOM 1316 C CA . GLU A 1 162 ? -15.43 7.324 -5.078 1 95.88 162 GLU A CA 1
ATOM 1317 C C . GLU A 1 162 ? -16.859 6.793 -4.949 1 95.88 162 GLU A C 1
ATOM 1319 O O . GLU A 1 162 ? -17.188 6.152 -3.951 1 95.88 162 GLU A O 1
ATOM 1324 N N . ALA A 1 163 ? -17.641 7.059 -5.914 1 96.75 163 ALA A N 1
ATOM 1325 C CA . ALA A 1 163 ? -19.016 6.594 -5.906 1 96.75 163 ALA A CA 1
ATOM 1326 C C . ALA A 1 163 ? -19.094 5.07 -5.887 1 96.75 163 ALA A C 1
ATOM 1328 O O . ALA A 1 163 ? -19.875 4.484 -5.145 1 96.75 163 ALA A O 1
ATOM 1329 N N . ILE A 1 164 ? -18.281 4.453 -6.754 1 97.25 164 ILE A N 1
ATOM 1330 C CA . ILE A 1 164 ? -18.25 2.998 -6.816 1 97.25 164 ILE A CA 1
ATOM 1331 C C . ILE A 1 164 ? -17.859 2.434 -5.449 1 97.25 164 ILE A C 1
ATOM 1333 O O . ILE A 1 164 ? -18.5 1.503 -4.953 1 97.25 164 ILE A O 1
ATOM 1337 N N . MET A 1 165 ? -16.828 2.979 -4.828 1 97.12 165 MET A N 1
ATOM 1338 C CA . MET A 1 165 ? -16.391 2.516 -3.516 1 97.12 165 MET A CA 1
ATOM 1339 C C . MET A 1 165 ? -17.484 2.699 -2.473 1 97.12 165 MET A C 1
ATOM 1341 O O . MET A 1 165 ? -17.719 1.813 -1.648 1 97.12 165 MET A O 1
ATOM 1345 N N . GLU A 1 166 ? -18.125 3.83 -2.562 1 96.62 166 GLU A N 1
ATOM 1346 C CA . GLU A 1 166 ? -19.203 4.109 -1.622 1 96.62 166 GLU A CA 1
ATOM 1347 C C . GLU A 1 166 ? -20.359 3.129 -1.808 1 96.62 166 GLU A C 1
ATOM 1349 O O . GLU A 1 166 ? -20.984 2.703 -0.832 1 96.62 166 GLU A O 1
ATOM 1354 N N . LEU A 1 167 ? -20.641 2.791 -3.008 1 96.44 167 LEU A N 1
ATOM 1355 C CA . LEU A 1 167 ? -21.719 1.846 -3.291 1 96.44 167 LEU A CA 1
ATOM 1356 C C . LEU A 1 167 ? -21.359 0.453 -2.779 1 96.44 167 LEU A C 1
ATOM 1358 O O . LEU A 1 167 ? -22.203 -0.237 -2.209 1 96.44 167 LEU A O 1
ATOM 1362 N N . ILE A 1 168 ? -20.125 0.042 -3.018 1 96.12 168 ILE A N 1
ATOM 1363 C CA . ILE A 1 168 ? -19.672 -1.244 -2.488 1 96.12 168 ILE A CA 1
ATOM 1364 C C . ILE A 1 168 ? -19.844 -1.259 -0.97 1 96.12 168 ILE A C 1
ATOM 1366 O O . ILE A 1 168 ? -20.328 -2.234 -0.401 1 96.12 168 ILE A O 1
ATOM 1370 N N . ASN A 1 169 ? -19.453 -0.152 -0.363 1 95.19 169 ASN A N 1
ATOM 1371 C CA . ASN A 1 169 ? -19.578 -0.052 1.089 1 95.19 169 ASN A CA 1
ATOM 1372 C C . ASN A 1 169 ? -21.031 -0.047 1.538 1 95.19 169 ASN A C 1
ATOM 1374 O O . ASN A 1 169 ? -21.359 -0.557 2.611 1 95.19 169 ASN A O 1
ATOM 1378 N N . LEU A 1 170 ? -21.828 0.583 0.768 1 94.75 170 LEU A N 1
ATOM 1379 C CA . LEU A 1 170 ? -23.25 0.567 1.07 1 94.75 170 LEU A CA 1
ATOM 1380 C C . LEU A 1 170 ? -23.766 -0.863 1.196 1 94.75 170 LEU A C 1
ATOM 1382 O O . LEU A 1 170 ? -24.484 -1.19 2.148 1 94.75 170 LEU A O 1
ATOM 1386 N N . TYR A 1 171 ? -23.359 -1.751 0.239 1 94.56 171 TYR A N 1
ATOM 1387 C CA . TYR A 1 171 ? -23.719 -3.162 0.294 1 94.56 171 TYR A CA 1
ATOM 1388 C C . TYR A 1 171 ? -23.094 -3.842 1.505 1 94.56 171 TYR A C 1
ATOM 1390 O O . TYR A 1 171 ? -23.766 -4.582 2.229 1 94.56 171 TYR A O 1
ATOM 1398 N N . ARG A 1 172 ? -21.844 -3.582 1.75 1 92.62 172 ARG A N 1
ATOM 1399 C CA . ARG A 1 172 ? -21.078 -4.219 2.812 1 92.62 172 ARG A CA 1
ATOM 1400 C C . ARG A 1 172 ? -21.734 -3.988 4.172 1 92.62 172 ARG A C 1
ATOM 1402 O O . ARG A 1 172 ? -21.828 -4.914 4.984 1 92.62 172 ARG A O 1
ATOM 1409 N N . PHE A 1 173 ? -22.172 -2.775 4.387 1 92.12 173 PHE A N 1
ATOM 1410 C CA . PHE A 1 173 ? -22.703 -2.416 5.699 1 92.12 173 PHE A CA 1
ATOM 1411 C C . PHE A 1 173 ? -24.172 -2.832 5.82 1 92.12 173 PHE A C 1
ATOM 1413 O O . PHE A 1 173 ? -24.703 -2.934 6.926 1 92.12 173 PHE A O 1
ATOM 1420 N N . ALA A 1 174 ? -24.766 -3.064 4.742 1 92.06 174 ALA A N 1
ATOM 1421 C CA . ALA A 1 174 ? -26.203 -3.369 4.758 1 92.06 174 ALA A CA 1
ATOM 1422 C C . ALA A 1 174 ? -26.438 -4.875 4.793 1 92.06 174 ALA A C 1
ATOM 1424 O O . ALA A 1 174 ? -27.547 -5.328 5.086 1 92.06 174 ALA A O 1
ATOM 1425 N N . ILE A 1 175 ? -25.438 -5.688 4.508 1 90.69 175 ILE A N 1
ATOM 1426 C CA . ILE A 1 175 ? -25.609 -7.133 4.355 1 90.69 175 ILE A CA 1
ATOM 1427 C C . ILE A 1 175 ? -25.969 -7.754 5.699 1 90.69 175 ILE A C 1
ATOM 1429 O O . ILE A 1 175 ? -25.422 -7.367 6.738 1 90.69 175 ILE A O 1
ATOM 1433 N N . LYS A 1 176 ? -26.922 -8.617 5.637 1 87.25 176 LYS A N 1
ATOM 1434 C CA . LYS A 1 176 ? -27.312 -9.383 6.82 1 87.25 176 LYS A CA 1
ATOM 1435 C C . LYS A 1 176 ? -26.297 -10.492 7.109 1 87.25 176 LYS A C 1
ATOM 1437 O O . LYS A 1 176 ? -25.922 -11.25 6.215 1 87.25 176 LYS A O 1
ATOM 1442 N N . PRO A 1 177 ? -25.766 -10.414 8.375 1 79.12 177 PRO A N 1
ATOM 1443 C CA . PRO A 1 177 ? -24.859 -11.508 8.719 1 79.12 177 PRO A CA 1
ATOM 1444 C C . PRO A 1 177 ? -25.516 -12.883 8.602 1 79.12 177 PRO A C 1
ATOM 1446 O O . PRO A 1 177 ? -26.688 -13.047 8.961 1 79.12 177 PRO A O 1
ATOM 1449 N N . SER A 1 178 ? -25.031 -13.641 7.695 1 73.94 178 SER A N 1
ATOM 1450 C CA . SER A 1 178 ? -25.578 -14.984 7.547 1 73.94 178 SER A CA 1
ATOM 1451 C C . SER A 1 178 ? -24.641 -16.047 8.102 1 73.94 178 SER A C 1
ATOM 1453 O O . SER A 1 178 ? -23.422 -15.82 8.172 1 73.94 178 SER A O 1
ATOM 1455 N N . SER A 1 179 ? -25.25 -17.031 8.805 1 67.62 179 SER A N 1
ATOM 1456 C CA . SER A 1 179 ? -24.5 -18.141 9.375 1 67.62 179 SER A CA 1
ATOM 1457 C C . SER A 1 179 ? -23.891 -19.016 8.289 1 67.62 179 SER A C 1
ATOM 1459 O O . SER A 1 179 ? -23 -19.828 8.562 1 67.62 179 SER A O 1
ATOM 1461 N N . GLY A 1 180 ? -24.281 -18.828 7.145 1 69.81 180 GLY A N 1
ATOM 1462 C CA . GLY A 1 180 ? -23.797 -19.703 6.09 1 69.81 180 GLY A CA 1
ATOM 1463 C C . GLY A 1 180 ? -22.641 -19.109 5.309 1 69.81 180 GLY A C 1
ATOM 1464 O O . GLY A 1 180 ? -21.672 -18.609 5.895 1 69.81 180 GLY A O 1
ATOM 1465 N N . GLU A 1 181 ? -22.844 -19.266 4.043 1 79.25 181 GLU A N 1
ATOM 1466 C CA . GLU A 1 181 ? -21.844 -18.766 3.096 1 79.25 181 GLU A CA 1
ATOM 1467 C C . GLU A 1 181 ? -21.875 -17.25 2.996 1 79.25 181 GLU A C 1
ATOM 1469 O O . GLU A 1 181 ? -22.953 -16.641 3.109 1 79.25 181 GLU A O 1
ATOM 1474 N N . ALA A 1 182 ? -20.734 -16.703 3.025 1 84.12 182 ALA A N 1
ATOM 1475 C CA . ALA A 1 182 ? -20.625 -15.25 2.875 1 84.12 182 ALA A CA 1
ATOM 1476 C C . ALA A 1 182 ? -21.406 -14.773 1.653 1 84.12 182 ALA A C 1
ATOM 1478 O O . ALA A 1 182 ? -21.438 -15.453 0.624 1 84.12 182 ALA A O 1
ATOM 1479 N N . ALA A 1 183 ? -22.141 -13.656 1.785 1 91.75 183 ALA A N 1
ATOM 1480 C CA . ALA A 1 183 ? -22.797 -13.008 0.655 1 91.75 183 ALA A CA 1
ATOM 1481 C C . ALA A 1 183 ? -21.797 -12.648 -0.433 1 91.75 183 ALA A C 1
ATOM 1483 O O . ALA A 1 183 ? -20.609 -12.484 -0.155 1 91.75 183 ALA A O 1
ATOM 1484 N N . LYS A 1 184 ? -22.312 -12.648 -1.665 1 94.56 184 LYS A N 1
ATOM 1485 C CA . LYS A 1 184 ? -21.422 -12.359 -2.793 1 94.56 184 LYS A CA 1
ATOM 1486 C C . LYS A 1 184 ? -21.938 -11.164 -3.59 1 94.56 184 LYS A C 1
ATOM 1488 O O . LYS A 1 184 ? -23.109 -11.102 -3.951 1 94.56 184 LYS A O 1
ATOM 1493 N N . LEU A 1 185 ? -21.125 -10.18 -3.758 1 96.25 185 LEU A N 1
ATOM 1494 C CA . LEU A 1 185 ? -21.406 -9.023 -4.594 1 96.25 185 LEU A CA 1
ATOM 1495 C C . LEU A 1 185 ? -20.594 -9.062 -5.879 1 96.25 185 LEU A C 1
ATOM 1497 O O . LEU A 1 185 ? -19.359 -9.109 -5.84 1 96.25 185 LEU A O 1
ATOM 1501 N N . SER A 1 186 ? -21.266 -9.109 -6.977 1 97.19 186 SER A N 1
ATOM 1502 C CA . SER A 1 186 ? -20.609 -9.086 -8.273 1 97.19 186 SER A CA 1
ATOM 1503 C C . SER A 1 186 ? -20.703 -7.707 -8.914 1 97.19 186 SER A C 1
ATOM 1505 O O . SER A 1 186 ? -21.781 -7.129 -9.016 1 97.19 186 SER A O 1
ATOM 1507 N N . LEU A 1 187 ? -19.562 -7.145 -9.227 1 97.62 187 LEU A N 1
ATOM 1508 C CA . LEU A 1 187 ? -19.469 -5.852 -9.898 1 97.62 187 LEU A CA 1
ATOM 1509 C C . LEU A 1 187 ? -18.938 -6.023 -11.32 1 97.62 187 LEU A C 1
ATOM 1511 O O . LEU A 1 187 ? -17.859 -6.59 -11.523 1 97.62 187 LEU A O 1
ATOM 1515 N N . ALA A 1 188 ? -19.719 -5.566 -12.305 1 97 188 ALA A N 1
ATOM 1516 C CA . ALA A 1 188 ? -19.328 -5.703 -13.703 1 97 188 ALA A CA 1
ATOM 1517 C C . ALA A 1 188 ? -19.234 -4.336 -14.383 1 97 188 ALA A C 1
ATOM 1519 O O . ALA A 1 188 ? -20.109 -3.486 -14.203 1 97 188 ALA A O 1
ATOM 1520 N N . PHE A 1 189 ? -18.141 -4.117 -15.078 1 97.06 189 PHE A N 1
ATOM 1521 C CA . PHE A 1 189 ? -17.953 -2.936 -15.914 1 97.06 189 PHE A CA 1
ATOM 1522 C C . PHE A 1 189 ? -18.031 -3.301 -17.391 1 97.06 189 PHE A C 1
ATOM 1524 O O . PHE A 1 189 ? -17.312 -4.191 -17.859 1 97.06 189 PHE A O 1
ATOM 1531 N N . GLU A 1 190 ? -18.875 -2.652 -18.047 1 94.94 190 GLU A N 1
ATOM 1532 C CA . GLU A 1 190 ? -19.016 -2.861 -19.484 1 94.94 190 GLU A CA 1
ATOM 1533 C C . GLU A 1 190 ? -18.969 -1.535 -20.25 1 94.94 190 GLU A C 1
ATOM 1535 O O . GLU A 1 190 ? -19.844 -0.687 -20.078 1 94.94 190 GLU A O 1
ATOM 1540 N N . ARG A 1 191 ? -17.969 -1.454 -21.062 1 93 191 ARG A N 1
ATOM 1541 C CA . ARG A 1 191 ? -17.844 -0.239 -21.859 1 93 191 ARG A CA 1
ATOM 1542 C C . ARG A 1 191 ? -18.625 -0.358 -23.156 1 93 191 ARG A C 1
ATOM 1544 O O . ARG A 1 191 ? -18.406 -1.285 -23.938 1 93 191 ARG A O 1
ATOM 1551 N N . GLU A 1 192 ? -19.516 0.504 -23.328 1 90.25 192 GLU A N 1
ATOM 1552 C CA . GLU A 1 192 ? -20.234 0.652 -24.578 1 90.25 192 GLU A CA 1
ATOM 1553 C C . GLU A 1 192 ? -19.797 1.907 -25.328 1 90.25 192 GLU A C 1
ATOM 1555 O O . GLU A 1 192 ? -18.891 2.617 -24.875 1 90.25 192 GLU A O 1
ATOM 1560 N N . GLU A 1 193 ? -20.328 2.096 -26.5 1 87.19 193 GLU A N 1
ATOM 1561 C CA . GLU A 1 193 ? -19.938 3.211 -27.359 1 87.19 193 GLU A CA 1
ATOM 1562 C C . GLU A 1 193 ? -20.234 4.551 -26.688 1 87.19 193 GLU A C 1
ATOM 1564 O O . GLU A 1 193 ? -19.391 5.449 -26.672 1 87.19 193 GLU A O 1
ATOM 1569 N N . LYS A 1 194 ? -21.344 4.629 -26.047 1 90.31 194 LYS A N 1
ATOM 1570 C CA . LYS A 1 194 ? -21.75 5.949 -25.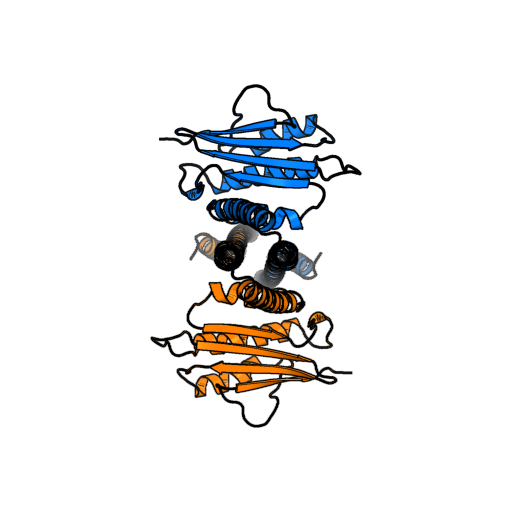562 1 90.31 194 LYS A CA 1
ATOM 1571 C C . LYS A 1 194 ? -21.859 5.969 -24.047 1 90.31 194 LYS A C 1
ATOM 1573 O O . LYS A 1 194 ? -22.203 7 -23.453 1 90.31 194 LYS A O 1
ATOM 1578 N N . ALA A 1 195 ? -21.609 4.832 -23.484 1 93.75 195 ALA A N 1
ATOM 1579 C CA . ALA A 1 195 ? -21.797 4.82 -22.031 1 93.75 195 ALA A CA 1
ATOM 1580 C C . ALA A 1 195 ? -20.984 3.711 -21.391 1 93.75 195 ALA A C 1
ATOM 1582 O O . ALA A 1 195 ? -20.609 2.738 -22.047 1 93.75 195 ALA A O 1
ATOM 1583 N N . LEU A 1 196 ? -20.609 3.963 -20.188 1 95.56 196 LEU A N 1
ATOM 1584 C CA . LEU A 1 196 ? -20.031 2.922 -19.344 1 95.56 196 LEU A CA 1
ATOM 1585 C C . LEU A 1 196 ? -21.094 2.338 -18.422 1 95.56 196 LEU A C 1
ATOM 1587 O O . LEU A 1 196 ? -21.672 3.055 -17.594 1 95.56 196 LEU A O 1
ATOM 1591 N N . LEU A 1 197 ? -21.344 1.064 -18.594 1 95.69 197 LEU A N 1
ATOM 1592 C CA . LEU A 1 197 ? -22.359 0.391 -17.781 1 95.69 197 LEU A CA 1
ATOM 1593 C C . LEU A 1 197 ? -21.734 -0.27 -16.562 1 95.69 197 LEU A C 1
ATOM 1595 O O . LEU A 1 197 ? -20.672 -0.898 -16.672 1 95.69 197 LEU A O 1
ATOM 1599 N N . VAL A 1 198 ? -22.328 -0.033 -15.445 1 96.44 198 VAL A N 1
ATOM 1600 C CA . VAL A 1 198 ? -21.891 -0.628 -14.188 1 96.44 198 VAL A CA 1
ATOM 1601 C C . VAL A 1 198 ? -23.047 -1.406 -13.555 1 96.44 198 VAL A C 1
ATOM 1603 O O . VAL A 1 198 ? -24.109 -0.847 -13.305 1 96.44 198 VAL A O 1
ATOM 1606 N N . THR A 1 199 ? -22.812 -2.682 -13.32 1 96.25 199 THR A N 1
ATOM 1607 C CA . THR A 1 199 ? -23.875 -3.527 -12.781 1 96.25 199 THR A CA 1
ATOM 1608 C C . THR A 1 199 ? -23.438 -4.168 -11.469 1 96.25 199 THR A C 1
ATOM 1610 O O . THR A 1 199 ? -22.359 -4.75 -11.375 1 96.25 199 THR A O 1
ATOM 1613 N N . PHE A 1 200 ? -24.266 -4.008 -10.453 1 96.69 200 PHE A N 1
ATOM 1614 C CA . PHE A 1 200 ? -24.078 -4.676 -9.172 1 96.69 200 PHE A CA 1
ATOM 1615 C C . PHE A 1 200 ? -25.094 -5.797 -9 1 96.69 200 PHE A C 1
ATOM 1617 O O . PHE A 1 200 ? -26.297 -5.586 -9.172 1 96.69 200 PHE A O 1
ATOM 1624 N N . ARG A 1 201 ? -24.609 -6.949 -8.711 1 96.19 201 ARG A N 1
ATOM 1625 C CA . ARG A 1 201 ? -25.484 -8.078 -8.406 1 96.19 201 ARG A CA 1
ATOM 1626 C C . ARG A 1 201 ? -25.156 -8.672 -7.043 1 96.19 201 ARG A C 1
ATOM 1628 O O . ARG A 1 201 ? -24.016 -9.055 -6.781 1 96.19 201 ARG A O 1
ATOM 1635 N N . LEU A 1 202 ? -26.141 -8.742 -6.254 1 95.38 202 LEU A N 1
ATOM 1636 C CA . LEU A 1 202 ? -25.953 -9.25 -4.898 1 95.38 202 LEU A CA 1
ATOM 1637 C C . LEU A 1 202 ? -26.609 -10.609 -4.727 1 95.38 202 LEU A C 1
ATOM 1639 O O . LEU A 1 202 ? -27.781 -10.789 -5.07 1 95.38 202 LEU A O 1
ATOM 1643 N N . ASN A 1 203 ? -25.844 -11.523 -4.402 1 93.56 203 ASN A N 1
ATOM 1644 C CA . ASN A 1 203 ? -26.359 -12.797 -3.928 1 93.56 203 ASN A CA 1
ATOM 1645 C C . ASN A 1 203 ? -26.328 -12.883 -2.404 1 93.56 203 ASN A C 1
ATOM 1647 O O . ASN A 1 203 ? -25.359 -13.359 -1.818 1 93.56 203 ASN A O 1
ATOM 1651 N N . GLY A 1 204 ? -27.344 -12.414 -1.782 1 91.06 204 GLY A N 1
ATOM 1652 C CA . GLY A 1 204 ? -27.484 -12.32 -0.339 1 91.06 204 GLY A CA 1
ATOM 1653 C C . GLY A 1 204 ? -28.672 -11.461 0.084 1 91.06 204 GLY A C 1
ATOM 1654 O O . GLY A 1 204 ? -29.438 -10.992 -0.758 1 91.06 204 GLY A O 1
ATOM 1655 N N . GLU A 1 205 ? -28.797 -11.305 1.451 1 89.94 205 GLU A N 1
ATOM 1656 C CA . GLU A 1 205 ? -29.922 -10.539 1.979 1 89.94 205 GLU A CA 1
ATOM 1657 C C . GLU A 1 205 ? -29.453 -9.281 2.697 1 89.94 205 GLU A C 1
ATOM 1659 O O . GLU A 1 205 ? -28.422 -9.297 3.377 1 89.94 205 GLU A O 1
ATOM 1664 N N . LEU A 1 206 ? -30.188 -8.25 2.475 1 91.75 206 LEU A N 1
ATOM 166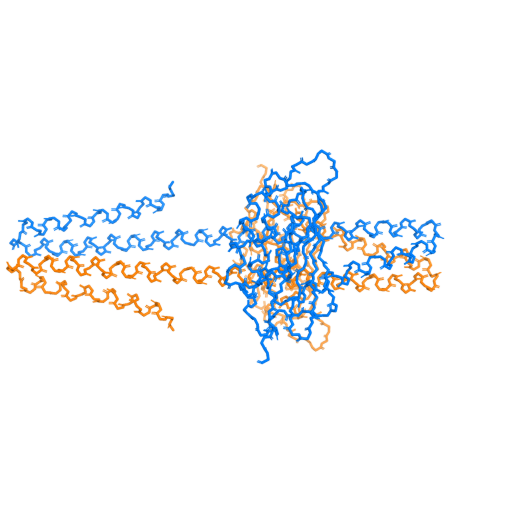5 C CA . LEU A 1 206 ? -29.875 -6.988 3.145 1 91.75 206 LEU A CA 1
ATOM 1666 C C . LEU A 1 206 ? -30.719 -6.82 4.406 1 91.75 206 LEU A C 1
ATOM 1668 O O . LEU A 1 206 ? -31.859 -7.301 4.469 1 91.75 206 LEU A O 1
ATOM 1672 N N . ASN A 1 207 ? -30.266 -6.141 5.367 1 90.31 207 ASN A N 1
ATOM 1673 C CA . ASN A 1 207 ? -30.984 -5.852 6.602 1 90.31 207 ASN A CA 1
ATOM 1674 C C . ASN A 1 207 ? -32.125 -4.844 6.367 1 90.31 207 ASN A C 1
ATOM 1676 O O . ASN A 1 207 ? -33.219 -5.023 6.859 1 90.31 207 ASN A O 1
ATOM 1680 N N . ASP A 1 208 ? -31.844 -3.779 5.625 1 90.38 208 ASP A N 1
ATOM 1681 C CA . ASP A 1 208 ? -32.781 -2.693 5.402 1 90.38 208 ASP A CA 1
ATOM 1682 C C . ASP A 1 208 ? -32.781 -2.238 3.945 1 90.38 208 ASP A C 1
ATOM 1684 O O . ASP A 1 208 ? -32.125 -1.236 3.611 1 90.38 208 ASP A O 1
ATOM 1688 N N . PRO A 1 209 ? -33.594 -2.922 3.176 1 89.69 209 PRO A N 1
ATOM 1689 C CA . PRO A 1 209 ? -33.625 -2.572 1.754 1 89.69 209 PRO A CA 1
ATOM 1690 C C . PRO A 1 209 ? -34.094 -1.144 1.506 1 89.69 209 PRO A C 1
ATOM 1692 O O . PRO A 1 209 ? -33.688 -0.511 0.531 1 89.69 209 PRO A O 1
ATOM 1695 N N . ALA A 1 210 ? -34.906 -0.628 2.326 1 88.56 210 ALA A N 1
ATOM 1696 C CA . ALA A 1 210 ? -35.406 0.736 2.166 1 88.56 210 ALA A CA 1
ATOM 1697 C C . ALA A 1 210 ? -34.281 1.754 2.354 1 88.56 210 ALA A C 1
ATOM 1699 O O . ALA A 1 210 ? -34.188 2.711 1.583 1 88.56 210 ALA A O 1
ATOM 1700 N N . GLN A 1 211 ? -33.531 1.488 3.322 1 91.12 211 GLN A N 1
ATOM 1701 C CA . GLN A 1 211 ? -32.406 2.367 3.574 1 91.12 211 GLN A CA 1
ATOM 1702 C C . GLN A 1 211 ? -31.391 2.307 2.428 1 91.12 211 GLN A C 1
ATOM 1704 O O . GLN A 1 211 ? -30.797 3.322 2.057 1 91.12 211 GLN A O 1
ATOM 1709 N N . TRP A 1 212 ? -31.25 1.126 1.937 1 93.5 212 TRP A N 1
ATOM 1710 C CA . TRP A 1 212 ? -30.344 0.939 0.805 1 93.5 212 TRP A CA 1
ATOM 1711 C C . TRP A 1 212 ? -30.828 1.736 -0.406 1 93.5 212 TRP A C 1
ATOM 1713 O O . TRP A 1 212 ? -30.016 2.359 -1.102 1 93.5 212 TRP A O 1
ATOM 1723 N N . GLN A 1 213 ? -32.125 1.812 -0.633 1 90.62 213 GLN A N 1
ATOM 1724 C CA . GLN A 1 213 ? -32.688 2.51 -1.777 1 90.62 213 GLN A CA 1
ATOM 1725 C C . GLN A 1 213 ? -32.406 4.008 -1.707 1 90.62 213 GLN A C 1
ATOM 1727 O O . GLN A 1 213 ? -32.094 4.629 -2.719 1 90.62 213 GLN A O 1
ATOM 1732 N N . GLN A 1 214 ? -32.469 4.52 -0.637 1 90.81 214 GLN A N 1
ATOM 1733 C CA . GLN A 1 214 ? -32.188 5.938 -0.461 1 90.81 214 GLN A CA 1
ATOM 1734 C C . GLN A 1 214 ? -30.672 6.184 -0.518 1 90.81 214 GLN A C 1
ATOM 1736 O O . GLN A 1 214 ? -30.219 7.207 -1.043 1 90.81 214 GLN A O 1
ATOM 1741 N N . GLY A 1 215 ? -30 5.234 -0.048 1 93 215 GLY A N 1
ATOM 1742 C CA . GLY A 1 215 ? -28.547 5.379 0.079 1 93 215 GLY A CA 1
ATOM 1743 C C . GLY A 1 215 ? -27.828 5.398 -1.258 1 93 215 GLY A C 1
ATOM 1744 O O . GLY A 1 215 ? -26.922 6.191 -1.463 1 93 215 GLY A O 1
ATOM 1745 N N . TRP A 1 216 ? -28.297 4.496 -2.141 1 92.62 216 TRP A N 1
ATOM 1746 C CA . TRP A 1 216 ? -27.547 4.414 -3.385 1 92.62 216 TRP A CA 1
ATOM 1747 C C . TRP A 1 216 ? -27.766 5.652 -4.246 1 92.62 216 TRP A C 1
ATOM 1749 O O . TRP A 1 216 ? -26.844 6.129 -4.914 1 92.62 216 TRP A O 1
ATOM 1759 N N . LYS A 1 217 ? -28.953 6.27 -4.219 1 91 217 LYS A N 1
ATOM 1760 C CA . LYS A 1 217 ? -29.266 7.473 -4.988 1 91 217 LYS A CA 1
ATOM 1761 C C . LYS A 1 217 ? -28.422 8.648 -4.531 1 91 217 LYS A C 1
ATOM 1763 O O . LYS A 1 217 ? -27.938 9.438 -5.355 1 91 217 LYS A O 1
ATOM 1768 N N . GLN A 1 218 ? -28.234 8.703 -3.266 1 92.75 218 GLN A N 1
ATOM 1769 C CA . GLN A 1 218 ? -27.438 9.781 -2.699 1 92.75 218 GLN A CA 1
ATOM 1770 C C . GLN A 1 218 ? -25.969 9.633 -3.088 1 92.75 218 GLN A C 1
ATOM 1772 O O . GLN A 1 218 ? -25.281 10.633 -3.334 1 92.75 218 GLN A O 1
ATOM 1777 N N . ARG A 1 219 ? -25.484 8.461 -3.146 1 92.06 219 ARG A N 1
ATOM 1778 C CA . ARG A 1 219 ? -24.078 8.203 -3.393 1 92.06 219 ARG A CA 1
ATOM 1779 C C . ARG A 1 219 ? -23.719 8.445 -4.855 1 92.06 219 ARG A C 1
ATOM 1781 O O . ARG A 1 219 ? -22.562 8.734 -5.184 1 92.06 219 ARG A O 1
ATOM 1788 N N . VAL A 1 220 ? -24.672 8.305 -5.715 1 92.62 220 VAL A N 1
ATOM 1789 C CA . VAL A 1 220 ? -24.391 8.453 -7.141 1 92.62 220 VAL A CA 1
ATOM 1790 C C . VAL A 1 220 ? -24.516 9.922 -7.543 1 92.62 220 VAL A C 1
ATOM 1792 O O . VAL A 1 220 ? -24.016 10.32 -8.594 1 92.62 220 VAL A O 1
ATOM 1795 N N . ARG A 1 221 ? -25.047 10.711 -6.648 1 90.81 221 ARG A N 1
ATOM 1796 C CA . ARG A 1 221 ? -25.25 12.117 -6.969 1 90.81 221 ARG A CA 1
ATOM 1797 C C . ARG A 1 221 ? -23.906 12.812 -7.23 1 90.81 221 ARG A C 1
ATOM 1799 O O . ARG A 1 221 ? -22.984 12.711 -6.422 1 90.81 221 ARG A O 1
ATOM 1806 N N . GLY A 1 222 ? -23.797 13.422 -8.391 1 89.31 222 GLY A N 1
ATOM 1807 C CA . GLY A 1 222 ? -22.609 14.188 -8.719 1 89.31 222 GLY A CA 1
ATOM 1808 C C . GLY A 1 222 ? -21.469 13.328 -9.227 1 89.31 222 GLY A C 1
ATOM 1809 O O . GLY A 1 222 ? -20.375 13.836 -9.484 1 89.31 222 GLY A O 1
ATOM 1810 N N . SER A 1 223 ? -21.578 12.055 -9.344 1 91.12 223 SER A N 1
ATOM 1811 C CA . SER A 1 223 ? -20.5 11.156 -9.727 1 91.12 223 SER A CA 1
ATOM 1812 C C . SER A 1 223 ? -20.484 10.906 -11.234 1 91.12 223 SER A C 1
ATOM 1814 O O . SER A 1 223 ? -19.531 10.352 -11.773 1 91.12 223 SER A O 1
ATOM 1816 N N . GLY A 1 224 ? -21.547 11.312 -11.914 1 90.56 224 GLY A N 1
ATOM 1817 C CA . GLY A 1 224 ? -21.703 11.016 -13.336 1 90.56 224 GLY A CA 1
ATOM 1818 C C . GLY A 1 224 ? -22.438 9.711 -13.594 1 90.56 224 GLY A C 1
ATOM 1819 O O . GLY A 1 224 ? -22.75 9.391 -14.742 1 90.56 224 GLY A O 1
ATOM 1820 N N . LEU A 1 225 ? -22.672 9.039 -12.516 1 93.38 225 LEU A N 1
ATOM 1821 C CA . LEU A 1 225 ? -23.422 7.793 -12.625 1 93.38 225 LEU A CA 1
ATOM 1822 C C . LEU A 1 225 ? -24.922 8.047 -12.516 1 93.38 225 LEU A C 1
ATOM 1824 O O . LEU A 1 225 ? -25.359 8.914 -11.758 1 93.38 225 LEU A O 1
ATOM 1828 N N . SER A 1 226 ? -25.656 7.371 -13.359 1 92 226 SER A N 1
ATOM 1829 C CA . SER A 1 226 ? -27.109 7.426 -13.312 1 92 226 SER A CA 1
ATOM 1830 C C . SER A 1 226 ? -27.719 6.039 -13.492 1 92 226 SER A C 1
ATOM 1832 O O . SER A 1 226 ? -27.047 5.105 -13.922 1 92 226 SER A O 1
ATOM 1834 N N . ALA A 1 227 ? -28.938 5.836 -13.062 1 91.75 227 ALA A N 1
ATOM 1835 C CA . ALA A 1 227 ? -29.641 4.559 -13.188 1 91.75 227 ALA A CA 1
ATOM 1836 C C . ALA A 1 227 ? -29.828 4.176 -14.656 1 91.75 227 ALA A C 1
ATOM 1838 O O . ALA A 1 227 ? -30.156 5.023 -15.484 1 91.75 227 ALA A O 1
ATOM 1839 N N . ALA A 1 228 ? -29.297 2.924 -14.867 1 86.56 228 ALA A N 1
ATOM 1840 C CA . ALA A 1 228 ? -29.5 2.391 -16.203 1 86.56 228 ALA A CA 1
ATOM 1841 C C . ALA A 1 228 ? -30.766 1.542 -16.281 1 86.56 228 ALA A C 1
ATOM 1843 O O . ALA A 1 228 ? -30.781 0.389 -15.844 1 86.56 228 ALA A O 1
ATOM 1844 N N . GLY A 1 229 ? -31.906 2.113 -16.438 1 77.88 229 GLY A N 1
ATOM 1845 C CA . GLY A 1 229 ? -33.156 1.375 -16.578 1 77.88 229 GLY A CA 1
ATOM 1846 C C . GLY A 1 229 ? -34.125 1.646 -15.461 1 77.88 229 GLY A C 1
ATOM 1847 O O . GLY A 1 229 ? -33.938 2.561 -14.656 1 77.88 229 GLY A O 1
ATOM 1848 N N . ALA A 1 230 ? -35.25 0.875 -15.5 1 69.19 230 ALA A N 1
ATOM 1849 C CA . ALA A 1 230 ? -36.406 1.251 -14.703 1 69.19 230 ALA A CA 1
ATOM 1850 C C . ALA A 1 230 ? -36.25 0.838 -13.242 1 69.19 230 ALA A C 1
ATOM 1852 O O . ALA A 1 230 ? -36.312 1.679 -12.344 1 69.19 230 ALA A O 1
ATOM 1853 N N . GLU A 1 231 ? -36.281 -0.421 -12.867 1 77.25 231 GLU A N 1
ATOM 1854 C CA . GLU A 1 231 ? -36.406 -0.8 -11.461 1 77.25 231 GLU A CA 1
ATOM 1855 C C . GLU A 1 231 ? -35.062 -1.275 -10.883 1 77.25 231 GLU A C 1
ATOM 1857 O O . GLU A 1 231 ? -34.406 -2.105 -11.484 1 77.25 231 GLU A O 1
ATOM 1862 N N . GLN A 1 232 ? -34.562 -0.401 -9.93 1 81.56 232 GLN A N 1
ATOM 1863 C CA . GLN A 1 232 ? -33.344 -0.77 -9.195 1 81.56 232 GLN A CA 1
ATOM 1864 C C . GLN A 1 232 ? -33.688 -1.527 -7.918 1 81.56 232 GLN A C 1
ATOM 1866 O O . GLN A 1 232 ? -34.625 -1.167 -7.211 1 81.56 232 GLN A O 1
ATOM 1871 N N . SER A 1 233 ? -33.125 -2.738 -7.844 1 87.94 233 SER A N 1
ATOM 1872 C CA . SER A 1 233 ? -33.281 -3.547 -6.637 1 87.94 233 SER A CA 1
ATOM 1873 C C . SER A 1 233 ? -31.953 -3.908 -6.02 1 87.94 233 SER A C 1
ATOM 1875 O O . SER A 1 233 ? -30.906 -3.818 -6.676 1 87.94 233 SER A O 1
ATOM 1877 N N . PRO A 1 234 ? -32.031 -4.164 -4.719 1 88.81 234 PRO A N 1
ATOM 1878 C CA . PRO A 1 234 ? -30.781 -4.559 -4.055 1 88.81 234 PRO A CA 1
ATOM 1879 C C . PRO A 1 234 ? -30.141 -5.785 -4.699 1 88.81 234 PRO A C 1
ATOM 1881 O O . PRO A 1 234 ? -28.922 -5.945 -4.637 1 88.81 234 PRO A O 1
ATOM 1884 N N . ALA A 1 235 ? -30.859 -6.609 -5.293 1 91.19 235 ALA A N 1
ATOM 1885 C CA . ALA A 1 235 ? -30.344 -7.816 -5.934 1 91.19 235 ALA A CA 1
ATOM 1886 C C . ALA A 1 235 ? -29.594 -7.477 -7.215 1 91.19 235 ALA A C 1
ATOM 1888 O O . ALA A 1 235 ? -28.656 -8.18 -7.594 1 91.19 235 ALA A O 1
ATOM 1889 N N . CYS A 1 236 ? -30.109 -6.395 -7.852 1 93.75 236 CYS A N 1
ATOM 1890 C CA . CYS A 1 236 ? -29.469 -5.992 -9.102 1 93.75 236 CYS A CA 1
ATOM 1891 C C . CYS A 1 236 ? -29.562 -4.484 -9.297 1 93.75 236 CYS A C 1
ATOM 1893 O O . CYS A 1 236 ? -30.656 -3.936 -9.461 1 93.75 236 CYS A O 1
ATOM 1895 N N . LEU A 1 237 ? -28.422 -3.814 -9.242 1 94.5 237 LEU A N 1
ATOM 1896 C CA . LEU A 1 237 ? -28.328 -2.379 -9.477 1 94.5 237 LEU A CA 1
ATOM 1897 C C . LEU A 1 237 ? -27.609 -2.088 -10.789 1 94.5 237 LEU A C 1
ATOM 1899 O O . LEU A 1 237 ? -26.453 -2.479 -10.977 1 94.5 237 LEU A O 1
ATOM 1903 N N . HIS A 1 238 ? -28.328 -1.478 -11.719 1 94.5 238 HIS A N 1
ATOM 1904 C CA . HIS A 1 238 ? -27.766 -1.124 -13.016 1 94.5 238 HIS A CA 1
ATOM 1905 C C . HIS A 1 238 ? -27.531 0.378 -13.125 1 94.5 238 HIS A C 1
ATOM 1907 O O . HIS A 1 238 ? -28.484 1.166 -13.047 1 94.5 238 HIS A O 1
ATOM 1913 N N . LEU A 1 239 ? -26.281 0.703 -13.32 1 95.31 239 LEU A N 1
ATOM 1914 C CA . LEU A 1 239 ? -25.906 2.107 -13.445 1 95.31 239 LEU A CA 1
ATOM 1915 C C . LEU A 1 239 ? -25.188 2.363 -14.766 1 95.31 239 LEU A C 1
ATOM 1917 O O . LEU A 1 239 ? -24.703 1.426 -15.406 1 95.31 239 LEU A O 1
ATOM 1921 N N . GLN A 1 240 ? -25.219 3.633 -15.148 1 94.81 240 GLN A N 1
ATOM 1922 C CA . GLN A 1 240 ? -24.516 4 -16.375 1 94.81 240 GLN A CA 1
ATOM 1923 C C . GLN A 1 240 ? -23.891 5.387 -16.25 1 94.81 240 GLN A C 1
ATOM 1925 O O . GLN A 1 240 ? -24.375 6.234 -15.5 1 94.81 240 GLN A O 1
ATOM 1930 N N . ALA A 1 241 ? -22.734 5.539 -16.797 1 94.69 241 ALA A N 1
ATOM 1931 C CA . ALA A 1 241 ? -22.078 6.832 -16.953 1 94.69 241 ALA A CA 1
ATOM 1932 C C . ALA A 1 241 ? -21.969 7.203 -18.438 1 94.69 241 ALA A C 1
ATOM 1934 O O . ALA A 1 241 ? -21.375 6.469 -19.219 1 94.69 241 ALA A O 1
ATOM 1935 N N . LYS A 1 242 ? -22.562 8.352 -18.828 1 92.12 242 LYS A N 1
ATOM 1936 C CA . LYS A 1 242 ? -22.531 8.781 -20.219 1 92.12 242 LYS A CA 1
ATOM 1937 C C . LYS A 1 242 ? -21.141 9.281 -20.609 1 92.12 242 LYS A C 1
ATOM 1939 O O . LYS A 1 242 ? -20.5 9.992 -19.844 1 92.12 242 LYS A O 1
ATOM 1944 N N . LEU A 1 243 ? -20.688 8.742 -21.703 1 90.69 243 LEU A N 1
ATOM 1945 C CA . LEU A 1 243 ? -19.375 9.148 -22.203 1 90.69 243 LEU A CA 1
ATOM 1946 C C . LEU A 1 243 ? -19.516 10.266 -23.234 1 90.69 243 LEU A C 1
ATOM 1948 O O . LEU A 1 243 ? -20.344 10.164 -24.156 1 90.69 243 LEU A O 1
ATOM 1952 N N . ALA A 1 244 ? -19.516 11.484 -22.812 1 70.81 244 ALA A N 1
ATOM 1953 C CA . ALA A 1 244 ? -19.719 12.594 -23.734 1 70.81 244 ALA A CA 1
ATOM 1954 C C . ALA A 1 244 ? -18.781 12.492 -24.922 1 70.81 244 ALA A C 1
ATOM 1956 O O . ALA A 1 244 ? -17.625 12.094 -24.781 1 70.81 244 ALA A O 1
ATOM 1957 N N . HIS A 1 245 ? -19.203 12.375 -26.234 1 56.34 245 HIS A N 1
ATOM 1958 C CA . HIS A 1 245 ? -18.438 12.773 -27.406 1 56.34 245 HIS A CA 1
ATOM 1959 C C . HIS A 1 245 ? -18.203 14.281 -27.422 1 56.34 245 HIS A C 1
ATOM 1961 O O . HIS A 1 245 ? -19.031 15.047 -26.938 1 56.34 245 HIS A O 1
ATOM 1967 N N . MET B 1 1 ? 5.598 28.359 -4.625 1 46.16 1 MET B N 1
ATOM 1968 C CA . MET B 1 1 ? 4.91 28.625 -3.367 1 46.16 1 MET B CA 1
ATOM 1969 C C . MET B 1 1 ? 3.398 28.531 -3.539 1 46.16 1 MET B C 1
ATOM 1971 O O . MET B 1 1 ? 2.826 29.188 -4.406 1 46.16 1 MET B O 1
ATOM 1975 N N . SER B 1 2 ? 2.742 27.562 -2.959 1 59.06 2 SER B N 1
ATOM 1976 C CA . SER B 1 2 ? 1.313 27.391 -3.211 1 59.06 2 SER B CA 1
ATOM 1977 C C . SER B 1 2 ? 0.52 28.578 -2.678 1 59.06 2 SER B C 1
ATOM 1979 O O . SER B 1 2 ? 1.007 29.328 -1.829 1 59.06 2 SER B O 1
ATOM 1981 N N . ARG B 1 3 ? -0.438 29.062 -3.354 1 65.56 3 ARG B N 1
ATOM 1982 C CA . ARG B 1 3 ? -1.333 30.156 -3.031 1 65.56 3 ARG B CA 1
ATOM 1983 C C . ARG B 1 3 ? -1.636 30.203 -1.537 1 65.56 3 ARG B C 1
ATOM 1985 O O . ARG B 1 3 ? -1.657 31.281 -0.933 1 65.56 3 ARG B O 1
ATOM 1992 N N . LEU B 1 4 ? -1.628 29.047 -1.08 1 66.25 4 LEU B N 1
ATOM 1993 C CA . LEU B 1 4 ? -1.975 28.984 0.335 1 66.25 4 LEU B CA 1
ATOM 1994 C C . LEU B 1 4 ? -0.819 29.469 1.201 1 66.25 4 LEU B C 1
ATOM 1996 O O . LEU B 1 4 ? -1.036 30.141 2.215 1 66.25 4 LEU B O 1
ATOM 2000 N N . SER B 1 5 ? 0.348 29.188 0.777 1 66.88 5 SER B N 1
ATOM 2001 C CA . SER B 1 5 ? 1.516 29.672 1.51 1 66.88 5 SER B CA 1
ATOM 2002 C C . SER B 1 5 ? 1.598 31.188 1.481 1 66.88 5 SER B C 1
ATOM 2004 O O . SER B 1 5 ? 1.932 31.828 2.49 1 66.88 5 SER B O 1
ATOM 2006 N N . SER B 1 6 ? 1.221 31.766 0.458 1 65.44 6 SER B N 1
ATOM 2007 C CA . SER B 1 6 ? 1.214 33.219 0.331 1 65.44 6 SER B CA 1
ATOM 2008 C C . SER B 1 6 ? 0.159 33.844 1.233 1 65.44 6 SER B C 1
ATOM 2010 O O . SER B 1 6 ? 0.403 34.875 1.854 1 65.44 6 SER B O 1
ATOM 2012 N N . ILE B 1 7 ? -0.967 33.281 1.24 1 63.97 7 ILE B N 1
ATOM 2013 C CA . ILE B 1 7 ? -2.039 33.812 2.082 1 63.97 7 ILE B CA 1
ATOM 2014 C C . ILE B 1 7 ? -1.596 33.812 3.543 1 63.97 7 ILE B C 1
ATOM 2016 O O . ILE B 1 7 ? -1.884 34.75 4.289 1 63.97 7 ILE B O 1
ATOM 2020 N N . LYS B 1 8 ? -0.833 32.844 3.893 1 66.81 8 LYS B N 1
ATOM 2021 C CA . LYS B 1 8 ? -0.332 32.781 5.262 1 66.81 8 LYS B CA 1
ATOM 2022 C C . LYS B 1 8 ? 0.62 33.938 5.562 1 66.81 8 LYS B C 1
ATOM 2024 O O . LYS B 1 8 ? 0.534 34.562 6.621 1 66.81 8 LYS B O 1
ATOM 2029 N N . LEU B 1 9 ? 1.414 34.188 4.695 1 61.88 9 LEU B N 1
ATOM 2030 C CA . LEU B 1 9 ? 2.375 35.281 4.875 1 61.88 9 LEU B CA 1
ATOM 2031 C C . LEU B 1 9 ? 1.665 36.625 4.961 1 61.88 9 LEU B C 1
ATOM 2033 O O . LEU B 1 9 ? 2.016 37.469 5.797 1 61.88 9 LEU B O 1
ATOM 2037 N N . TYR B 1 10 ? 0.684 36.812 4.152 1 59.53 10 TYR B N 1
ATOM 2038 C CA . TYR B 1 10 ? -0.047 38.094 4.148 1 59.53 10 TYR B CA 1
ATOM 2039 C C . TYR B 1 10 ? -0.859 38.25 5.43 1 59.53 10 TYR B C 1
ATOM 2041 O O . TYR B 1 10 ? -0.938 39.344 5.984 1 59.53 10 TYR B O 1
ATOM 2049 N N . ALA B 1 11 ? -1.409 37.188 5.855 1 62.31 11 ALA B N 1
ATOM 2050 C CA . ALA B 1 11 ? -2.188 37.281 7.09 1 62.31 11 ALA B CA 1
ATOM 2051 C C . ALA B 1 11 ? -1.291 37.594 8.281 1 62.31 11 ALA B C 1
ATOM 2053 O O . ALA B 1 11 ? -1.645 38.406 9.125 1 62.31 11 ALA B O 1
ATOM 2054 N N . ALA B 1 12 ? -0.118 37 8.312 1 62 12 ALA B N 1
ATOM 2055 C CA . ALA B 1 12 ? 0.823 37.281 9.398 1 62 12 ALA B CA 1
ATOM 2056 C C . ALA B 1 12 ? 1.328 38.719 9.336 1 62 12 ALA B C 1
ATOM 2058 O O . ALA B 1 12 ? 1.429 39.406 10.367 1 62 12 ALA B O 1
ATOM 2059 N N . ALA B 1 13 ? 1.542 39.188 8.172 1 59.41 13 ALA B N 1
ATOM 2060 C CA . ALA B 1 13 ? 2.066 40.562 7.988 1 59.41 13 ALA B CA 1
ATOM 2061 C C . ALA B 1 13 ? 0.996 41.594 8.281 1 59.41 13 ALA B C 1
ATOM 2063 O O . ALA B 1 13 ? 1.309 42.719 8.711 1 59.41 13 ALA B O 1
ATOM 2064 N N . SER B 1 14 ? -0.26 41.188 8.055 1 61.28 14 SER B N 1
ATOM 2065 C CA . SER B 1 14 ? -1.335 42.156 8.227 1 61.28 14 SER B CA 1
ATOM 2066 C C . SER B 1 14 ? -1.491 42.562 9.688 1 61.28 14 SER B C 1
ATOM 2068 O O . SER B 1 14 ? -2.021 43.625 9.992 1 61.28 14 SER B O 1
ATOM 2070 N N . VAL B 1 15 ? -0.926 41.719 10.555 1 61.75 15 VAL B N 1
ATOM 2071 C CA . VAL B 1 15 ? -1.052 42.031 11.969 1 61.75 15 VAL B CA 1
ATOM 2072 C C . VAL B 1 15 ? -0.077 43.156 12.344 1 61.75 15 VAL B C 1
ATOM 2074 O O . VAL B 1 15 ? -0.294 43.875 13.328 1 61.75 15 VAL B O 1
ATOM 2077 N N . LEU B 1 16 ? 0.88 43.406 11.555 1 59.12 16 LEU B N 1
ATOM 2078 C CA . LEU B 1 16 ? 1.878 44.438 11.859 1 59.12 16 LEU B CA 1
ATOM 2079 C C . LEU B 1 16 ? 1.267 45.812 11.789 1 59.12 16 LEU B C 1
ATOM 2081 O O . LEU B 1 16 ? 1.63 46.688 12.578 1 59.12 16 LEU B O 1
ATOM 2085 N N . LEU B 1 17 ? 0.264 46.031 11.031 1 57.31 17 LEU B N 1
ATOM 2086 C CA . LEU B 1 17 ? -0.299 47.375 10.844 1 57.31 17 LEU B CA 1
ATOM 2087 C C . LEU B 1 17 ? -1.098 47.812 12.07 1 57.31 17 LEU B C 1
ATOM 2089 O O . LEU B 1 17 ? -0.86 48.875 12.617 1 57.31 17 LEU B O 1
ATOM 2093 N N . PRO B 1 18 ? -2.055 46.969 12.43 1 57.44 18 PRO B N 1
ATOM 2094 C CA . PRO B 1 18 ? -2.764 47.438 13.625 1 57.44 18 PRO B CA 1
ATOM 2095 C C . PRO B 1 18 ? -1.865 47.5 14.859 1 57.44 18 PRO B C 1
ATOM 2097 O O . PRO B 1 18 ? -2.049 48.375 15.719 1 57.44 18 PRO B O 1
ATOM 2100 N N . ALA B 1 19 ? -0.807 46.719 14.914 1 58.84 19 ALA B N 1
ATOM 2101 C CA . ALA B 1 19 ? 0.124 46.781 16.047 1 58.84 19 ALA B CA 1
ATOM 2102 C C . ALA B 1 19 ? 0.863 48.125 16.062 1 58.84 19 ALA B C 1
ATOM 2104 O O . ALA B 1 19 ? 1.03 48.719 17.125 1 58.84 19 ALA B O 1
ATOM 2105 N N . ALA B 1 20 ? 1.245 48.625 14.914 1 56.47 20 ALA B N 1
ATOM 2106 C CA . ALA B 1 20 ? 1.914 49.906 14.812 1 56.47 20 ALA B CA 1
ATOM 2107 C C . ALA B 1 20 ? 0.966 51.062 15.172 1 56.47 20 ALA B C 1
ATOM 2109 O O . ALA B 1 20 ? 1.364 52 15.836 1 56.47 20 ALA B O 1
ATOM 2110 N N . ALA B 1 21 ? -0.303 50.906 14.742 1 56.25 21 ALA B N 1
ATOM 2111 C CA . ALA B 1 21 ? -1.259 51.969 15.008 1 56.25 21 ALA B CA 1
ATOM 2112 C C . ALA B 1 21 ? -1.521 52.125 16.5 1 56.25 21 ALA B C 1
ATOM 2114 O O . ALA B 1 21 ? -1.637 53.25 17.016 1 56.25 21 ALA B O 1
ATOM 2115 N N . VAL B 1 22 ? -1.529 51 17.109 1 59.22 22 VAL B N 1
ATOM 2116 C CA . VAL B 1 22 ? -1.761 51.062 18.547 1 59.22 22 VAL B CA 1
ATOM 2117 C C . VAL B 1 22 ? -0.55 51.688 19.234 1 59.22 22 VAL B C 1
ATOM 2119 O O . VAL B 1 22 ? -0.695 52.4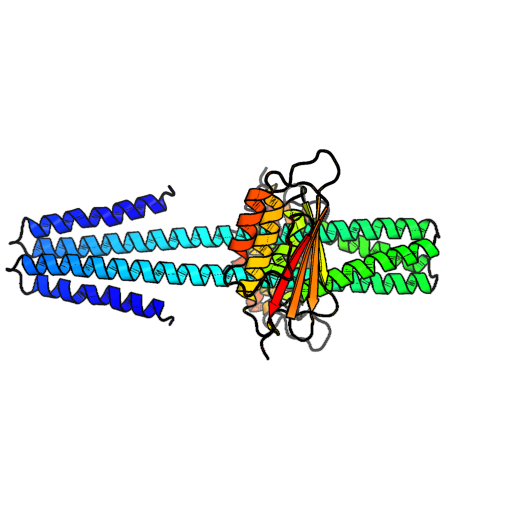06 20.219 1 59.22 22 VAL B O 1
ATOM 2122 N N . LEU B 1 23 ? 0.578 51.5 18.672 1 58.44 23 LEU B N 1
ATOM 2123 C CA . LEU B 1 23 ? 1.783 52.062 19.281 1 58.44 23 LEU B CA 1
ATOM 2124 C C . LEU B 1 23 ? 1.886 53.562 19.047 1 58.44 23 LEU B C 1
ATOM 2126 O O . LEU B 1 23 ? 2.371 54.281 19.906 1 58.44 23 LEU B O 1
ATOM 2130 N N . ILE B 1 24 ? 1.381 54 17.922 1 56.19 24 ILE B N 1
ATOM 2131 C CA . ILE B 1 24 ? 1.533 55.406 17.594 1 56.19 24 ILE B CA 1
ATOM 2132 C C . ILE B 1 24 ? 0.392 56.219 18.219 1 56.19 24 ILE B C 1
ATOM 2134 O O . ILE B 1 24 ? 0.61 57.312 18.75 1 56.19 24 ILE B O 1
ATOM 2138 N N . TRP B 1 25 ? -0.81 55.75 17.922 1 56.22 25 TRP B N 1
ATOM 2139 C CA . TRP B 1 25 ? -1.93 56.531 18.438 1 56.22 25 TRP B CA 1
ATOM 2140 C C . TRP B 1 25 ? -2.471 55.938 19.719 1 56.22 25 TRP B C 1
ATOM 2142 O O . TRP B 1 25 ? -3.398 55.125 19.703 1 56.22 25 TRP B O 1
ATOM 2152 N N . ARG B 1 26 ? -1.599 56.062 20.688 1 57.47 26 ARG B N 1
ATOM 2153 C CA . ARG B 1 26 ? -1.741 55.5 22.031 1 57.47 26 ARG B CA 1
ATOM 2154 C C . ARG B 1 26 ? -3.068 55.906 22.656 1 57.47 26 ARG B C 1
ATOM 2156 O O . ARG B 1 26 ? -3.598 55.188 23.516 1 57.47 26 ARG B O 1
ATOM 2163 N N . SER B 1 27 ? -3.447 57.094 22.344 1 56.66 27 SER B N 1
ATOM 2164 C CA . SER B 1 27 ? -4.508 57.625 23.188 1 56.66 27 SER B CA 1
ATOM 2165 C C . SER B 1 27 ? -5.84 56.938 22.906 1 56.66 27 SER B C 1
ATOM 2167 O O . SER B 1 27 ? -6.73 56.906 23.75 1 56.66 27 SER B O 1
ATOM 2169 N N . GLU B 1 28 ? -6.043 56.531 21.656 1 57.84 28 GLU B N 1
ATOM 2170 C CA . GLU B 1 28 ? -7.426 56.219 21.297 1 57.84 28 GLU B CA 1
ATOM 2171 C C . GLU B 1 28 ? -7.703 54.719 21.422 1 57.84 28 GLU B C 1
ATOM 2173 O O . GLU B 1 28 ? -6.988 53.906 20.828 1 57.84 28 GLU B O 1
ATOM 2178 N N . HIS B 1 29 ? -8.414 54.188 22.469 1 62.69 29 HIS B N 1
ATOM 2179 C CA . HIS B 1 29 ? -8.844 52.844 22.781 1 62.69 29 HIS B CA 1
ATOM 2180 C C . HIS B 1 29 ? -9.445 52.156 21.562 1 62.69 29 HIS B C 1
ATOM 2182 O O . HIS B 1 29 ? -9.297 50.938 21.391 1 62.69 29 HIS B O 1
ATOM 2188 N N . TRP B 1 30 ? -10.047 52.969 20.688 1 63.75 30 TRP B N 1
ATOM 2189 C CA . TRP B 1 30 ? -10.688 52.312 19.531 1 63.75 30 TRP B CA 1
ATOM 2190 C C . TRP B 1 30 ? -9.648 51.719 18.609 1 63.75 30 TRP B C 1
ATOM 2192 O O . TRP B 1 30 ? -9.906 50.688 17.969 1 63.75 30 TRP B O 1
ATOM 2202 N N . LEU B 1 31 ? -8.445 52.25 18.656 1 64.06 31 LEU B N 1
ATOM 2203 C CA . LEU B 1 31 ? -7.383 51.719 17.812 1 64.06 31 LEU B CA 1
ATOM 2204 C C . LEU B 1 31 ? -6.891 50.375 18.344 1 64.06 31 LEU B C 1
ATOM 2206 O O . LEU B 1 31 ? -6.547 49.469 17.562 1 64.06 31 LEU B O 1
ATOM 2210 N N . LEU B 1 32 ? -7.031 50.25 19.688 1 64.19 32 LEU B N 1
ATOM 2211 C CA . LEU B 1 32 ? -6.633 49 20.266 1 64.19 32 LEU B CA 1
ATOM 2212 C C . LEU B 1 32 ? -7.633 47.875 19.922 1 64.19 32 LEU B C 1
ATOM 2214 O O . LEU B 1 32 ? -7.242 46.75 19.641 1 64.19 32 LEU B O 1
ATOM 2218 N N . ALA B 1 33 ? -8.898 48.344 19.875 1 62.12 33 ALA B N 1
ATOM 2219 C CA . ALA B 1 33 ? -9.945 47.406 19.531 1 62.12 33 ALA B CA 1
ATOM 2220 C C . ALA B 1 33 ? -9.828 46.938 18.094 1 62.12 33 ALA B C 1
ATOM 2222 O O . ALA B 1 33 ? -9.977 45.75 17.797 1 62.12 33 ALA B O 1
ATOM 2223 N N . VAL B 1 34 ? -9.438 47.812 17.203 1 64.38 34 VAL B N 1
ATOM 2224 C CA . VAL B 1 34 ? -9.312 47.469 15.781 1 64.38 34 VAL B CA 1
ATOM 2225 C C . VAL B 1 34 ? -8.094 46.562 15.578 1 64.38 34 VAL B C 1
ATOM 2227 O O . VAL B 1 34 ? -8.141 45.625 14.789 1 64.38 34 VAL B O 1
ATOM 2230 N N . PHE B 1 35 ? -7.066 46.75 16.438 1 63.81 35 PHE B N 1
ATOM 2231 C CA . PHE B 1 35 ? -5.852 45.938 16.328 1 63.81 35 PHE B CA 1
ATOM 2232 C C . PHE B 1 35 ? -6.117 44.5 16.75 1 63.81 35 PHE B C 1
ATOM 2234 O O . PHE B 1 35 ? -5.688 43.562 16.078 1 63.81 35 PHE B O 1
ATOM 2241 N N . VAL B 1 36 ? -6.883 44.406 17.781 1 61.94 36 VAL B N 1
ATOM 2242 C CA . VAL B 1 36 ? -7.164 43.062 18.297 1 61.94 36 VAL B CA 1
ATOM 2243 C C . VAL B 1 36 ? -8.062 42.312 17.312 1 61.94 36 VAL B C 1
ATOM 2245 O O . VAL B 1 36 ? -7.824 41.125 17.016 1 61.94 36 VAL B O 1
ATOM 2248 N N . ALA B 1 37 ? -8.953 43.031 16.734 1 64.88 37 ALA B N 1
ATOM 2249 C CA . ALA B 1 37 ? -9.883 42.406 15.797 1 64.88 37 ALA B CA 1
ATOM 2250 C C . ALA B 1 37 ? -9.164 41.969 14.516 1 64.88 37 ALA B C 1
ATOM 2252 O O . ALA B 1 37 ? -9.422 40.906 13.984 1 64.88 37 ALA B O 1
ATOM 2253 N N . TRP B 1 38 ? -8.211 42.812 14.078 1 65.31 38 TRP B N 1
ATOM 2254 C CA . TRP B 1 38 ? -7.461 42.531 12.859 1 65.31 38 TRP B CA 1
ATOM 2255 C C . TRP B 1 38 ? -6.512 41.344 13.055 1 65.31 38 TRP B C 1
ATOM 2257 O O . TRP B 1 38 ? -6.379 40.5 12.18 1 65.31 38 TRP B O 1
ATOM 2267 N N . SER B 1 39 ? -5.949 41.25 14.219 1 67.56 39 SER B N 1
ATOM 2268 C CA . SER B 1 39 ? -5.027 40.156 14.508 1 67.56 39 SER B CA 1
ATOM 2269 C C . SER B 1 39 ? -5.766 38.844 14.602 1 67.56 39 SER B C 1
ATOM 2271 O O . SER B 1 39 ? -5.27 37.812 14.125 1 67.56 39 SER B O 1
ATOM 2273 N N . MET B 1 40 ? -7 38.938 15.109 1 65.12 40 MET B N 1
ATOM 2274 C CA . MET B 1 40 ? -7.797 37.719 15.219 1 65.12 40 MET B CA 1
ATOM 2275 C C . MET B 1 40 ? -8.242 37.25 13.844 1 65.12 40 MET B C 1
ATOM 2277 O O . MET B 1 40 ? -8.234 36.031 13.57 1 65.12 40 MET B O 1
ATOM 2281 N N . LEU B 1 41 ? -8.555 38.188 13.023 1 69.88 41 LEU B N 1
ATOM 2282 C CA . LEU B 1 41 ? -8.977 37.844 11.672 1 69.88 41 LEU B CA 1
ATOM 2283 C C . LEU B 1 41 ? -7.812 37.281 10.867 1 69.88 41 LEU B C 1
ATOM 2285 O O . LEU B 1 41 ? -7.973 36.281 10.148 1 69.88 41 LEU B O 1
ATOM 2289 N N . ALA B 1 42 ? -6.652 37.906 11.023 1 67.69 42 ALA B N 1
ATOM 2290 C CA . ALA B 1 42 ? -5.461 37.406 10.328 1 67.69 42 ALA B CA 1
ATOM 2291 C C . ALA B 1 42 ? -5.09 36 10.789 1 67.69 42 ALA B C 1
ATOM 2293 O O . ALA B 1 42 ? -4.715 35.156 9.969 1 67.69 42 ALA B O 1
ATOM 2294 N N . ALA B 1 43 ? -5.312 35.781 12.078 1 67.31 43 ALA B N 1
ATOM 2295 C CA . ALA B 1 43 ? -5 34.438 12.617 1 67.31 43 ALA B CA 1
ATOM 2296 C C . ALA B 1 43 ? -5.977 33.406 12.094 1 67.31 43 ALA B C 1
ATOM 2298 O O . ALA B 1 43 ? -5.57 32.281 11.75 1 67.31 43 ALA B O 1
ATOM 2299 N N . ALA B 1 44 ? -7.195 33.781 11.984 1 70 44 ALA B N 1
ATOM 2300 C CA . ALA B 1 44 ? -8.211 32.875 11.5 1 70 44 ALA B CA 1
ATOM 2301 C C . ALA B 1 44 ? -7.953 32.469 10.039 1 70 44 ALA B C 1
ATOM 2303 O O . ALA B 1 44 ? -8.062 31.312 9.672 1 70 44 ALA B O 1
ATOM 2304 N N . VAL B 1 45 ? -7.539 33.5 9.281 1 71.62 45 VAL B N 1
ATOM 2305 C CA . VAL B 1 45 ? -7.27 33.219 7.871 1 71.62 45 VAL B CA 1
ATOM 2306 C C . VAL B 1 45 ? -6.031 32.344 7.73 1 71.62 45 VAL B C 1
ATOM 2308 O O . VAL B 1 45 ? -6.004 31.438 6.906 1 71.62 45 VAL B O 1
ATOM 2311 N N . TRP B 1 46 ? -5.082 32.594 8.602 1 69.31 46 TRP B N 1
ATOM 2312 C CA . TRP B 1 46 ? -3.855 31.797 8.586 1 69.31 46 TRP B CA 1
ATOM 2313 C C . TRP B 1 46 ? -4.141 30.344 8.961 1 69.31 46 TRP B C 1
ATOM 2315 O O . TRP B 1 46 ? -3.637 29.422 8.32 1 69.31 46 TRP B O 1
ATOM 2325 N N . ILE B 1 47 ? -5.004 30.141 9.891 1 70.56 47 ILE B N 1
ATOM 2326 C CA . ILE B 1 47 ? -5.32 28.797 10.367 1 70.56 47 ILE B CA 1
ATOM 2327 C C . ILE B 1 47 ? -6.109 28.047 9.297 1 70.56 47 ILE B C 1
ATOM 2329 O O . ILE B 1 47 ? -5.84 26.875 9.023 1 70.56 47 ILE B O 1
ATOM 2333 N N . LYS B 1 48 ? -6.949 28.75 8.719 1 75.38 48 LYS B N 1
ATOM 2334 C CA . LYS B 1 48 ? -7.766 28.125 7.68 1 75.38 48 LYS B CA 1
ATOM 2335 C C . LYS B 1 48 ? -6.918 27.734 6.473 1 75.38 48 LYS B C 1
ATOM 2337 O O . LYS B 1 48 ? -7.09 26.656 5.914 1 75.38 48 LYS B O 1
ATOM 2342 N N . ALA B 1 49 ? -6.012 28.609 6.098 1 75 49 ALA B N 1
ATOM 2343 C CA . ALA B 1 49 ? -5.129 28.344 4.969 1 75 49 ALA B CA 1
ATOM 2344 C C . ALA B 1 49 ? -4.203 27.172 5.27 1 75 49 ALA B C 1
ATOM 2346 O O . ALA B 1 49 ? -3.973 26.312 4.406 1 75 49 ALA B O 1
ATOM 2347 N N . GLU B 1 50 ? -3.762 27.141 6.477 1 73.88 50 GLU B N 1
ATOM 2348 C CA . GLU B 1 50 ? -2.871 26.047 6.887 1 73.88 50 GLU B CA 1
ATOM 2349 C C . GLU B 1 50 ? -3.604 24.719 6.906 1 73.88 50 GLU B C 1
ATOM 2351 O O . GLU B 1 50 ? -3.047 23.688 6.5 1 73.88 50 GLU B O 1
ATOM 2356 N N . ARG B 1 51 ? -4.82 24.688 7.305 1 76.06 51 ARG B N 1
ATOM 2357 C CA . ARG B 1 51 ? -5.625 23.469 7.348 1 76.06 51 ARG B CA 1
ATOM 2358 C C . ARG B 1 51 ? -5.895 22.938 5.945 1 76.06 51 ARG B C 1
ATOM 2360 O O . ARG B 1 51 ? -5.824 21.734 5.711 1 76.06 51 ARG B O 1
ATOM 2367 N N . LYS B 1 52 ? -6.117 23.859 5.105 1 82.19 52 LYS B N 1
ATOM 2368 C CA . LYS B 1 52 ? -6.395 23.453 3.734 1 82.19 52 LYS B CA 1
ATOM 2369 C C . LYS B 1 52 ? -5.145 22.875 3.072 1 82.19 52 LYS B C 1
ATOM 2371 O O . LYS B 1 52 ? -5.219 21.875 2.365 1 82.19 52 LYS B O 1
ATOM 2376 N N . GLU B 1 53 ? -4.051 23.5 3.332 1 79.62 53 GLU B N 1
ATOM 2377 C CA . GLU B 1 53 ? -2.787 23 2.789 1 79.62 53 GLU B CA 1
ATOM 2378 C C . GLU B 1 53 ? -2.457 21.609 3.328 1 79.62 53 GLU B C 1
ATOM 2380 O O . GLU B 1 53 ? -2 20.75 2.582 1 79.62 53 GLU B O 1
ATOM 2385 N N . GLN B 1 54 ? -2.725 21.438 4.57 1 81.31 54 GLN B N 1
ATOM 2386 C CA . GLN B 1 54 ? -2.451 20.141 5.184 1 81.31 54 GLN B CA 1
ATOM 2387 C C . GLN B 1 54 ? -3.355 19.062 4.605 1 81.31 54 GLN B C 1
ATOM 2389 O O . GLN B 1 54 ? -2.92 17.922 4.395 1 81.31 54 GLN B O 1
ATOM 2394 N N . GLU B 1 55 ? -4.535 19.453 4.355 1 83.25 55 GLU B N 1
ATOM 2395 C CA . GLU B 1 55 ? -5.469 18.5 3.764 1 83.25 55 GLU B CA 1
ATOM 2396 C C . GLU B 1 55 ? -5.008 18.062 2.377 1 83.25 55 GLU B C 1
ATOM 2398 O O . GLU B 1 55 ? -5.09 16.891 2.033 1 83.25 55 GLU B O 1
ATOM 2403 N N . GLN B 1 56 ? -4.523 19.031 1.641 1 85.5 56 GLN B N 1
ATOM 2404 C CA . GLN B 1 56 ? -4.035 18.719 0.303 1 85.5 56 GLN B CA 1
ATOM 2405 C C . GLN B 1 56 ? -2.779 17.844 0.366 1 85.5 56 GLN B C 1
ATOM 2407 O O . GLN B 1 56 ? -2.625 16.906 -0.422 1 85.5 56 GLN B O 1
ATOM 2412 N N . ARG B 1 57 ? -1.999 18.156 1.306 1 84.19 57 ARG B N 1
ATOM 2413 C CA . ARG B 1 57 ? -0.788 17.359 1.47 1 84.19 57 ARG B CA 1
ATOM 2414 C C . ARG B 1 57 ? -1.127 15.938 1.876 1 84.19 57 ARG B C 1
ATOM 2416 O O . ARG B 1 57 ? -0.543 14.984 1.355 1 84.19 57 AR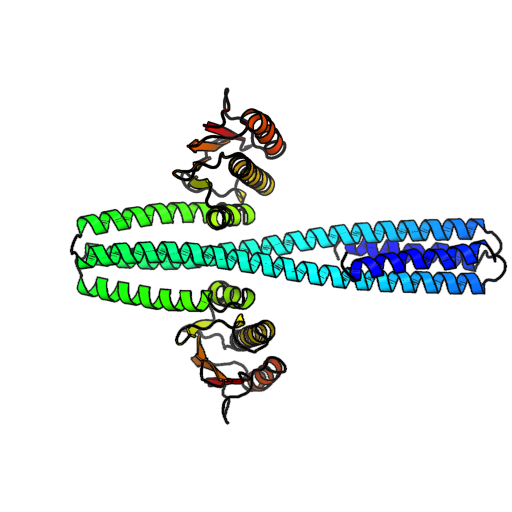G B O 1
ATOM 2423 N N . HIS B 1 58 ? -2.092 15.844 2.783 1 85.81 58 HIS B N 1
ATOM 2424 C CA . HIS B 1 58 ? -2.523 14.523 3.225 1 85.81 58 HIS B CA 1
ATOM 2425 C C . HIS B 1 58 ? -3.094 13.719 2.066 1 85.81 58 HIS B C 1
ATOM 2427 O O . HIS B 1 58 ? -2.787 12.531 1.921 1 85.81 58 HIS B O 1
ATOM 2433 N N . ALA B 1 59 ? -3.811 14.328 1.262 1 86.5 59 ALA B N 1
ATOM 2434 C CA . ALA B 1 59 ? -4.434 13.656 0.124 1 86.5 59 ALA B CA 1
ATOM 2435 C C . ALA B 1 59 ? -3.381 13.195 -0.881 1 86.5 59 ALA B C 1
ATOM 2437 O O . ALA B 1 59 ? -3.469 12.086 -1.415 1 86.5 59 ALA B O 1
ATOM 2438 N N . ARG B 1 60 ? -2.385 13.992 -1.092 1 88.62 60 ARG B N 1
ATOM 2439 C CA . ARG B 1 60 ? -1.324 13.648 -2.033 1 88.62 60 ARG B CA 1
ATOM 2440 C C . ARG B 1 60 ? -0.5 12.469 -1.517 1 88.62 60 ARG B C 1
ATOM 2442 O O . ARG B 1 60 ? -0.143 11.57 -2.283 1 88.62 60 ARG B O 1
ATOM 2449 N N . MET B 1 61 ? -0.269 12.578 -0.258 1 88.06 61 MET B N 1
ATOM 2450 C CA . MET B 1 61 ? 0.521 11.5 0.338 1 88.06 61 MET B CA 1
ATOM 2451 C C . MET B 1 61 ? -0.232 10.18 0.284 1 88.06 61 MET B C 1
ATOM 2453 O O . MET B 1 61 ? 0.352 9.141 -0.027 1 88.06 61 MET B O 1
ATOM 2457 N N . THR B 1 62 ? -1.469 10.242 0.589 1 89.31 62 THR B N 1
ATOM 2458 C CA . THR B 1 62 ? -2.291 9.039 0.532 1 89.31 62 THR B CA 1
ATOM 2459 C C . THR B 1 62 ? -2.334 8.477 -0.888 1 89.31 62 THR B C 1
ATOM 2461 O O . THR B 1 62 ? -2.18 7.27 -1.091 1 89.31 62 THR B O 1
ATOM 2464 N N . HIS B 1 63 ? -2.484 9.344 -1.815 1 90.38 63 HIS B N 1
ATOM 2465 C CA . HIS B 1 63 ? -2.525 8.93 -3.213 1 90.38 63 HIS B CA 1
ATOM 2466 C C . HIS B 1 63 ? -1.206 8.297 -3.639 1 90.38 63 HIS B C 1
ATOM 2468 O O . HIS B 1 63 ? -1.2 7.27 -4.324 1 90.38 63 HIS B O 1
ATOM 2474 N N . ALA B 1 64 ? -0.139 8.883 -3.234 1 90.19 64 ALA B N 1
ATOM 2475 C CA . ALA B 1 64 ? 1.181 8.375 -3.594 1 90.19 64 ALA B CA 1
ATOM 2476 C C . ALA B 1 64 ? 1.414 6.988 -2.994 1 90.19 64 ALA B C 1
ATOM 2478 O O . ALA B 1 64 ? 1.931 6.094 -3.666 1 90.19 64 ALA B O 1
ATOM 2479 N N . LEU B 1 65 ? 1.013 6.863 -1.806 1 90.25 65 LEU B N 1
ATOM 2480 C CA . LEU B 1 65 ? 1.208 5.586 -1.133 1 90.25 65 LEU B CA 1
ATOM 2481 C C . LEU B 1 65 ? 0.326 4.504 -1.752 1 90.25 65 LEU B C 1
ATOM 2483 O O . LEU B 1 65 ? 0.757 3.361 -1.914 1 90.25 65 LEU B O 1
ATOM 2487 N N . GLN B 1 66 ? -0.868 4.855 -2.113 1 92 66 GLN B N 1
ATOM 2488 C CA . GLN B 1 66 ? -1.763 3.904 -2.766 1 92 66 GLN B CA 1
ATOM 2489 C C . GLN B 1 66 ? -1.228 3.496 -4.133 1 92 66 GLN B C 1
ATOM 2491 O O . GLN B 1 66 ? -1.255 2.316 -4.492 1 92 66 GLN B O 1
ATOM 2496 N N . SER B 1 67 ? -0.75 4.457 -4.855 1 93.06 67 SER B N 1
ATOM 2497 C CA . SER B 1 67 ? -0.184 4.164 -6.168 1 93.06 67 SER B CA 1
ATOM 2498 C C . SER B 1 67 ? 1.018 3.232 -6.059 1 93.06 67 SER B C 1
ATOM 2500 O O . SER B 1 67 ? 1.159 2.297 -6.848 1 93.06 67 SER B O 1
ATOM 2502 N N . ALA B 1 68 ? 1.803 3.504 -5.086 1 91.25 68 ALA B N 1
ATOM 2503 C CA . ALA B 1 68 ? 2.973 2.656 -4.867 1 91.25 68 ALA B CA 1
ATOM 2504 C C . ALA B 1 68 ? 2.557 1.237 -4.488 1 91.25 68 ALA B C 1
ATOM 2506 O O . ALA B 1 68 ? 3.168 0.265 -4.938 1 91.25 68 ALA B O 1
ATOM 2507 N N . SER B 1 69 ? 1.566 1.076 -3.658 1 92.88 69 SER B N 1
ATOM 2508 C CA . SER B 1 69 ? 1.067 -0.231 -3.242 1 92.88 69 SER B CA 1
ATOM 2509 C C . SER B 1 69 ? 0.514 -1.014 -4.426 1 92.88 69 SER B C 1
ATOM 2511 O O . SER B 1 69 ? 0.789 -2.207 -4.574 1 92.88 69 SER B O 1
ATOM 2513 N N . VAL B 1 70 ? -0.219 -0.338 -5.242 1 93.62 70 VAL B N 1
ATOM 2514 C CA . VAL B 1 70 ? -0.804 -0.961 -6.426 1 93.62 70 VAL B CA 1
ATOM 2515 C C . VAL B 1 70 ? 0.306 -1.428 -7.367 1 93.62 70 VAL B C 1
ATOM 2517 O O . VAL B 1 70 ? 0.266 -2.551 -7.875 1 93.62 70 VAL B O 1
ATOM 2520 N N . ARG B 1 71 ? 1.261 -0.595 -7.562 1 93.5 71 ARG B N 1
ATOM 2521 C CA . ARG B 1 71 ? 2.387 -0.943 -8.422 1 93.5 71 ARG B CA 1
ATOM 2522 C C . ARG B 1 71 ? 3.121 -2.17 -7.895 1 93.5 71 ARG B C 1
ATOM 2524 O O . ARG B 1 71 ? 3.484 -3.062 -8.664 1 93.5 71 ARG B O 1
ATOM 2531 N N . THR B 1 72 ? 3.309 -2.209 -6.66 1 93.94 72 THR B N 1
ATOM 2532 C CA . THR B 1 72 ? 3.992 -3.33 -6.023 1 93.94 72 THR B CA 1
ATOM 2533 C C . THR B 1 72 ? 3.201 -4.621 -6.211 1 93.94 72 THR B C 1
ATOM 2535 O O . THR B 1 72 ? 3.758 -5.645 -6.617 1 93.94 72 THR B O 1
ATOM 2538 N N . LEU B 1 73 ? 1.949 -4.559 -5.922 1 94 73 LEU B N 1
ATOM 2539 C CA . LEU B 1 73 ? 1.104 -5.738 -6.082 1 94 73 LEU B CA 1
ATOM 2540 C C . LEU B 1 73 ? 1.099 -6.211 -7.531 1 94 73 LEU B C 1
ATOM 2542 O O . LEU B 1 73 ? 1.17 -7.414 -7.797 1 94 73 LEU B O 1
ATOM 2546 N N . ASN B 1 74 ? 1.06 -5.234 -8.438 1 93.06 74 ASN B N 1
ATOM 2547 C CA . ASN B 1 74 ? 1.064 -5.559 -9.859 1 93.06 74 ASN B CA 1
ATOM 2548 C C . ASN B 1 74 ? 2.359 -6.258 -10.266 1 93.06 74 ASN B C 1
ATOM 2550 O O . ASN B 1 74 ? 2.338 -7.203 -11.055 1 93.06 74 ASN B O 1
ATOM 2554 N N . HIS B 1 75 ? 3.379 -5.801 -9.781 1 92.94 75 HIS B N 1
ATOM 2555 C CA . HIS B 1 75 ? 4.664 -6.414 -10.094 1 92.94 75 HIS B CA 1
ATOM 2556 C C . HIS B 1 75 ? 4.73 -7.852 -9.586 1 92.94 75 HIS B C 1
ATOM 2558 O O . HIS B 1 75 ? 5.16 -8.75 -10.305 1 92.94 75 HIS B O 1
ATOM 2564 N N . HIS B 1 76 ? 4.32 -8.117 -8.398 1 91.56 76 HIS B N 1
ATOM 2565 C CA . HIS B 1 76 ? 4.293 -9.469 -7.852 1 91.56 76 HIS B CA 1
ATOM 2566 C C . HIS B 1 76 ? 3.373 -10.375 -8.664 1 91.56 76 HIS B C 1
ATOM 2568 O O . HIS B 1 76 ? 3.719 -11.523 -8.945 1 91.56 76 HIS B O 1
ATOM 2574 N N . ARG B 1 77 ? 2.254 -9.852 -8.984 1 91.25 77 ARG B N 1
ATOM 2575 C CA . ARG B 1 77 ? 1.313 -10.602 -9.812 1 91.25 77 ARG B CA 1
ATOM 2576 C C . ARG B 1 77 ? 1.943 -10.984 -11.148 1 91.25 77 ARG B C 1
ATOM 2578 O O . ARG B 1 77 ? 1.783 -12.117 -11.617 1 91.25 77 ARG B O 1
ATOM 2585 N N . HIS B 1 78 ? 2.604 -10.016 -11.781 1 91 78 HIS B N 1
ATOM 2586 C CA . HIS B 1 78 ? 3.287 -10.281 -13.047 1 91 78 HIS B CA 1
ATOM 2587 C C . HIS B 1 78 ? 4.309 -11.406 -12.891 1 91 78 HIS B C 1
ATOM 2589 O O . HIS B 1 78 ? 4.375 -12.305 -13.734 1 91 78 HIS B O 1
ATOM 2595 N N . ASP B 1 79 ? 5.031 -11.414 -11.859 1 90.25 79 ASP B N 1
ATOM 2596 C CA . ASP B 1 79 ? 6.004 -12.469 -11.586 1 90.25 79 ASP B CA 1
ATOM 2597 C C . ASP B 1 79 ? 5.312 -13.82 -11.43 1 90.25 79 ASP B C 1
ATOM 2599 O O . ASP B 1 79 ? 5.777 -14.828 -11.969 1 90.25 79 ASP B O 1
ATOM 2603 N N . TRP B 1 80 ? 4.227 -13.805 -10.758 1 89.75 80 TRP B N 1
ATOM 2604 C CA . TRP B 1 80 ? 3.459 -15.031 -10.547 1 89.75 80 TRP B CA 1
ATOM 2605 C C . TRP B 1 80 ? 2.902 -15.555 -11.867 1 89.75 80 TRP B C 1
ATOM 2607 O O . TRP B 1 80 ? 2.934 -16.766 -12.117 1 89.75 80 TRP B O 1
ATOM 2617 N N . MET B 1 81 ? 2.471 -14.641 -12.68 1 90.44 81 MET B N 1
ATOM 2618 C CA . MET B 1 81 ? 1.946 -15.016 -13.984 1 90.44 81 MET B CA 1
ATOM 2619 C C . MET B 1 81 ? 3.043 -15.625 -14.859 1 90.44 81 MET B C 1
ATOM 2621 O O . MET B 1 81 ? 2.805 -16.594 -15.578 1 90.44 81 MET B O 1
ATOM 2625 N N . ASN B 1 82 ? 4.191 -15.047 -14.781 1 90.62 82 ASN B N 1
ATOM 2626 C CA . ASN B 1 82 ? 5.324 -15.602 -15.508 1 90.62 82 ASN B CA 1
ATOM 2627 C C . ASN B 1 82 ? 5.645 -17.016 -15.062 1 90.62 82 ASN B C 1
ATOM 2629 O O . ASN B 1 82 ? 5.902 -17.906 -15.883 1 90.62 82 ASN B O 1
ATOM 2633 N N . ASP B 1 83 ? 5.602 -17.25 -13.859 1 92.56 83 ASP B N 1
ATOM 2634 C CA . ASP B 1 83 ? 5.836 -18.594 -13.312 1 92.56 83 ASP B CA 1
ATOM 2635 C C . ASP B 1 83 ? 4.762 -19.562 -13.773 1 92.56 83 ASP B C 1
ATOM 2637 O O . ASP B 1 83 ? 5.066 -20.703 -14.141 1 92.56 83 ASP B O 1
ATOM 2641 N N . LEU B 1 84 ? 3.555 -19.172 -13.719 1 90.25 84 LEU B N 1
ATOM 2642 C CA . LEU B 1 84 ? 2.451 -20.016 -14.141 1 90.25 84 LEU B CA 1
ATOM 2643 C C . LEU B 1 84 ? 2.584 -20.391 -15.617 1 90.25 84 LEU B C 1
ATOM 2645 O O . LEU B 1 84 ? 2.295 -21.516 -16.016 1 90.25 84 LEU B O 1
ATOM 2649 N N . GLN B 1 85 ? 3.012 -19.406 -16.391 1 91.25 85 GLN B N 1
ATOM 2650 C CA . GLN B 1 85 ? 3.188 -19.641 -17.812 1 91.25 85 GLN B CA 1
ATOM 2651 C C . GLN B 1 85 ? 4.27 -20.688 -18.078 1 91.25 85 GLN B C 1
ATOM 2653 O O . GLN B 1 85 ? 4.105 -21.562 -18.922 1 91.25 85 GLN B O 1
ATOM 2658 N N . VAL B 1 86 ? 5.348 -20.578 -17.406 1 92.81 86 VAL B N 1
ATOM 2659 C CA . VAL B 1 86 ? 6.426 -21.562 -17.531 1 92.81 86 VAL B CA 1
ATOM 2660 C C . VAL B 1 86 ? 5.934 -22.938 -17.109 1 92.81 86 VAL B C 1
ATOM 2662 O O . VAL B 1 86 ? 6.18 -23.922 -17.797 1 92.81 86 VAL B O 1
ATOM 2665 N N . LEU B 1 87 ? 5.203 -23 -16.047 1 89.25 87 LEU B N 1
ATOM 2666 C CA . LEU B 1 87 ? 4.66 -24.266 -15.555 1 89.25 87 LEU B CA 1
ATOM 2667 C C . LEU B 1 87 ? 3.695 -24.859 -16.578 1 89.25 87 LEU B C 1
ATOM 2669 O O . LEU B 1 87 ? 3.707 -26.078 -16.797 1 89.25 87 LEU B O 1
ATOM 2673 N N . TYR B 1 88 ? 2.902 -24.031 -17.109 1 88.38 88 TYR B N 1
ATOM 2674 C CA . TYR B 1 88 ? 1.977 -24.469 -18.141 1 88.38 88 TYR B CA 1
ATOM 2675 C C . TYR B 1 88 ? 2.727 -25.094 -19.312 1 88.38 88 TYR B C 1
ATOM 2677 O O . TYR B 1 88 ? 2.32 -26.125 -19.844 1 88.38 88 TYR B O 1
ATOM 2685 N N . GLY B 1 89 ? 3.746 -24.5 -19.75 1 88.94 89 GLY B N 1
ATOM 2686 C CA . GLY B 1 89 ? 4.582 -25.047 -20.797 1 88.94 89 GLY B CA 1
ATOM 2687 C C . GLY B 1 89 ? 5.125 -26.422 -20.469 1 88.94 89 GLY B C 1
ATOM 2688 O O . GLY B 1 89 ? 5.07 -27.328 -21.312 1 88.94 89 GLY B O 1
ATOM 2689 N N . TYR B 1 90 ? 5.602 -26.594 -19.266 1 89.81 90 TYR B N 1
ATOM 2690 C CA . TYR B 1 90 ? 6.129 -27.891 -18.844 1 89.81 90 TYR B CA 1
ATOM 2691 C C . TYR B 1 90 ? 5.027 -28.938 -18.812 1 89.81 90 TYR B C 1
ATOM 2693 O O . TYR B 1 90 ? 5.262 -30.094 -19.188 1 89.81 90 TYR B O 1
ATOM 2701 N N . ILE B 1 91 ? 3.885 -28.578 -18.391 1 85.69 91 ILE B N 1
ATOM 2702 C CA . ILE B 1 91 ? 2.754 -29.5 -18.328 1 85.69 91 ILE B CA 1
ATOM 2703 C C . ILE B 1 91 ? 2.398 -29.984 -19.734 1 85.69 91 ILE B C 1
ATOM 2705 O O . ILE B 1 91 ? 2.219 -31.188 -19.953 1 85.69 91 ILE B O 1
ATOM 2709 N N . ARG B 1 92 ? 2.41 -29.078 -20.656 1 85.56 92 ARG B N 1
ATOM 2710 C CA . ARG B 1 92 ? 2.045 -29.391 -22.031 1 85.56 92 ARG B CA 1
ATOM 2711 C C . ARG B 1 92 ? 3.096 -30.281 -22.688 1 85.56 92 ARG B C 1
ATOM 2713 O O . ARG B 1 92 ? 2.768 -31.125 -23.531 1 85.56 92 ARG B O 1
ATOM 2720 N N . MET B 1 93 ? 4.281 -30.062 -22.266 1 87.5 93 MET B N 1
ATOM 2721 C CA . MET B 1 93 ? 5.379 -30.844 -22.828 1 87.5 93 MET B CA 1
ATOM 2722 C C . MET B 1 93 ? 5.492 -32.219 -22.141 1 87.5 93 MET B C 1
ATOM 2724 O O . MET B 1 93 ? 6.234 -33.062 -22.594 1 87.5 93 MET B O 1
ATOM 2728 N N . GLY B 1 94 ? 4.801 -32.406 -21.094 1 81.62 94 GLY B N 1
ATOM 2729 C CA . GLY B 1 94 ? 4.812 -33.688 -20.375 1 81.62 94 GLY B CA 1
ATOM 2730 C C . GLY B 1 94 ? 6.109 -33.938 -19.625 1 81.62 94 GLY B C 1
ATOM 2731 O O . GLY B 1 94 ? 6.516 -35.094 -19.453 1 81.62 94 GLY B O 1
ATOM 2732 N N . LYS B 1 95 ? 6.859 -32.906 -19.359 1 85.25 95 LYS B N 1
ATOM 2733 C CA . LYS B 1 95 ? 8.102 -33.031 -18.609 1 85.25 95 LYS B CA 1
ATOM 2734 C C . LYS B 1 95 ? 7.848 -33 -17.109 1 85.25 95 LYS B C 1
ATOM 2736 O O . LYS B 1 95 ? 8.047 -31.953 -16.469 1 85.25 95 LYS B O 1
ATOM 2741 N N . THR B 1 96 ? 7.5 -34.094 -16.547 1 81.88 96 THR B N 1
ATOM 2742 C CA . THR B 1 96 ? 7.047 -34.156 -15.164 1 81.88 96 THR B CA 1
ATOM 2743 C C . THR B 1 96 ? 8.188 -33.812 -14.203 1 81.88 96 THR B C 1
ATOM 2745 O O . THR B 1 96 ? 7.984 -33.062 -13.227 1 81.88 96 THR B O 1
ATOM 2748 N N . ASP B 1 97 ? 9.367 -34.344 -14.461 1 85.56 97 ASP B N 1
ATOM 2749 C CA . ASP B 1 97 ? 10.492 -34.125 -13.562 1 85.56 97 ASP B CA 1
ATOM 2750 C C . ASP B 1 97 ? 10.852 -32.625 -13.516 1 85.56 97 ASP B C 1
ATOM 2752 O O . ASP B 1 97 ? 11.094 -32.094 -12.438 1 85.56 97 ASP B O 1
ATOM 2756 N N . ARG B 1 98 ? 10.844 -32.062 -14.633 1 89.88 98 ARG B N 1
ATOM 2757 C CA . ARG B 1 98 ? 11.172 -30.641 -14.695 1 89.88 98 ARG B CA 1
ATOM 2758 C C . ARG B 1 98 ? 10.086 -29.797 -14.016 1 89.88 98 ARG B C 1
ATOM 2760 O O . ARG B 1 98 ? 10.391 -28.781 -13.391 1 89.88 98 ARG B O 1
ATOM 2767 N N . MET B 1 99 ? 8.93 -30.203 -14.148 1 89.38 99 MET B N 1
ATOM 2768 C CA . MET B 1 99 ? 7.812 -29.516 -13.523 1 89.38 99 MET B CA 1
ATOM 2769 C C . MET B 1 99 ? 7.953 -29.531 -12 1 89.38 99 MET B C 1
ATOM 2771 O O . MET B 1 99 ? 7.773 -28.5 -11.352 1 89.38 99 MET B O 1
ATOM 2775 N N . VAL B 1 100 ? 8.234 -30.641 -11.539 1 88 100 VAL B N 1
ATOM 2776 C CA . VAL B 1 100 ? 8.359 -30.797 -10.094 1 88 100 VAL B CA 1
ATOM 2777 C C . VAL B 1 100 ? 9.508 -29.938 -9.578 1 88 100 VAL B C 1
ATOM 2779 O O . VAL B 1 100 ? 9.367 -29.266 -8.547 1 88 100 VAL B O 1
ATOM 2782 N N . GLN B 1 101 ? 10.57 -29.969 -10.297 1 92.19 101 GLN B N 1
ATOM 2783 C CA . GLN B 1 101 ? 11.719 -29.156 -9.898 1 92.19 101 GLN B CA 1
ATOM 2784 C C . GLN B 1 101 ? 11.375 -27.672 -9.906 1 92.19 101 GLN B C 1
ATOM 2786 O O . GLN B 1 101 ? 11.742 -26.938 -8.984 1 92.19 101 GLN B O 1
ATOM 2791 N N . TYR B 1 102 ? 10.68 -27.281 -10.898 1 93.75 102 TYR B N 1
ATOM 2792 C CA . TYR B 1 102 ? 10.328 -25.875 -11.023 1 93.75 102 TYR B CA 1
ATOM 2793 C C . TYR B 1 102 ? 9.352 -25.453 -9.93 1 93.75 102 TYR B C 1
ATOM 2795 O O . TYR B 1 102 ? 9.484 -24.375 -9.352 1 93.75 102 TYR B O 1
ATOM 2803 N N . VAL B 1 103 ? 8.414 -26.234 -9.617 1 90.75 103 VAL B N 1
ATOM 2804 C CA . VAL B 1 103 ? 7.453 -25.953 -8.555 1 90.75 103 VAL B CA 1
ATOM 2805 C C . VAL B 1 103 ? 8.18 -25.828 -7.223 1 90.75 103 VAL B C 1
ATOM 2807 O O . VAL B 1 103 ? 7.844 -24.969 -6.402 1 90.75 103 VAL B O 1
ATOM 2810 N N . GLU B 1 104 ? 9.125 -26.656 -7.008 1 90.88 104 GLU B N 1
ATOM 2811 C CA . GLU B 1 104 ? 9.906 -26.594 -5.777 1 90.88 104 GLU B CA 1
ATOM 2812 C C . GLU B 1 104 ? 10.68 -25.281 -5.68 1 90.88 104 GLU B C 1
ATOM 2814 O O . GLU B 1 104 ? 10.812 -24.719 -4.594 1 90.88 104 GLU B O 1
ATOM 2819 N N . GLN B 1 105 ? 11.148 -24.859 -6.793 1 93.31 105 GLN B N 1
ATOM 2820 C CA . GLN B 1 105 ? 11.852 -23.578 -6.824 1 93.31 105 GLN B CA 1
ATOM 2821 C C . GLN B 1 105 ? 10.906 -22.438 -6.473 1 93.31 105 GLN B C 1
ATOM 2823 O O . GLN B 1 105 ? 11.273 -21.531 -5.719 1 93.31 105 GLN B O 1
ATOM 2828 N N . ILE B 1 106 ? 9.727 -22.422 -7.047 1 92.75 106 ILE B N 1
ATOM 2829 C CA . ILE B 1 106 ? 8.734 -21.406 -6.75 1 92.75 106 ILE B CA 1
ATOM 2830 C C . ILE B 1 106 ? 8.383 -21.438 -5.262 1 92.75 106 ILE B C 1
ATOM 2832 O O . ILE B 1 106 ? 8.281 -20.391 -4.617 1 92.75 106 ILE B O 1
ATOM 2836 N N . ARG B 1 107 ? 8.172 -22.594 -4.754 1 90.19 107 ARG B N 1
ATOM 2837 C CA . ARG B 1 107 ? 7.824 -22.766 -3.348 1 90.19 107 ARG B CA 1
ATOM 2838 C C . ARG B 1 107 ? 8.898 -22.172 -2.441 1 90.19 107 ARG B C 1
ATOM 2840 O O . ARG B 1 107 ? 8.594 -21.516 -1.445 1 90.19 107 ARG B O 1
ATOM 2847 N N . GLU B 1 108 ? 10.109 -22.484 -2.744 1 90.56 108 GLU B N 1
ATOM 2848 C CA . GLU B 1 108 ? 11.219 -21.953 -1.948 1 90.56 108 GLU B CA 1
ATOM 2849 C C . GLU B 1 108 ? 11.219 -20.438 -1.951 1 90.56 108 GLU B C 1
ATOM 2851 O O . GLU B 1 108 ? 11.391 -19.812 -0.903 1 90.56 108 GLU B O 1
ATOM 2856 N N . ARG B 1 109 ? 11.039 -19.859 -3.102 1 90.69 109 ARG B N 1
ATOM 2857 C CA . ARG B 1 109 ? 10.984 -18.406 -3.221 1 90.69 109 ARG B CA 1
ATOM 2858 C C . ARG B 1 109 ? 9.82 -17.844 -2.424 1 90.69 109 ARG B C 1
ATOM 2860 O O . ARG B 1 109 ? 9.961 -16.828 -1.736 1 90.69 109 ARG B O 1
ATOM 2867 N N . MET B 1 110 ? 8.719 -18.438 -2.48 1 88.69 110 MET B N 1
ATOM 2868 C CA . MET B 1 110 ? 7.523 -17.984 -1.77 1 88.69 110 MET B CA 1
ATOM 2869 C C . MET B 1 110 ? 7.711 -18.109 -0.261 1 88.69 110 MET B C 1
ATOM 2871 O O . MET B 1 110 ? 7.199 -17.281 0.5 1 88.69 110 MET B O 1
ATOM 2875 N N . ASN B 1 111 ? 8.336 -19.141 0.098 1 90.12 111 ASN B N 1
ATOM 2876 C CA . ASN B 1 111 ? 8.633 -19.297 1.518 1 90.12 111 ASN B CA 1
ATOM 2877 C C . ASN B 1 111 ? 9.508 -18.172 2.041 1 90.12 111 ASN B C 1
ATOM 2879 O O . ASN B 1 111 ? 9.266 -17.641 3.129 1 90.12 111 ASN B O 1
ATOM 2883 N N . GLU B 1 112 ? 10.469 -17.797 1.297 1 92.19 112 GLU B N 1
ATOM 2884 C CA . GLU B 1 112 ? 11.312 -16.672 1.675 1 92.19 112 GLU B CA 1
ATOM 2885 C C . GLU B 1 112 ? 10.508 -15.383 1.761 1 92.19 112 GLU B C 1
ATOM 2887 O O . GLU B 1 112 ? 10.688 -14.594 2.691 1 92.19 112 GLU B O 1
ATOM 2892 N N . GLU B 1 113 ? 9.625 -15.203 0.807 1 91.25 113 GLU B N 1
ATOM 2893 C CA . GLU B 1 113 ? 8.766 -14.023 0.816 1 91.25 113 GLU B CA 1
ATOM 2894 C C . GLU B 1 113 ? 7.855 -14.008 2.039 1 91.25 113 GLU B C 1
ATOM 2896 O O . GLU B 1 113 ? 7.566 -12.953 2.596 1 91.25 113 GLU B O 1
ATOM 2901 N N . SER B 1 114 ? 7.414 -15.141 2.414 1 91.69 114 SER B N 1
ATOM 2902 C CA . SER B 1 114 ? 6.566 -15.266 3.594 1 91.69 114 SER B CA 1
ATOM 2903 C C . SER B 1 114 ? 7.32 -14.875 4.859 1 91.69 114 SER B C 1
ATOM 2905 O O . SER B 1 114 ? 6.754 -14.25 5.758 1 91.69 114 SER B O 1
ATOM 2907 N N . LYS B 1 115 ? 8.531 -15.305 4.922 1 94.25 115 LYS B N 1
ATOM 2908 C CA . LYS B 1 115 ? 9.359 -14.93 6.07 1 94.25 115 LYS B CA 1
ATOM 2909 C C . LYS B 1 115 ? 9.539 -13.422 6.148 1 94.25 115 LYS B C 1
ATOM 2911 O O . LYS B 1 115 ? 9.492 -12.836 7.234 1 94.25 115 LYS B O 1
ATOM 2916 N N . ILE B 1 116 ? 9.703 -12.812 4.996 1 95.44 116 ILE B N 1
ATOM 2917 C CA . ILE B 1 116 ? 9.852 -11.367 4.922 1 95.44 116 ILE B CA 1
ATOM 2918 C C . ILE B 1 116 ? 8.586 -10.688 5.445 1 95.44 116 ILE B C 1
ATOM 2920 O O . ILE B 1 116 ? 8.656 -9.727 6.215 1 95.44 116 ILE B O 1
ATOM 2924 N N . ALA B 1 117 ? 7.469 -11.211 5.094 1 93.69 117 ALA B N 1
ATOM 2925 C CA . ALA B 1 117 ? 6.176 -10.648 5.48 1 93.69 117 ALA B CA 1
ATOM 2926 C C . ALA B 1 117 ? 5.965 -10.742 6.988 1 93.69 117 ALA B C 1
ATOM 2928 O O . ALA B 1 117 ? 5.121 -10.039 7.551 1 93.69 117 ALA B O 1
ATOM 2929 N N . ARG B 1 118 ? 6.742 -11.547 7.684 1 93.44 118 ARG B N 1
ATOM 2930 C CA . ARG B 1 118 ? 6.535 -11.789 9.109 1 93.44 118 ARG B CA 1
ATOM 2931 C C . ARG B 1 118 ? 7.594 -11.078 9.945 1 93.44 118 ARG B C 1
ATOM 2933 O O . ARG B 1 118 ? 7.723 -11.344 11.141 1 93.44 118 ARG B O 1
ATOM 2940 N N . LEU B 1 119 ? 8.281 -10.164 9.344 1 95.38 119 LEU B N 1
ATOM 2941 C CA . LEU B 1 119 ? 9.344 -9.453 10.055 1 95.38 119 LEU B CA 1
ATOM 2942 C C . LEU B 1 119 ? 8.766 -8.57 11.156 1 95.38 119 LEU B C 1
ATOM 2944 O O . LEU B 1 119 ? 9.477 -8.211 12.102 1 95.38 119 LEU B O 1
ATOM 2948 N N . GLY B 1 120 ? 7.551 -8.141 11.031 1 93.5 120 GLY B N 1
ATOM 2949 C CA . GLY B 1 120 ? 6.844 -7.477 12.117 1 93.5 120 GLY B CA 1
ATOM 2950 C C . GLY B 1 120 ? 6.863 -5.961 12.008 1 93.5 120 GLY B C 1
ATOM 2951 O O . GLY B 1 120 ? 6.137 -5.273 12.727 1 93.5 120 GLY B O 1
ATOM 2952 N N . VAL B 1 121 ? 7.723 -5.363 11.211 1 95.31 121 VAL B N 1
ATOM 2953 C CA . VAL B 1 121 ? 7.812 -3.918 11.023 1 95.31 121 VAL B CA 1
ATOM 2954 C C . VAL B 1 121 ? 7.305 -3.549 9.633 1 95.31 121 VAL B C 1
ATOM 2956 O O . VAL B 1 121 ? 8.023 -3.695 8.641 1 95.31 121 VAL B O 1
ATOM 2959 N N . PRO B 1 122 ? 6.102 -2.928 9.57 1 94.31 122 PRO B N 1
ATOM 2960 C CA . PRO B 1 122 ? 5.453 -2.705 8.281 1 94.31 122 PRO B CA 1
ATOM 2961 C C . PRO B 1 122 ? 6.293 -1.849 7.336 1 94.31 122 PRO B C 1
ATOM 2963 O O . PRO B 1 122 ? 6.328 -2.102 6.129 1 94.31 122 PRO B O 1
ATOM 2966 N N . SER B 1 123 ? 6.918 -0.859 7.828 1 94.5 123 SER B N 1
ATOM 2967 C CA . SER B 1 123 ? 7.723 0.014 6.98 1 94.5 123 SER B CA 1
ATOM 2968 C C . SER B 1 123 ? 8.836 -0.763 6.289 1 94.5 123 SER B C 1
ATOM 2970 O O . SER B 1 123 ? 9.047 -0.621 5.082 1 94.5 123 SER B O 1
ATOM 2972 N N . LEU B 1 124 ? 9.5 -1.63 6.988 1 96.56 124 LEU B N 1
ATOM 2973 C CA . LEU B 1 124 ? 10.586 -2.434 6.441 1 96.56 124 LEU B CA 1
ATOM 2974 C C . LEU B 1 124 ? 10.055 -3.463 5.449 1 96.56 124 LEU B C 1
ATOM 2976 O O . LEU B 1 124 ? 10.617 -3.639 4.367 1 96.56 124 LEU B O 1
ATOM 2980 N N . ILE B 1 125 ? 8.992 -4.125 5.824 1 96.44 125 ILE B N 1
ATOM 2981 C CA . ILE B 1 125 ? 8.383 -5.133 4.965 1 96.44 125 ILE B CA 1
ATOM 2982 C C . ILE B 1 125 ? 7.977 -4.5 3.635 1 96.44 125 ILE B C 1
ATOM 2984 O O . ILE B 1 125 ? 8.336 -4.996 2.566 1 96.44 125 ILE B O 1
ATOM 2988 N N . ALA B 1 126 ? 7.262 -3.387 3.748 1 95.06 126 ALA B N 1
ATOM 2989 C CA . ALA B 1 126 ? 6.809 -2.682 2.553 1 95.06 126 ALA B CA 1
ATOM 2990 C C . ALA B 1 126 ? 7.992 -2.244 1.692 1 95.06 126 ALA B C 1
ATOM 2992 O O . ALA B 1 126 ? 7.941 -2.332 0.463 1 95.06 126 ALA B O 1
ATOM 2993 N N . PHE B 1 127 ? 9.016 -1.812 2.316 1 95.56 127 PHE B N 1
ATOM 2994 C CA . PHE B 1 127 ? 10.211 -1.356 1.617 1 95.56 127 PHE B CA 1
ATOM 2995 C C . PHE B 1 127 ? 10.836 -2.494 0.819 1 95.56 127 PHE B C 1
ATOM 2997 O O . PHE B 1 127 ? 11.094 -2.35 -0.378 1 95.56 127 PHE B O 1
ATOM 3004 N N . ILE B 1 128 ? 11.008 -3.645 1.438 1 96.56 128 ILE B N 1
ATOM 3005 C CA . ILE B 1 128 ? 11.648 -4.789 0.799 1 96.56 128 ILE B CA 1
ATOM 3006 C C . ILE B 1 128 ? 10.766 -5.301 -0.344 1 96.56 128 ILE B C 1
ATOM 3008 O O . ILE B 1 128 ? 11.266 -5.562 -1.443 1 96.56 128 ILE B O 1
ATOM 3012 N N . GLN B 1 129 ? 9.5 -5.336 -0.07 1 94.12 129 GLN B N 1
ATOM 3013 C CA . GLN B 1 129 ? 8.57 -5.887 -1.052 1 94.12 129 GLN B CA 1
ATOM 3014 C C . GLN B 1 129 ? 8.43 -4.961 -2.258 1 94.12 129 GLN B C 1
ATOM 3016 O O . GLN B 1 129 ? 8.164 -5.418 -3.371 1 94.12 129 GLN B O 1
ATOM 3021 N N . SER B 1 130 ? 8.57 -3.695 -2.004 1 94.38 130 SER B N 1
ATOM 3022 C CA . SER B 1 130 ? 8.398 -2.736 -3.09 1 94.38 130 SER B CA 1
ATOM 3023 C C . SER B 1 130 ? 9.734 -2.398 -3.746 1 94.38 130 SER B C 1
ATOM 3025 O O . SER B 1 130 ? 9.789 -1.627 -4.707 1 94.38 130 SER B O 1
ATOM 3027 N N . PHE B 1 131 ? 10.82 -2.959 -3.297 1 94.31 131 PHE B N 1
ATOM 3028 C CA . PHE B 1 131 ? 12.156 -2.537 -3.703 1 94.31 131 PHE B CA 1
ATOM 3029 C C . PHE B 1 131 ? 12.336 -2.693 -5.207 1 94.31 131 PHE B C 1
ATOM 3031 O O . PHE B 1 131 ? 12.906 -1.816 -5.863 1 94.31 131 PHE B O 1
ATOM 3038 N N . ARG B 1 132 ? 11.844 -3.715 -5.711 1 87.25 132 ARG B N 1
ATOM 3039 C CA . ARG B 1 132 ? 12.031 -4.02 -7.125 1 87.25 132 ARG B CA 1
ATOM 3040 C C . ARG B 1 132 ? 11.297 -3.014 -8 1 87.25 132 ARG B C 1
ATOM 3042 O O . ARG B 1 132 ? 11.586 -2.898 -9.195 1 87.25 132 ARG B O 1
ATOM 3049 N N . THR B 1 133 ? 10.281 -2.402 -7.469 1 88.38 133 THR B N 1
ATOM 3050 C CA . THR B 1 133 ? 9.539 -1.405 -8.234 1 88.38 133 THR B CA 1
ATOM 3051 C C . THR B 1 133 ? 10.25 -0.056 -8.195 1 88.38 133 THR B C 1
ATOM 3053 O O . THR B 1 133 ? 9.953 0.831 -9 1 88.38 133 THR B O 1
ATOM 3056 N N . LEU B 1 134 ? 11.133 0.114 -7.289 1 81.38 134 LEU B N 1
ATOM 3057 C CA . LEU B 1 134 ? 11.805 1.394 -7.082 1 81.38 134 LEU B CA 1
ATOM 3058 C C . LEU B 1 134 ? 13.008 1.532 -8 1 81.38 134 LEU B C 1
ATOM 3060 O O . LEU B 1 134 ? 13.328 2.635 -8.461 1 81.38 134 LEU B O 1
ATOM 3064 N N . THR B 1 135 ? 13.664 0.486 -8.211 1 78.19 135 THR B N 1
ATOM 3065 C CA . THR B 1 135 ? 14.891 0.562 -8.992 1 78.19 135 THR B CA 1
ATOM 3066 C C . THR B 1 135 ? 15.133 -0.734 -9.758 1 78.19 135 THR B C 1
ATOM 3068 O O . THR B 1 135 ? 14.711 -1.808 -9.32 1 78.19 135 THR B O 1
ATOM 3071 N N . HIS B 1 136 ? 15.859 -0.556 -10.859 1 80.12 136 HIS B N 1
ATOM 3072 C CA . HIS B 1 136 ? 16.25 -1.716 -11.656 1 80.12 136 HIS B CA 1
ATOM 3073 C C . HIS B 1 136 ? 17.766 -1.901 -11.664 1 80.12 136 HIS B C 1
ATOM 3075 O O . HIS B 1 136 ? 18.266 -2.908 -12.164 1 80.12 136 HIS B O 1
ATOM 3081 N N . SER B 1 137 ? 18.438 -1.011 -10.984 1 84 137 SER B N 1
ATOM 3082 C CA . SER B 1 137 ? 19.891 -1.033 -11.016 1 84 137 SER B CA 1
ATOM 3083 C C . SER B 1 137 ? 20.453 -2.002 -9.977 1 84 137 SER B C 1
ATOM 3085 O O . SER B 1 137 ? 21.578 -2.479 -10.109 1 84 137 SER B O 1
ATOM 3087 N N . LEU B 1 138 ? 19.719 -2.221 -8.938 1 90.69 138 LEU B N 1
ATOM 3088 C CA . LEU B 1 138 ? 20.156 -3.092 -7.852 1 90.69 138 LEU B CA 1
ATOM 3089 C C . LEU B 1 138 ? 19.062 -4.105 -7.504 1 90.69 138 LEU B C 1
ATOM 3091 O O . LEU B 1 138 ? 17.922 -3.732 -7.277 1 90.69 138 LEU B O 1
ATOM 3095 N N . GLN B 1 139 ? 19.484 -5.332 -7.566 1 93.12 139 GLN B N 1
ATOM 3096 C CA . GLN B 1 139 ? 18.578 -6.395 -7.148 1 93.12 139 GLN B CA 1
ATOM 3097 C C . GLN B 1 139 ? 18.781 -6.758 -5.684 1 93.12 139 GLN B C 1
ATOM 3099 O O . GLN B 1 139 ? 19.922 -6.93 -5.238 1 93.12 139 GLN B O 1
ATOM 3104 N N . LEU B 1 140 ? 17.703 -6.82 -4.961 1 95.62 140 LEU B N 1
ATOM 3105 C CA . LEU B 1 140 ? 17.766 -7.133 -3.537 1 95.62 140 LEU B CA 1
ATOM 3106 C C . LEU B 1 140 ? 17.281 -8.555 -3.273 1 95.62 140 LEU B C 1
ATOM 3108 O O . LEU B 1 140 ? 16.188 -8.938 -3.703 1 95.62 140 LEU B O 1
ATOM 3112 N N . ASP B 1 141 ? 18.125 -9.367 -2.689 1 94.81 141 ASP B N 1
ATOM 3113 C CA . ASP B 1 141 ? 17.797 -10.727 -2.262 1 94.81 141 ASP B CA 1
ATOM 3114 C C . ASP B 1 141 ? 17.859 -10.852 -0.741 1 94.81 141 ASP B C 1
ATOM 3116 O O . ASP B 1 141 ? 18.938 -10.719 -0.15 1 94.81 141 ASP B O 1
ATOM 3120 N N . VAL B 1 142 ? 16.734 -11.086 -0.16 1 96.62 142 VAL B N 1
ATOM 3121 C CA . VAL B 1 142 ? 16.672 -11.148 1.297 1 96.62 142 VAL B CA 1
ATOM 3122 C C . VAL B 1 142 ? 16.453 -12.586 1.747 1 96.62 142 VAL B C 1
ATOM 3124 O O . VAL B 1 142 ? 15.547 -13.266 1.271 1 96.62 142 VAL B O 1
ATOM 3127 N N . ARG B 1 143 ? 17.281 -13.023 2.686 1 94.94 143 ARG B N 1
ATOM 3128 C CA . ARG B 1 143 ? 17.188 -14.359 3.256 1 94.94 143 ARG B CA 1
ATOM 3129 C C . ARG B 1 143 ? 17.094 -14.305 4.777 1 94.94 143 ARG B C 1
ATOM 3131 O O . ARG B 1 143 ? 17.891 -13.625 5.43 1 94.94 143 ARG B O 1
ATOM 3138 N N . ILE B 1 144 ? 16.125 -14.969 5.23 1 95.88 144 ILE B N 1
ATOM 3139 C CA . ILE B 1 144 ? 15.914 -15.023 6.672 1 95.88 144 ILE B CA 1
ATOM 3140 C C . ILE B 1 144 ? 16.031 -16.469 7.156 1 95.88 144 ILE B C 1
ATOM 3142 O O . ILE B 1 144 ? 15.289 -17.344 6.688 1 95.88 144 ILE B O 1
ATOM 3146 N N . GLU B 1 145 ? 16.969 -16.703 7.98 1 92.25 145 GLU B N 1
ATOM 3147 C CA . GLU B 1 145 ? 17.094 -18.031 8.547 1 92.25 145 GLU B CA 1
ATOM 3148 C C . GLU B 1 145 ? 16.047 -18.297 9.625 1 92.25 145 GLU B C 1
ATOM 3150 O O . GLU B 1 145 ? 15.977 -17.547 10.609 1 92.25 145 GLU B O 1
ATOM 3155 N N . GLY B 1 146 ? 15.242 -19.312 9.422 1 89.38 146 GLY B N 1
ATOM 3156 C CA . GLY B 1 146 ? 14.172 -19.609 10.359 1 89.38 146 GLY B CA 1
ATOM 3157 C C . GLY B 1 146 ? 13.062 -18.578 10.344 1 89.38 146 GLY B C 1
ATOM 3158 O O . GLY B 1 146 ? 12.711 -18.047 9.289 1 89.38 146 GLY B O 1
ATOM 3159 N N . GLU B 1 147 ? 12.414 -18.406 11.516 1 89.38 147 GLU B N 1
ATOM 3160 C CA . GLU B 1 147 ? 11.383 -17.391 11.68 1 89.38 147 GLU B CA 1
ATOM 3161 C C . GLU B 1 147 ? 11.898 -16.203 12.492 1 89.38 147 GLU B C 1
ATOM 3163 O O . GLU B 1 147 ? 12.641 -16.375 13.453 1 89.38 147 GLU B O 1
ATOM 3168 N N . LEU B 1 148 ? 11.688 -15.055 11.977 1 93.94 148 LEU B N 1
ATOM 3169 C CA . LEU B 1 148 ? 12.164 -13.844 12.641 1 93.94 148 LEU B CA 1
ATOM 3170 C C . LEU B 1 148 ? 11.07 -12.789 12.703 1 93.94 148 LEU B C 1
ATOM 3172 O O . LEU B 1 148 ? 10.445 -12.469 11.688 1 93.94 148 LEU B O 1
ATOM 3176 N N . ASN B 1 149 ? 10.75 -12.32 13.836 1 95.19 149 ASN B N 1
ATOM 3177 C CA . ASN B 1 149 ? 9.891 -11.172 14.094 1 95.19 149 ASN B CA 1
ATOM 3178 C C . ASN B 1 149 ? 10.594 -10.117 14.945 1 95.19 149 ASN B C 1
ATOM 3180 O O . ASN B 1 149 ? 10.812 -10.32 16.141 1 95.19 149 ASN B O 1
ATOM 3184 N N . LEU B 1 150 ? 10.875 -9.016 14.359 1 95 150 LEU B N 1
ATOM 3185 C CA . LEU B 1 150 ? 11.695 -7.984 14.992 1 95 150 LEU B CA 1
ATOM 3186 C C . LEU B 1 150 ? 10.977 -7.387 16.203 1 95 150 LEU B C 1
ATOM 3188 O O . LEU B 1 150 ? 11.625 -6.918 17.141 1 95 150 LEU B O 1
ATOM 3192 N N . THR B 1 151 ? 9.656 -7.375 16.188 1 93.25 151 THR B N 1
ATOM 3193 C CA . THR B 1 151 ? 8.891 -6.766 17.266 1 93.25 151 THR B CA 1
ATOM 3194 C C . THR B 1 151 ? 8.938 -7.637 18.516 1 93.25 151 THR B C 1
ATOM 3196 O O . THR B 1 151 ? 8.633 -7.168 19.625 1 93.25 151 THR B O 1
ATOM 3199 N N . GLU B 1 152 ? 9.305 -8.898 18.359 1 92.12 152 GLU B N 1
ATOM 3200 C CA . GLU B 1 152 ? 9.383 -9.82 19.484 1 92.12 152 GLU B CA 1
ATOM 3201 C C . GLU B 1 152 ? 10.773 -9.812 20.109 1 92.12 152 GLU B C 1
ATOM 3203 O O . GLU B 1 152 ? 10.992 -10.438 21.141 1 92.12 152 GLU B O 1
ATOM 3208 N N . LEU B 1 153 ? 11.703 -9.172 19.531 1 92.06 153 LEU B N 1
ATOM 3209 C CA . LEU B 1 153 ? 13.07 -9.086 20.047 1 92.06 153 LEU B CA 1
ATOM 3210 C C . LEU B 1 153 ? 13.242 -7.887 20.969 1 92.06 153 LEU B C 1
ATOM 3212 O O . LEU B 1 153 ? 12.492 -6.91 20.859 1 92.06 153 LEU B O 1
ATOM 3216 N N . PRO B 1 154 ? 14.117 -8.016 21.938 1 92 154 PRO B N 1
ATOM 3217 C CA . PRO B 1 154 ? 14.391 -6.895 22.844 1 92 154 PRO B CA 1
ATOM 3218 C C . PRO B 1 154 ? 15.227 -5.801 22.203 1 92 154 PRO B C 1
ATOM 3220 O O . PRO B 1 154 ? 16.312 -5.465 22.703 1 92 154 PRO B O 1
ATOM 3223 N N . ILE B 1 155 ? 14.867 -5.262 21.062 1 90.81 155 ILE B N 1
ATOM 3224 C CA . ILE B 1 155 ? 15.523 -4.172 20.359 1 90.81 155 ILE B CA 1
ATOM 3225 C C . ILE B 1 155 ? 14.484 -3.137 19.922 1 90.81 155 ILE B C 1
ATOM 3227 O O . ILE B 1 155 ? 13.281 -3.408 19.953 1 90.81 155 ILE B O 1
ATOM 3231 N N . ASP B 1 156 ? 14.961 -2 19.672 1 93.62 156 ASP B N 1
ATOM 3232 C CA . ASP B 1 156 ? 14.102 -1.015 19.031 1 93.62 156 ASP B CA 1
ATOM 3233 C C . ASP B 1 156 ? 13.867 -1.363 17.562 1 93.62 156 ASP B C 1
ATOM 3235 O O . ASP B 1 156 ? 14.648 -0.978 16.688 1 93.62 156 ASP B O 1
ATOM 3239 N N . SER B 1 157 ? 12.75 -2.053 17.328 1 93.94 157 SER B N 1
ATOM 3240 C CA . SER B 1 157 ? 12.484 -2.625 16.016 1 93.94 157 SER B CA 1
ATOM 3241 C C . SER B 1 157 ? 12.344 -1.538 14.961 1 93.94 157 SER B C 1
ATOM 3243 O O . SER B 1 157 ? 12.773 -1.719 13.82 1 93.94 157 SER B O 1
ATOM 3245 N N . GLU B 1 158 ? 11.781 -0.408 15.328 1 93.12 158 GLU B N 1
ATOM 3246 C CA . GLU B 1 158 ? 11.578 0.672 14.367 1 93.12 158 GLU B CA 1
ATOM 3247 C C . GLU B 1 158 ? 12.914 1.292 13.945 1 93.12 158 GLU B C 1
ATOM 3249 O O . GLU B 1 158 ? 13.164 1.494 12.758 1 93.12 158 GLU B O 1
ATOM 3254 N N . ARG B 1 159 ? 13.695 1.616 14.938 1 94.31 159 ARG B N 1
ATOM 3255 C CA . ARG B 1 159 ? 15 2.197 14.648 1 94.31 159 ARG B CA 1
ATOM 3256 C C . ARG B 1 159 ? 15.883 1.211 13.891 1 94.31 159 ARG B C 1
ATOM 3258 O O . ARG B 1 159 ? 16.625 1.602 12.992 1 94.31 159 ARG B O 1
ATOM 3265 N N . PHE B 1 160 ? 15.805 -0.035 14.328 1 95.62 160 PHE B N 1
ATOM 3266 C CA . PHE B 1 160 ? 16.516 -1.104 13.633 1 95.62 160 PHE B CA 1
ATOM 3267 C C . PHE B 1 160 ? 16.109 -1.153 12.164 1 95.62 160 PHE B C 1
ATOM 3269 O O . PHE B 1 160 ? 16.969 -1.162 11.273 1 95.62 160 PHE B O 1
ATOM 3276 N N . ALA B 1 161 ? 14.828 -1.148 11.906 1 96.19 161 ALA B N 1
ATOM 3277 C CA . ALA B 1 161 ? 14.297 -1.212 10.547 1 96.19 161 ALA B CA 1
ATOM 3278 C C . ALA B 1 161 ? 14.742 -0.006 9.719 1 96.19 161 ALA B C 1
ATOM 3280 O O . ALA B 1 161 ? 15.102 -0.145 8.555 1 96.19 161 ALA B O 1
ATOM 3281 N N . GLU B 1 162 ? 14.695 1.108 10.297 1 95.88 162 GLU B N 1
ATOM 3282 C CA . GLU B 1 162 ? 15.125 2.326 9.625 1 95.88 162 GLU B CA 1
ATOM 3283 C C . GLU B 1 162 ? 16.594 2.234 9.195 1 95.88 162 GLU B C 1
ATOM 3285 O O . GLU B 1 162 ? 16.938 2.619 8.078 1 95.88 162 GLU B O 1
ATOM 3290 N N . ALA B 1 163 ? 17.391 1.745 10.062 1 96.81 163 ALA B N 1
ATOM 3291 C CA . ALA B 1 163 ? 18.812 1.596 9.766 1 96.81 163 ALA B CA 1
ATOM 3292 C C . ALA B 1 163 ? 19.031 0.646 8.594 1 96.81 163 ALA B C 1
ATOM 3294 O O . ALA B 1 163 ? 19.844 0.924 7.703 1 96.81 163 ALA B O 1
ATOM 3295 N N . ILE B 1 164 ? 18.344 -0.488 8.641 1 97.31 164 ILE B N 1
ATOM 3296 C CA . ILE B 1 164 ? 18.453 -1.465 7.562 1 97.31 164 ILE B CA 1
ATOM 3297 C C . ILE B 1 164 ? 18.062 -0.819 6.238 1 97.31 164 ILE B C 1
ATOM 3299 O O . ILE B 1 164 ? 18.766 -0.967 5.234 1 97.31 164 ILE B O 1
ATOM 3303 N N . MET B 1 165 ? 16.953 -0.106 6.199 1 97.12 165 MET B N 1
ATOM 3304 C CA . MET B 1 165 ? 16.484 0.557 4.984 1 97.12 165 MET B CA 1
ATOM 3305 C C . MET B 1 165 ? 17.516 1.584 4.504 1 97.12 165 MET B C 1
ATOM 3307 O O . MET B 1 165 ? 17.797 1.675 3.307 1 97.12 165 MET B O 1
ATOM 3311 N N . GLU B 1 166 ? 18.031 2.305 5.457 1 96.62 166 GLU B N 1
ATOM 3312 C CA . GLU B 1 166 ? 19.047 3.309 5.113 1 96.62 166 GLU B CA 1
ATOM 3313 C C . GLU B 1 166 ? 20.297 2.66 4.539 1 96.62 166 GLU B C 1
ATOM 3315 O O . GLU B 1 166 ? 20.906 3.197 3.611 1 96.62 166 GLU B O 1
ATOM 3320 N N . LEU B 1 167 ? 20.656 1.553 5.059 1 96.5 167 LEU B N 1
ATOM 3321 C CA . LEU B 1 167 ? 21.844 0.844 4.566 1 96.5 167 LEU B CA 1
ATOM 3322 C C . LEU B 1 167 ? 21.609 0.31 3.16 1 96.5 167 LEU B C 1
ATOM 3324 O O . LEU B 1 167 ? 22.484 0.393 2.303 1 96.5 167 LEU B O 1
ATOM 3328 N N . ILE B 1 168 ? 20.422 -0.251 2.947 1 96.12 168 ILE B N 1
ATOM 3329 C CA . ILE B 1 168 ? 20.078 -0.71 1.604 1 96.12 168 ILE B CA 1
ATOM 3330 C C . ILE B 1 168 ? 20.172 0.458 0.623 1 96.12 168 ILE B C 1
ATOM 3332 O O . ILE B 1 168 ? 20.734 0.323 -0.466 1 96.12 168 ILE B O 1
ATOM 3336 N N . ASN B 1 169 ? 19.641 1.582 1.055 1 95.12 169 ASN B N 1
ATOM 3337 C CA . ASN B 1 169 ? 19.672 2.766 0.203 1 95.12 169 ASN B CA 1
ATOM 3338 C C . ASN B 1 169 ? 21.109 3.264 -0.012 1 95.12 169 ASN B C 1
ATOM 3340 O O . ASN B 1 169 ? 21.422 3.793 -1.077 1 95.12 169 ASN B O 1
ATOM 3344 N N . LEU B 1 170 ? 21.875 3.154 1.001 1 94.81 170 LEU B N 1
ATOM 3345 C CA . LEU B 1 170 ? 23.281 3.521 0.861 1 94.81 170 LEU B CA 1
ATOM 3346 C C . LEU B 1 170 ? 23.938 2.758 -0.287 1 94.81 170 LEU B C 1
ATOM 3348 O O . LEU B 1 170 ? 24.625 3.348 -1.12 1 94.81 170 LEU B O 1
ATOM 3352 N N . TYR B 1 171 ? 23.656 1.42 -0.359 1 94.62 171 TYR B N 1
ATOM 3353 C CA . TYR B 1 171 ? 24.172 0.599 -1.452 1 94.62 171 TYR B CA 1
ATOM 3354 C C . TYR B 1 171 ? 23.562 1.026 -2.783 1 94.62 171 TYR B C 1
ATOM 3356 O O . TYR B 1 171 ? 24.281 1.178 -3.777 1 94.62 171 TYR B O 1
ATOM 3364 N N . ARG B 1 172 ? 22.281 1.249 -2.812 1 92.62 172 ARG B N 1
ATOM 3365 C CA . ARG B 1 172 ? 21.531 1.576 -4.02 1 92.62 172 ARG B CA 1
ATOM 3366 C C . ARG B 1 172 ? 22.078 2.828 -4.688 1 92.62 172 ARG B C 1
ATOM 3368 O O . ARG B 1 172 ? 22.234 2.867 -5.91 1 92.62 172 ARG B O 1
ATOM 3375 N N . PHE B 1 173 ? 22.406 3.811 -3.873 1 92 173 PHE B N 1
ATOM 3376 C CA . PHE B 1 173 ? 22.828 5.094 -4.418 1 92 173 PHE B CA 1
ATOM 3377 C C . PHE B 1 173 ? 24.328 5.07 -4.742 1 92 173 PHE B C 1
ATOM 3379 O O . PHE B 1 173 ? 24.812 5.902 -5.508 1 92 173 PHE B O 1
ATOM 3386 N N . ALA B 1 174 ? 24.984 4.156 -4.199 1 92.06 174 ALA B N 1
ATOM 3387 C CA . ALA B 1 174 ? 26.438 4.121 -4.371 1 92.06 174 ALA B CA 1
ATOM 3388 C C . ALA B 1 174 ? 26.828 3.215 -5.535 1 92.06 174 ALA B C 1
ATOM 3390 O O . ALA B 1 174 ? 27.969 3.27 -6.016 1 92.06 174 ALA B O 1
ATOM 3391 N N . ILE B 1 175 ? 25.953 2.381 -6.027 1 90.62 175 ILE B N 1
ATOM 3392 C CA . ILE B 1 175 ? 26.266 1.367 -7.027 1 90.62 175 ILE B CA 1
ATOM 3393 C C . ILE B 1 175 ? 26.625 2.041 -8.352 1 90.62 175 ILE B C 1
ATOM 3395 O O . ILE B 1 175 ? 26 3.027 -8.742 1 90.62 175 ILE B O 1
ATOM 3399 N N . LYS B 1 176 ? 27.672 1.53 -8.922 1 87.25 176 LYS B N 1
ATOM 3400 C CA . LYS B 1 176 ? 28.078 1.982 -10.25 1 87.25 176 LYS B CA 1
ATOM 3401 C C . LYS B 1 176 ? 27.172 1.396 -11.328 1 87.25 176 LYS B C 1
ATOM 3403 O O . LYS B 1 176 ? 26.922 0.19 -11.352 1 87.25 176 LYS B O 1
ATOM 3408 N N . PRO B 1 177 ? 26.562 2.354 -12.117 1 79 177 PRO B N 1
ATOM 3409 C CA . PRO B 1 177 ? 25.75 1.827 -13.219 1 79 177 PRO B CA 1
ATOM 3410 C C . PRO B 1 177 ? 26.547 0.928 -14.164 1 79 177 PRO B C 1
ATOM 3412 O O . PRO B 1 177 ? 27.719 1.217 -14.461 1 79 177 PRO B O 1
ATOM 3415 N N . SER B 1 178 ? 26.203 -0.293 -14.188 1 73.81 178 SER B N 1
ATOM 3416 C CA . SER B 1 178 ? 26.906 -1.202 -15.094 1 73.81 178 SER B CA 1
ATOM 3417 C C . SER B 1 178 ? 26.031 -1.555 -16.297 1 73.81 178 SER B C 1
ATOM 3419 O O . SER B 1 178 ? 24.812 -1.487 -16.234 1 73.81 178 SER B O 1
ATOM 3421 N N . SER B 1 179 ? 26.688 -1.582 -17.469 1 67.62 179 SER B N 1
ATOM 3422 C CA . SER B 1 179 ? 26.031 -1.931 -18.719 1 67.62 179 SER B CA 1
ATOM 3423 C C . SER B 1 179 ? 25.562 -3.379 -18.719 1 67.62 179 SER B C 1
ATOM 3425 O O . SER B 1 179 ? 24.75 -3.775 -19.562 1 67.62 179 SER B O 1
ATOM 3427 N N . GLY B 1 180 ? 25.984 -4.094 -17.828 1 69.94 180 GLY B N 1
ATOM 3428 C CA . GLY B 1 180 ? 25.625 -5.504 -17.828 1 69.94 180 GLY B CA 1
ATOM 3429 C C . GLY B 1 180 ? 24.453 -5.836 -16.938 1 69.94 180 GLY B C 1
ATOM 3430 O O . GLY B 1 180 ? 23.422 -5.164 -16.984 1 69.94 180 GLY B O 1
ATOM 3431 N N . GLU B 1 181 ? 24.734 -6.867 -16.203 1 79.12 181 GLU B N 1
ATOM 3432 C CA . GLU B 1 181 ? 23.734 -7.375 -15.266 1 79.12 181 GLU B CA 1
ATOM 3433 C C . GLU B 1 181 ? 23.609 -6.48 -14.039 1 79.12 181 GLU B C 1
ATOM 3435 O O . GLU B 1 181 ? 24.609 -5.898 -13.594 1 79.12 181 GLU B O 1
ATOM 3440 N N . ALA B 1 182 ? 22.422 -6.23 -13.695 1 84.12 182 ALA B N 1
ATOM 3441 C CA . ALA B 1 182 ? 22.172 -5.438 -12.5 1 84.12 182 ALA B CA 1
ATOM 3442 C C . ALA B 1 182 ? 22.953 -5.984 -11.312 1 84.12 182 ALA B C 1
ATOM 3444 O O . ALA B 1 182 ? 23.109 -7.199 -11.164 1 84.12 182 ALA B O 1
ATOM 3445 N N . ALA B 1 183 ? 23.578 -5.109 -10.516 1 91.81 183 ALA B N 1
ATOM 3446 C CA . ALA B 1 183 ? 24.219 -5.492 -9.258 1 91.81 183 ALA B CA 1
ATOM 3447 C C . ALA B 1 183 ? 23.234 -6.199 -8.328 1 91.81 183 ALA B C 1
ATOM 3449 O O . ALA B 1 183 ? 22.031 -6.004 -8.438 1 91.81 183 ALA B O 1
ATOM 3450 N N . LYS B 1 184 ? 23.797 -7.086 -7.508 1 94.56 184 LYS B N 1
ATOM 3451 C CA . LYS B 1 184 ? 22.953 -7.855 -6.602 1 94.56 184 LYS B CA 1
ATOM 3452 C C . LYS B 1 184 ? 23.375 -7.648 -5.148 1 94.56 184 LYS B C 1
ATOM 3454 O O . LYS B 1 184 ? 24.562 -7.758 -4.816 1 94.56 184 LYS B O 1
ATOM 3459 N N . LEU B 1 185 ? 22.469 -7.246 -4.332 1 96.25 185 LEU B N 1
ATOM 3460 C CA . LEU B 1 185 ? 22.688 -7.113 -2.896 1 96.25 185 LEU B CA 1
ATOM 3461 C C . LEU B 1 185 ? 21.938 -8.203 -2.135 1 96.25 185 LEU B C 1
ATOM 3463 O O . LEU B 1 185 ? 20.719 -8.32 -2.252 1 96.25 185 LEU B O 1
ATOM 3467 N N . SER B 1 186 ? 22.672 -9 -1.437 1 97.19 186 SER B N 1
ATOM 3468 C CA . SER B 1 186 ? 22.078 -10.039 -0.608 1 97.19 186 SER B CA 1
ATOM 3469 C C . SER B 1 186 ? 22.047 -9.633 0.862 1 97.19 186 SER B C 1
ATOM 3471 O O . SER B 1 186 ? 23.078 -9.219 1.411 1 97.19 186 SER B O 1
ATOM 3473 N N . LEU B 1 187 ? 20.891 -9.641 1.441 1 97.62 187 LEU B N 1
ATOM 3474 C CA . LEU B 1 187 ? 20.688 -9.336 2.854 1 97.62 187 LEU B CA 1
ATOM 3475 C C . LEU B 1 187 ? 20.25 -10.586 3.617 1 97.62 187 LEU B C 1
ATOM 3477 O O . LEU B 1 187 ? 19.25 -11.211 3.268 1 97.62 187 LEU B O 1
ATOM 3481 N N . ALA B 1 188 ? 21.031 -10.969 4.633 1 97.06 188 ALA B N 1
ATOM 3482 C CA . ALA B 1 188 ? 20.719 -12.164 5.41 1 97.06 188 ALA B CA 1
ATOM 3483 C C . ALA B 1 188 ? 20.531 -11.82 6.887 1 97.06 188 ALA B C 1
ATOM 3485 O O . ALA B 1 188 ? 21.297 -11.047 7.457 1 97.06 188 ALA B O 1
ATOM 3486 N N . PHE B 1 189 ? 19.453 -12.32 7.453 1 97.12 189 PHE B N 1
ATOM 3487 C CA . PHE B 1 189 ? 19.188 -12.227 8.883 1 97.12 189 PHE B CA 1
ATOM 3488 C C . PHE B 1 189 ? 19.375 -13.586 9.562 1 97.12 189 PHE B C 1
ATOM 3490 O O . PHE B 1 189 ? 18.781 -14.578 9.141 1 97.12 189 PHE B O 1
ATOM 3497 N N . GLU B 1 190 ? 20.172 -13.586 10.508 1 95 190 GLU B N 1
ATOM 3498 C CA . GLU B 1 190 ? 20.406 -14.797 11.281 1 95 190 GLU B CA 1
ATOM 3499 C C . GLU B 1 190 ? 20.266 -14.539 12.781 1 95 190 GLU B C 1
ATOM 3501 O O . GLU B 1 190 ? 21.047 -13.773 13.359 1 95 190 GLU B O 1
ATOM 3506 N N . ARG B 1 191 ? 19.297 -15.219 13.344 1 93 191 ARG B N 1
ATOM 3507 C CA . ARG B 1 191 ? 19.094 -15.07 14.781 1 93 191 ARG B CA 1
ATOM 3508 C C . ARG B 1 191 ? 19.953 -16.062 15.562 1 93 191 ARG B C 1
ATOM 3510 O O . ARG B 1 191 ? 19.875 -17.266 15.344 1 93 191 ARG B O 1
ATOM 3517 N N . GLU B 1 192 ? 20.766 -15.531 16.359 1 90.38 192 GLU B N 1
ATOM 3518 C CA . GLU B 1 192 ? 21.531 -16.312 17.312 1 90.38 192 GLU B CA 1
ATOM 3519 C C . GLU B 1 192 ? 21 -16.141 18.734 1 90.38 192 GLU B C 1
ATOM 3521 O O . GLU B 1 192 ? 20.016 -15.43 18.953 1 90.38 192 GLU B O 1
ATOM 3526 N N . GLU B 1 193 ? 21.578 -16.859 19.656 1 87.12 193 GLU B N 1
ATOM 3527 C CA . GLU B 1 193 ? 21.125 -16.844 21.047 1 87.12 193 GLU B CA 1
ATOM 3528 C C . GLU B 1 193 ? 21.266 -15.445 21.656 1 87.12 193 GLU B C 1
ATOM 3530 O O . GLU B 1 193 ? 20.328 -14.953 22.297 1 87.12 193 GLU B O 1
ATOM 3535 N N . LYS B 1 194 ? 22.312 -14.781 21.344 1 90.31 194 LYS B N 1
ATOM 3536 C CA . LYS B 1 194 ? 22.562 -13.539 22.062 1 90.31 194 LYS B CA 1
ATOM 3537 C C . LYS B 1 194 ? 22.594 -12.352 21.094 1 90.31 194 LYS B C 1
ATOM 3539 O O . LYS B 1 194 ? 22.797 -11.211 21.516 1 90.31 194 LYS B O 1
ATOM 3544 N N . ALA B 1 195 ? 22.438 -12.664 19.859 1 93.69 195 ALA B N 1
ATOM 3545 C CA . ALA B 1 195 ? 22.547 -11.547 18.922 1 93.69 195 ALA B CA 1
ATOM 3546 C C . ALA B 1 195 ? 21.812 -11.844 17.625 1 93.69 195 ALA B C 1
ATOM 3548 O O . ALA B 1 195 ? 21.562 -13.008 17.281 1 93.69 195 ALA B O 1
ATOM 3549 N N . LEU B 1 196 ? 21.344 -10.805 17.016 1 95.56 196 LEU B N 1
ATOM 3550 C CA . LEU B 1 196 ? 20.844 -10.883 15.656 1 95.56 196 LEU B CA 1
ATOM 3551 C C . LEU B 1 196 ? 21.906 -10.438 14.656 1 95.56 196 LEU B C 1
ATOM 3553 O O . LEU B 1 196 ? 22.359 -9.297 14.695 1 95.56 196 LEU B O 1
ATOM 3557 N N . LEU B 1 197 ? 22.297 -11.359 13.828 1 95.81 197 LEU B N 1
ATOM 3558 C CA . LEU B 1 197 ? 23.328 -11.07 12.836 1 95.81 197 LEU B CA 1
ATOM 3559 C C . LEU B 1 197 ? 22.703 -10.625 11.516 1 95.81 197 LEU B C 1
ATOM 3561 O O . LEU B 1 197 ? 21.719 -11.211 11.062 1 95.81 197 LEU B O 1
ATOM 3565 N N . VAL B 1 198 ? 23.219 -9.57 10.992 1 96.56 198 VAL B N 1
ATOM 3566 C CA . VAL B 1 198 ? 22.781 -9.031 9.703 1 96.56 198 VAL B CA 1
ATOM 3567 C C . VAL B 1 198 ? 23.984 -8.93 8.758 1 96.56 198 VAL B C 1
ATOM 3569 O O . VAL B 1 198 ? 24.969 -8.266 9.07 1 96.56 198 VAL B O 1
ATOM 3572 N N . THR B 1 199 ? 23.859 -9.57 7.621 1 96.38 199 THR B N 1
ATOM 3573 C CA . THR B 1 199 ? 24.984 -9.594 6.68 1 96.38 199 THR B CA 1
ATOM 3574 C C . THR B 1 199 ? 24.562 -9.039 5.324 1 96.38 199 THR B C 1
ATOM 3576 O O . THR B 1 199 ? 23.531 -9.453 4.77 1 96.38 199 THR B O 1
ATOM 3579 N N . PHE B 1 200 ? 25.297 -8.086 4.832 1 96.81 200 PHE B N 1
ATOM 3580 C CA . PHE B 1 200 ? 25.125 -7.551 3.486 1 96.81 200 PHE B CA 1
ATOM 3581 C C . PHE B 1 200 ? 26.234 -8.031 2.564 1 96.81 200 PHE B C 1
ATOM 3583 O O . PHE B 1 200 ? 27.422 -7.906 2.895 1 96.81 200 PHE B O 1
ATOM 3590 N N . ARG B 1 201 ? 25.859 -8.602 1.479 1 96.31 201 ARG B N 1
ATOM 3591 C CA . ARG B 1 201 ? 26.828 -9 0.464 1 96.31 201 ARG B CA 1
ATOM 3592 C C . ARG B 1 201 ? 26.5 -8.367 -0.885 1 96.31 201 ARG B C 1
ATOM 3594 O O . ARG B 1 201 ? 25.391 -8.523 -1.399 1 96.31 201 ARG B O 1
ATOM 3601 N N . LEU B 1 202 ? 27.438 -7.715 -1.399 1 95.44 202 LEU B N 1
ATOM 3602 C CA . LEU B 1 202 ? 27.234 -7.023 -2.668 1 95.44 202 LEU B CA 1
ATOM 3603 C C . LEU B 1 202 ? 28.016 -7.699 -3.789 1 95.44 202 LEU B C 1
ATOM 3605 O O . LEU B 1 202 ? 29.219 -7.961 -3.65 1 95.44 202 LEU B O 1
ATOM 3609 N N . ASN B 1 203 ? 27.328 -8.102 -4.746 1 93.56 203 ASN B N 1
ATOM 3610 C CA . ASN B 1 203 ? 27.953 -8.5 -6.004 1 93.56 203 ASN B CA 1
ATOM 3611 C C . ASN B 1 203 ? 27.859 -7.387 -7.047 1 93.56 203 ASN B C 1
ATOM 3613 O O . ASN B 1 203 ? 26.906 -7.332 -7.824 1 93.56 203 ASN B O 1
ATOM 3617 N N . GLY B 1 204 ? 28.781 -6.527 -7.047 1 91.12 204 GLY B N 1
ATOM 3618 C CA . GLY B 1 204 ? 28.859 -5.348 -7.895 1 91.12 204 GLY B CA 1
ATOM 3619 C C . GLY B 1 204 ? 29.922 -4.355 -7.449 1 91.12 204 GLY B C 1
ATOM 3620 O O . GLY B 1 204 ? 30.688 -4.633 -6.52 1 91.12 204 GLY B O 1
ATOM 3621 N N . GLU B 1 205 ? 29.969 -3.186 -8.195 1 90 205 GLU B N 1
ATOM 3622 C CA . GLU B 1 205 ? 30.984 -2.184 -7.898 1 90 205 GLU B CA 1
ATOM 3623 C C . GLU B 1 205 ? 30.359 -0.881 -7.418 1 90 205 GLU B C 1
ATOM 3625 O O . GLU B 1 205 ? 29.297 -0.476 -7.91 1 90 205 GLU B O 1
ATOM 3630 N N . LEU B 1 206 ? 31.016 -0.319 -6.449 1 91.88 206 LEU B N 1
ATOM 3631 C CA . LEU B 1 206 ? 30.547 0.963 -5.93 1 91.88 206 LEU B CA 1
ATOM 3632 C C . LEU B 1 206 ? 31.297 2.119 -6.578 1 91.88 206 LEU B C 1
ATOM 3634 O O . LEU B 1 206 ? 32.469 1.975 -6.941 1 91.88 206 LEU B O 1
ATOM 3638 N N . ASN B 1 207 ? 30.734 3.244 -6.695 1 90.38 207 ASN B N 1
ATOM 3639 C CA . ASN B 1 207 ? 31.359 4.441 -7.234 1 90.38 207 ASN B CA 1
ATOM 3640 C C . ASN B 1 207 ? 32.375 5.023 -6.262 1 90.38 207 ASN B C 1
ATOM 3642 O O . ASN B 1 207 ? 33.5 5.395 -6.668 1 90.38 207 ASN B O 1
ATOM 3646 N N . ASP B 1 208 ? 32.062 5.098 -4.98 1 90.38 208 ASP B N 1
ATOM 3647 C CA . ASP B 1 208 ? 32.906 5.711 -3.961 1 90.38 208 ASP B CA 1
ATOM 3648 C C . ASP B 1 208 ? 32.906 4.883 -2.676 1 90.38 208 ASP B C 1
ATOM 3650 O O . ASP B 1 208 ? 32.188 5.203 -1.727 1 90.38 208 ASP B O 1
ATOM 3654 N N . PRO B 1 209 ? 33.812 3.951 -2.656 1 89.81 209 PRO B N 1
ATOM 3655 C CA . PRO B 1 209 ? 33.875 3.086 -1.477 1 89.81 209 PRO B CA 1
ATOM 3656 C C . PRO B 1 209 ? 34.219 3.852 -0.199 1 89.81 209 PRO B C 1
ATOM 3658 O O . PRO B 1 209 ? 33.781 3.463 0.889 1 89.81 209 PRO B O 1
ATOM 3661 N N . ALA B 1 210 ? 34.938 4.891 -0.303 1 88.75 210 ALA B N 1
ATOM 3662 C CA . ALA B 1 210 ? 35.281 5.688 0.869 1 88.75 210 ALA B CA 1
ATOM 3663 C C . ALA B 1 210 ? 34.062 6.359 1.471 1 88.75 210 ALA B C 1
ATOM 3665 O O . ALA B 1 210 ? 33.875 6.367 2.691 1 88.75 210 ALA B O 1
ATOM 3666 N N . GLN B 1 211 ? 33.281 6.863 0.605 1 91.12 211 GLN B N 1
ATOM 3667 C CA . GLN B 1 211 ? 32.062 7.5 1.06 1 91.12 211 GLN B CA 1
ATOM 3668 C C . GLN B 1 211 ? 31.125 6.48 1.704 1 91.12 211 GLN B C 1
ATOM 3670 O O . GLN B 1 211 ? 30.453 6.785 2.693 1 91.12 211 GLN B O 1
ATOM 3675 N N . TRP B 1 212 ? 31.125 5.344 1.11 1 93.62 212 TRP B N 1
ATOM 3676 C CA . TRP B 1 212 ? 30.297 4.266 1.654 1 93.62 212 TRP B CA 1
ATOM 3677 C C . TRP B 1 212 ? 30.75 3.9 3.064 1 93.62 212 TRP B C 1
ATOM 3679 O O . TRP B 1 212 ? 29.922 3.684 3.951 1 93.62 212 TRP B O 1
ATOM 3689 N N . GLN B 1 213 ? 32.031 3.908 3.32 1 90.81 213 GLN B N 1
ATOM 3690 C CA . GLN B 1 213 ? 32.594 3.541 4.617 1 90.81 213 GLN B CA 1
ATOM 3691 C C . GLN B 1 213 ? 32.156 4.52 5.703 1 90.81 213 GLN B C 1
ATOM 3693 O O . GLN B 1 213 ? 31.797 4.109 6.809 1 90.81 213 GLN B O 1
ATOM 3698 N N . GLN B 1 214 ? 32.125 5.672 5.418 1 90.94 214 GLN B N 1
ATOM 3699 C CA . GLN B 1 214 ? 31.672 6.676 6.371 1 90.94 214 GLN B CA 1
ATOM 3700 C C . GLN B 1 214 ? 30.156 6.637 6.527 1 90.94 214 GLN B C 1
ATOM 3702 O O . GLN B 1 214 ? 29.641 6.836 7.625 1 90.94 214 GLN B O 1
ATOM 3707 N N . GLY B 1 215 ? 29.562 6.32 5.461 1 93.12 215 GLY B N 1
ATOM 3708 C CA . GLY B 1 215 ? 28.109 6.359 5.418 1 93.12 215 GLY B CA 1
ATOM 3709 C C . GLY B 1 215 ? 27.453 5.277 6.266 1 93.12 215 GLY B C 1
ATOM 3710 O O . GLY B 1 215 ? 26.469 5.539 6.969 1 93.12 215 GLY B O 1
ATOM 3711 N N . TRP B 1 216 ? 28.047 4.078 6.164 1 92.75 216 TRP B N 1
ATOM 3712 C CA . TRP B 1 216 ? 27.359 2.998 6.867 1 92.75 216 TRP B CA 1
ATOM 3713 C C . TRP B 1 216 ? 27.5 3.154 8.375 1 92.75 216 TRP B C 1
ATOM 3715 O O . TRP B 1 216 ? 26.578 2.854 9.133 1 92.75 216 TRP B O 1
ATOM 3725 N N . LYS B 1 217 ? 28.625 3.688 8.883 1 91.12 217 LYS B N 1
ATOM 3726 C CA . LYS B 1 217 ? 28.844 3.898 10.312 1 91.12 217 LYS B CA 1
ATOM 3727 C C . LYS B 1 217 ? 27.859 4.91 10.883 1 91.12 217 LYS B C 1
ATOM 3729 O O . LYS B 1 217 ? 27.344 4.734 11.992 1 91.12 217 LYS B O 1
ATOM 3734 N N . GLN B 1 218 ? 27.609 5.891 10.109 1 92.88 218 GLN B N 1
ATOM 3735 C CA . GLN B 1 218 ? 26.672 6.93 10.531 1 92.88 218 GLN B CA 1
ATOM 3736 C C . GLN B 1 218 ? 25.25 6.391 10.609 1 92.88 218 GLN B C 1
ATOM 3738 O O . GLN B 1 218 ? 24.484 6.766 11.5 1 92.88 218 GLN B O 1
ATOM 3743 N N . ARG B 1 219 ? 24.906 5.547 9.719 1 92 219 ARG B N 1
ATOM 3744 C CA . ARG B 1 219 ? 23.531 5.055 9.617 1 92 219 ARG B CA 1
ATOM 3745 C C . ARG B 1 219 ? 23.234 4.055 10.727 1 92 219 ARG B C 1
ATOM 3747 O O . ARG B 1 219 ? 22.078 3.875 11.102 1 92 219 ARG B O 1
ATOM 3754 N N . VAL B 1 220 ? 24.234 3.41 11.211 1 92.75 220 VAL B N 1
ATOM 3755 C CA . VAL B 1 220 ? 24.016 2.387 12.227 1 92.75 220 VAL B CA 1
ATOM 3756 C C . VAL B 1 220 ? 24 3.025 13.617 1 92.75 220 VAL B C 1
ATOM 3758 O O . VAL B 1 220 ? 23.516 2.428 14.578 1 92.75 220 VAL B O 1
ATOM 3761 N N . ARG B 1 221 ? 24.406 4.266 13.672 1 90.88 221 ARG B N 1
ATOM 3762 C CA . ARG B 1 221 ? 24.484 4.938 14.969 1 90.88 221 ARG B CA 1
ATOM 3763 C C . ARG B 1 221 ? 23.094 5.043 15.602 1 90.88 221 ARG B C 1
ATOM 3765 O O . ARG B 1 221 ? 22.141 5.5 14.961 1 90.88 221 ARG B O 1
ATOM 3772 N N . GLY B 1 222 ? 22.984 4.539 16.812 1 89.44 222 GLY B N 1
ATOM 3773 C CA . GLY B 1 222 ? 21.75 4.656 17.562 1 89.44 222 GLY B CA 1
ATOM 3774 C C . GLY B 1 222 ? 20.719 3.611 17.172 1 89.44 222 GLY B C 1
ATOM 3775 O O . GLY B 1 222 ? 19.594 3.625 17.672 1 89.44 222 GLY B O 1
ATOM 3776 N N . SER B 1 223 ? 20.953 2.719 16.266 1 91.12 223 SER B N 1
ATOM 3777 C CA . SER B 1 223 ? 19.984 1.74 15.773 1 91.12 223 SER B CA 1
ATOM 3778 C C . SER B 1 223 ? 20.078 0.432 16.547 1 91.12 223 SER B C 1
ATOM 3780 O O . SER B 1 223 ? 19.203 -0.43 16.438 1 91.12 223 SER B O 1
ATOM 3782 N N . GLY B 1 224 ? 21.141 0.288 17.359 1 90.62 224 GLY B N 1
ATOM 3783 C CA . GLY B 1 224 ? 21.391 -0.97 18.031 1 90.62 224 GLY B CA 1
ATOM 3784 C C . GLY B 1 224 ? 22.266 -1.921 17.25 1 90.62 224 GLY B C 1
ATOM 3785 O O . GLY B 1 224 ? 22.656 -2.971 17.75 1 90.62 224 GLY B O 1
ATOM 3786 N N . LEU B 1 225 ? 22.516 -1.511 16.047 1 93.44 225 LEU B N 1
ATOM 3787 C CA . LEU B 1 225 ? 23.391 -2.312 15.195 1 93.44 225 LEU B CA 1
ATOM 3788 C C . LEU B 1 225 ? 24.844 -1.911 15.383 1 93.44 225 LEU B C 1
ATOM 3790 O O . LEU B 1 225 ? 25.141 -0.731 15.578 1 93.44 225 LEU B O 1
ATOM 3794 N N . SER B 1 226 ? 25.688 -2.9 15.438 1 92.19 226 SER B N 1
ATOM 3795 C CA . SER B 1 226 ? 27.125 -2.684 15.516 1 92.19 226 SER B CA 1
ATOM 3796 C C . SER B 1 226 ? 27.875 -3.648 14.609 1 92.19 226 SER B C 1
ATOM 3798 O O . SER B 1 226 ? 27.312 -4.637 14.133 1 92.19 226 SER B O 1
ATOM 3800 N N . ALA B 1 227 ? 29.094 -3.354 14.234 1 92.06 227 ALA B N 1
ATOM 3801 C CA . ALA B 1 227 ? 29.906 -4.199 13.367 1 92.06 227 ALA B CA 1
ATOM 3802 C C . ALA B 1 227 ? 30.203 -5.543 14.023 1 92.06 227 ALA B C 1
ATOM 3804 O O . ALA B 1 227 ? 30.469 -5.605 15.227 1 92.06 227 ALA B O 1
ATOM 3805 N N . ALA B 1 228 ? 29.844 -6.543 13.172 1 87.19 228 ALA B N 1
ATOM 3806 C CA . ALA B 1 228 ? 30.156 -7.891 13.633 1 87.19 228 ALA B CA 1
ATOM 3807 C C . ALA B 1 228 ? 31.5 -8.352 13.086 1 87.19 228 ALA B C 1
ATOM 3809 O O . ALA B 1 228 ? 31.609 -8.734 11.922 1 87.19 228 ALA B O 1
ATOM 3810 N N . GLY B 1 229 ? 32.562 -7.961 13.648 1 7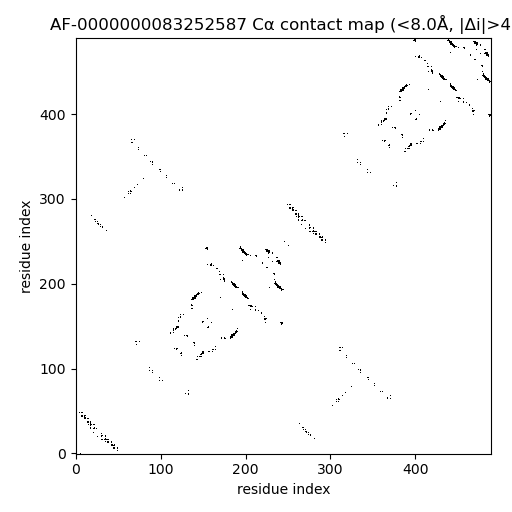6.44 229 GLY B N 1
ATOM 3811 C CA . GLY B 1 229 ? 33.906 -8.383 13.25 1 76.44 229 GLY B CA 1
ATOM 3812 C C . GLY B 1 229 ? 34.781 -7.227 12.812 1 76.44 229 GLY B C 1
ATOM 3813 O O . GLY B 1 229 ? 34.438 -6.059 12.992 1 76.44 229 GLY B O 1
ATOM 3814 N N . ALA B 1 230 ? 36 -7.574 12.375 1 68.12 230 ALA B N 1
ATOM 3815 C CA . ALA B 1 230 ? 37.094 -6.609 12.25 1 68.12 230 ALA B CA 1
ATOM 3816 C C . ALA B 1 230 ? 36.969 -5.809 10.953 1 68.12 230 ALA B C 1
ATOM 3818 O O . ALA B 1 230 ? 37.062 -4.578 10.969 1 68.12 230 ALA B O 1
ATOM 3819 N N . GLU B 1 231 ? 36.844 -6.441 9.797 1 77.62 231 GLU B N 1
ATOM 3820 C CA . GLU B 1 231 ? 37 -5.68 8.555 1 77.62 231 GLU B CA 1
ATOM 3821 C C . GLU B 1 231 ? 35.688 -5.664 7.777 1 77.62 231 GLU B C 1
ATOM 3823 O O . GLU B 1 231 ? 35.062 -6.715 7.559 1 77.62 231 GLU B O 1
ATOM 3828 N N . GLN B 1 232 ? 35.125 -4.371 7.723 1 82.5 232 GLN B N 1
ATOM 3829 C CA . GLN B 1 232 ? 33.938 -4.164 6.914 1 82.5 232 GLN B CA 1
ATOM 3830 C C . GLN B 1 232 ? 34.281 -3.641 5.527 1 82.5 232 GLN B C 1
ATOM 3832 O O . GLN B 1 232 ? 35.156 -2.77 5.391 1 82.5 232 GLN B O 1
ATOM 3837 N N . SER B 1 233 ? 33.844 -4.402 4.531 1 88.12 233 SER B N 1
ATOM 3838 C CA . SER B 1 233 ? 34.031 -3.986 3.148 1 88.12 233 SER B CA 1
ATOM 3839 C C . SER B 1 233 ? 32.719 -3.875 2.41 1 88.12 233 SER B C 1
ATOM 3841 O O . SER B 1 233 ? 31.703 -4.422 2.857 1 88.12 233 SER B O 1
ATOM 3843 N N . PRO B 1 234 ? 32.75 -3.029 1.379 1 89.12 234 PRO B N 1
ATOM 3844 C CA . PRO B 1 234 ? 31.531 -2.898 0.592 1 89.12 234 PRO B CA 1
ATOM 3845 C C . PRO B 1 234 ? 31.031 -4.234 0.039 1 89.12 234 PRO B C 1
ATOM 3847 O O . PRO B 1 234 ? 29.828 -4.414 -0.179 1 89.12 234 PRO B O 1
ATOM 3850 N N . ALA B 1 235 ? 31.859 -5.148 -0.185 1 91.38 235 ALA B N 1
ATOM 3851 C CA . ALA B 1 235 ? 31.5 -6.461 -0.717 1 91.38 235 ALA B CA 1
ATOM 3852 C C . ALA B 1 235 ? 30.781 -7.297 0.335 1 91.38 235 ALA B C 1
ATOM 3854 O O . ALA B 1 235 ? 29.922 -8.125 0.002 1 91.38 235 ALA B O 1
ATOM 3855 N N . CYS B 1 236 ? 31.219 -7.031 1.6 1 93.94 236 CYS B N 1
ATOM 3856 C CA . CYS B 1 236 ? 30.609 -7.801 2.68 1 93.94 236 CYS B CA 1
ATOM 3857 C C . CYS B 1 236 ? 30.547 -6.98 3.965 1 93.94 236 CYS B C 1
ATOM 3859 O O . CYS B 1 236 ? 31.594 -6.648 4.539 1 93.94 236 CYS B O 1
ATOM 3861 N N . LEU B 1 237 ? 29.344 -6.633 4.379 1 94.69 237 LEU B N 1
ATOM 3862 C CA . LEU B 1 237 ? 29.125 -5.906 5.625 1 94.69 237 LEU B CA 1
ATOM 3863 C C . LEU B 1 237 ? 28.453 -6.797 6.66 1 94.69 237 LEU B C 1
ATOM 3865 O O . LEU B 1 237 ? 27.344 -7.301 6.426 1 94.69 237 LEU B O 1
ATOM 3869 N N . HIS B 1 238 ? 29.156 -7.023 7.758 1 94.75 238 HIS B N 1
ATOM 3870 C CA . HIS B 1 238 ? 28.625 -7.852 8.836 1 94.75 238 HIS B CA 1
ATOM 3871 C C . HIS B 1 238 ? 28.25 -7 10.047 1 94.75 238 HIS B C 1
ATOM 3873 O O . HIS B 1 238 ? 29.094 -6.344 10.641 1 94.75 238 HIS B O 1
ATOM 3879 N N . LEU B 1 239 ? 26.969 -7.078 10.367 1 95.56 239 LEU B N 1
ATOM 3880 C CA . LEU B 1 239 ? 26.453 -6.316 11.5 1 95.56 239 LEU B CA 1
ATOM 3881 C C . LEU B 1 239 ? 25.781 -7.23 12.516 1 95.56 239 LEU B C 1
ATOM 3883 O O . LEU B 1 239 ? 25.438 -8.367 12.188 1 95.56 239 LEU B O 1
ATOM 3887 N N . GLN B 1 240 ? 25.719 -6.711 13.734 1 94.94 240 GLN B N 1
ATOM 3888 C CA . GLN B 1 240 ? 25.031 -7.48 14.773 1 94.94 240 GLN B CA 1
ATOM 3889 C C . GLN B 1 240 ? 24.266 -6.562 15.719 1 94.94 240 GLN B C 1
ATOM 3891 O O . GLN B 1 240 ? 24.641 -5.402 15.906 1 94.94 240 GLN B O 1
ATOM 3896 N N . ALA B 1 241 ? 23.125 -7.004 16.141 1 94.81 241 ALA B N 1
ATOM 3897 C CA . ALA B 1 241 ? 22.359 -6.371 17.219 1 94.81 241 ALA B CA 1
ATOM 3898 C C . ALA B 1 241 ? 22.281 -7.273 18.438 1 94.81 241 ALA B C 1
ATOM 3900 O O . ALA B 1 241 ? 21.797 -8.406 18.359 1 94.81 241 ALA B O 1
ATOM 3901 N N . LYS B 1 242 ? 22.797 -6.762 19.594 1 91.94 242 LYS B N 1
ATOM 3902 C CA . LYS B 1 242 ? 22.781 -7.551 20.828 1 91.94 242 LYS B CA 1
ATOM 3903 C C . LYS B 1 242 ? 21.375 -7.668 21.391 1 91.94 242 LYS B C 1
ATOM 3905 O O . LYS B 1 242 ? 20.625 -6.688 21.406 1 91.94 242 LYS B O 1
ATOM 3910 N N . LEU B 1 243 ? 21.016 -8.883 21.672 1 90.31 243 LEU B N 1
ATOM 3911 C CA . LEU B 1 243 ? 19.703 -9.141 22.25 1 90.31 243 LEU B CA 1
ATOM 3912 C C . LEU B 1 243 ? 19.781 -9.203 23.766 1 90.31 243 LEU B C 1
ATOM 3914 O O . LEU B 1 243 ? 20.656 -9.875 24.328 1 90.31 243 LEU B O 1
ATOM 3918 N N . ALA B 1 244 ? 19.594 -8.094 24.406 1 70.69 244 ALA B N 1
ATOM 3919 C CA . ALA B 1 244 ? 19.734 -8.07 25.875 1 70.69 244 ALA B CA 1
ATOM 3920 C C . ALA B 1 244 ? 18.875 -9.156 26.516 1 70.69 244 ALA B C 1
ATOM 3922 O O . ALA B 1 244 ? 17.766 -9.438 26.047 1 70.69 244 ALA B O 1
ATOM 3923 N N . HIS B 1 245 ? 19.359 -10.188 27.281 1 56.28 245 HIS B N 1
ATOM 3924 C CA . HIS B 1 245 ? 18.625 -10.93 28.297 1 56.28 245 HIS B CA 1
ATOM 3925 C C . HIS B 1 245 ? 18.219 -10.023 29.453 1 56.28 245 HIS B C 1
ATOM 3927 O O . HIS B 1 245 ? 18.906 -9.062 29.766 1 56.28 245 HIS B O 1
#

InterPro domains:
  IPR016120 Signal transduction histidine kinase, sporulation regulator SpoOB [SSF55890] (67-216)
  IPR039506 SpoOB, alpha-helical domain [PF14689] (69-119)

Organism: NCBI:txid582686